Protein 7QZN (pdb70)

Sequence (682 aa):
SKRPIRIIQWGCGLMGQTLIRTLREKGAELVGAIDHNAARRDRDAGEVAGLGQSLGVRIHPPDQADAVFREARADVCILCTRSIMSELAGALRVAARHGVNAITIGEEAFYPWTTSQALTEELDQLARANDCTLTGSGFQDVFAGNLITVLAGATHRIDRIVGLTQYNADDYGSALAQKHGVGLDPETFAARIGASNSPSYYVWNSNEWLCAQLGWRVRDIRQQLLPTTHTGTLRSASLGREVPAGHATGMKAVVVTETHEGPVIETHCVGKLYAPGEVDLNEWTLRGEPDTTVTIRQPATPALTCATVLNRLPQLLAAPPGFVTTDRFTPATYVSRLETEASKRPIRIIQWGCGLMGQTLIRTLREKGAELVGAIDHNAARRDRDAGEVAGLGQSLGVRIHPPDQADAVFREARADVCILCTRSIMSELAGALRVAARHGVNAITIGEEAFYPWTTSQALTEELDQLARANDCTLTGSGFQDVFAGNLITVLAGATHRIDRIVGLTQYNADDYGSALAQKHGVGLDPETFAARIGASNSPSYVWNSNEWLCAQLGWRVRDIRQQLLPTTHTGTLRSASLGREVPAGHATGMKAVVVTETHEGPVIETHCVGKLYAPGEVDLNEWTLRGEPDTTVTIRQPATPALTCATVLNRLPQLLAAPPGFVTTDRFTPATYVSRLETEA

Solvent-accessible surface area: 25546 Å² total; per-residue (Å²): 134,138,82,53,1,74,0,0,0,20,4,0,17,92,23,1,35,30,0,0,88,16,0,88,104,8,15,7,79,10,18,4,0,0,12,146,56,99,78,57,28,105,54,28,0,0,104,23,2,68,31,88,118,86,49,72,16,79,1,53,33,48,124,80,2,52,43,9,8,152,116,2,172,15,26,0,2,0,1,14,54,102,16,67,0,72,83,0,4,45,12,1,70,19,0,0,110,55,35,10,18,0,0,0,24,0,30,18,0,0,33,0,62,88,42,22,98,80,51,0,87,84,0,48,134,40,0,132,76,51,105,3,1,0,1,0,0,0,24,14,0,1,0,4,0,2,0,0,10,3,1,0,0,0,0,9,112,5,68,66,0,28,2,58,9,17,16,30,0,45,50,23,38,51,29,16,0,60,39,1,2,6,14,50,50,78,135,55,2,58,74,53,23,23,80,74,49,57,46,1,17,3,46,2,0,0,8,0,0,1,36,50,18,58,20,150,50,130,47,39,162,19,107,11,88,57,19,85,48,129,26,102,26,150,0,75,34,46,43,120,60,1,63,55,36,52,1,4,0,4,75,0,35,0,29,0,42,2,105,78,44,16,12,0,34,0,40,3,10,0,28,5,38,14,129,82,61,56,13,69,2,74,0,26,0,111,16,70,7,87,2,24,0,32,3,119,122,6,35,7,33,22,1,11,2,3,0,0,0,1,2,0,48,37,0,52,90,18,90,47,2,4,18,1,0,22,189,24,70,20,2,72,25,27,72,110,0,62,30,82,91,145,59,72,66,0,82,0,0,0,21,5,0,17,87,18,0,35,32,0,0,84,12,0,108,111,8,40,8,36,15,28,4,0,0,10,136,56,92,70,55,116,88,99,26,0,0,83,17,3,64,40,94,146,76,49,72,20,47,3,57,10,51,124,78,2,52,45,12,5,162,145,2,202,13,22,0,2,0,1,16,53,84,10,52,0,76,85,0,3,43,11,2,81,19,0,0,117,49,32,4,16,0,0,0,27,1,38,18,0,0,33,0,64,90,40,24,98,79,38,0,86,77,0,23,109,43,0,130,85,50,114,2,1,0,1,0,0,1,16,7,0,1,0,0,0,2,0,0,13,3,1,0,0,0,0,12,114,6,70,71,0,25,1,59,1,19,14,29,0,33,44,21,36,50,16,17,0,89,43,10,1,4,24,30,52,66,125,32,2,57,72,155,22,24,79,71,50,45,39,2,17,0,43,2,0,0,6,0,0,1,38,50,20,58,24,151,50,137,61,30,161,14,109,11,91,55,16,83,48,129,27,87,22,63,2,88,30,31,66,135,130,0,63,57,36,53,1,2,0,6,74,0,38,0,33,0,53,0,83,90,44,18,22,0,32,0,42,2,9,0,28,4,39,14,128,79,61,54,15,68,2,58,0,26,0,109,12,69,6,93,3,27,0,22,3,154,89,6,32,7,34,21,0,11,1,2,0,0,0,2,0,0,43,41,0,47,89,16,91,54,0,6,21,0,0,18,195,25,70,19,1,70,23,22,81,52,0,92,34,82,99

B-factor: mean 28.93, std 10.65, range [7.28, 98.49]

InterPro domains:
  IPR036291 NAD(P)-binding domain superfamily [SSF51735] (4-106)
  IPR045760 2,4-diaminopentanoate dehydrogenase, C-terminal domain [PF19328] (147-326)

Structure (mmCIF, N/CA/C/O backbone):
data_7QZN
#
_entry.id   7QZN
#
_cell.length_a   51.017
_cell.length_b   86.227
_cell.length_c   142.939
_cell.angle_alpha   90.000
_cell.angle_beta   90.000
_cell.angle_gamma   90.000
#
_symmetry.space_group_name_H-M   'P 21 21 21'
#
loop_
_entity.id
_entity.type
_entity.pdbx_description
1 polymer 'Amine Dehydrogenase'
2 non-polymer NICOTINAMIDE-ADENINE-DINUCLEOTIDE
3 non-polymer 2-AMINO-2-HYDROXYMETHYL-PROPANE-1,3-DIOL
4 water water
#
loop_
_atom_site.group_PDB
_atom_site.id
_atom_site.type_symbol
_atom_site.label_atom_id
_atom_site.label_alt_id
_atom_site.label_comp_id
_atom_site.label_asym_id
_atom_site.label_entity_id
_atom_site.label_seq_id
_atom_site.pdbx_PDB_ins_code
_atom_site.Cartn_x
_atom_site.Cartn_y
_atom_site.Cartn_z
_atom_site.occupancy
_atom_site.B_iso_or_equiv
_atom_site.auth_seq_id
_atom_site.auth_comp_id
_atom_site.auth_asym_id
_atom_site.auth_atom_id
_atom_site.pdbx_PDB_model_num
ATOM 1 N N . SER A 1 6 ? 41.191 -25.207 -55.611 1.00 53.09 2 SER A N 1
ATOM 2 C CA . SER A 1 6 ? 41.732 -23.863 -55.909 1.00 48.55 2 SER A CA 1
ATOM 3 C C . SER A 1 6 ? 40.581 -22.940 -56.345 1.00 45.04 2 SER A C 1
ATOM 4 O O . SER A 1 6 ? 39.387 -23.371 -56.394 1.00 40.25 2 SER A O 1
ATOM 7 N N . LYS A 1 7 ? 40.930 -21.684 -56.593 1.00 39.02 3 LYS A N 1
ATOM 8 C CA . LYS A 1 7 ? 39.996 -20.629 -57.054 1.00 37.59 3 LYS A CA 1
ATOM 9 C C . LYS A 1 7 ? 40.538 -20.070 -58.376 1.00 32.87 3 LYS A C 1
ATOM 10 O O . LYS A 1 7 ? 41.763 -20.040 -58.566 1.00 30.57 3 LYS A O 1
ATOM 16 N N . ARG A 1 8 ? 39.654 -19.597 -59.245 1.00 28.57 4 ARG A N 1
ATOM 17 C CA . ARG A 1 8 ? 40.036 -18.859 -60.471 1.00 24.73 4 ARG A CA 1
ATOM 18 C C . ARG A 1 8 ? 39.201 -17.581 -60.555 1.00 24.63 4 ARG A C 1
ATOM 19 O O . ARG A 1 8 ? 38.141 -17.505 -59.948 1.00 23.51 4 ARG A O 1
ATOM 27 N N . PRO A 1 9 ? 39.660 -16.572 -61.324 1.00 24.60 5 PRO A N 1
ATOM 28 C CA . PRO A 1 9 ? 38.852 -15.382 -61.576 1.00 22.10 5 PRO A CA 1
ATOM 29 C C . PRO A 1 9 ? 37.526 -15.762 -62.220 1.00 20.35 5 PRO A C 1
ATOM 30 O O . PRO A 1 9 ? 37.497 -16.592 -63.139 1.00 21.56 5 PRO A O 1
ATOM 34 N N . ILE A 1 10 ? 36.454 -15.096 -61.815 1.00 18.00 6 ILE A N 1
ATOM 35 C CA . ILE A 1 10 ? 35.231 -15.096 -62.659 1.00 19.26 6 ILE A CA 1
ATOM 36 C C . ILE A 1 10 ? 35.560 -14.327 -63.939 1.00 19.44 6 ILE A C 1
ATOM 37 O O . ILE A 1 10 ? 36.107 -13.189 -63.873 1.00 18.44 6 ILE A O 1
ATOM 42 N N . ARG A 1 11 ? 35.214 -14.929 -65.082 1.00 21.20 7 ARG A N 1
ATOM 43 C CA . ARG A 1 11 ? 35.505 -14.379 -66.421 1.00 20.66 7 ARG A CA 1
ATOM 44 C C . ARG A 1 11 ? 34.264 -13.658 -66.930 1.00 17.98 7 ARG A C 1
ATOM 45 O O . ARG A 1 11 ? 33.256 -14.266 -67.112 1.00 18.57 7 ARG A O 1
ATOM 53 N N . ILE A 1 12 ? 34.414 -12.356 -67.167 1.00 18.84 8 ILE A N 1
ATOM 54 C CA . ILE A 1 12 ? 33.275 -11.455 -67.483 1.00 19.01 8 ILE A CA 1
ATOM 55 C C . ILE A 1 12 ? 33.417 -10.846 -68.875 1.00 17.48 8 ILE A C 1
ATOM 56 O O . ILE A 1 12 ? 34.515 -10.341 -69.239 1.00 19.02 8 ILE A O 1
ATOM 61 N N . ILE A 1 13 ? 32.327 -10.842 -69.623 1.00 19.05 9 ILE A N 1
ATOM 62 C CA . ILE A 1 13 ? 32.165 -9.977 -70.812 1.00 20.25 9 ILE A CA 1
ATOM 63 C C . ILE A 1 13 ? 31.346 -8.768 -70.403 1.00 19.49 9 ILE A C 1
ATOM 64 O O . ILE A 1 13 ? 30.248 -8.982 -69.912 1.00 18.80 9 ILE A O 1
ATOM 69 N N . GLN A 1 14 ? 31.875 -7.557 -70.598 1.00 17.96 10 GLN A N 1
ATOM 70 C CA . GLN A 1 14 ? 31.113 -6.319 -70.388 1.00 18.40 10 GLN A CA 1
ATOM 71 C C . GLN A 1 14 ? 30.469 -5.904 -71.701 1.00 18.69 10 GLN A C 1
ATOM 72 O O . GLN A 1 14 ? 31.183 -5.569 -72.654 1.00 20.20 10 GLN A O 1
ATOM 78 N N . TRP A 1 15 ? 29.146 -5.876 -71.742 1.00 17.59 11 TRP A N 1
ATOM 79 C CA . TRP A 1 15 ? 28.383 -5.475 -72.952 1.00 16.88 11 TRP A CA 1
ATOM 80 C C . TRP A 1 15 ? 27.751 -4.139 -72.614 1.00 20.17 11 TRP A C 1
ATOM 81 O O . TRP A 1 15 ? 26.851 -4.102 -71.771 1.00 19.36 11 TRP A O 1
ATOM 92 N N . GLY A 1 16 ? 28.310 -3.081 -73.173 1.00 20.31 12 GLY A N 1
ATOM 93 C CA . GLY A 1 16 ? 27.954 -1.699 -72.841 1.00 21.92 12 GLY A CA 1
ATOM 94 C C . GLY A 1 16 ? 29.055 -1.117 -71.985 1.00 20.41 12 GLY A C 1
ATOM 95 O O . GLY A 1 16 ? 29.148 -1.476 -70.828 1.00 21.18 12 GLY A O 1
ATOM 96 N N . CYS A 1 17 ? 29.907 -0.271 -72.581 1.00 23.42 13 CYS A N 1
ATOM 97 C CA . CYS A 1 17 ? 31.138 0.233 -71.936 1.00 21.38 13 CYS A CA 1
ATOM 98 C C . CYS A 1 17 ? 31.001 1.736 -71.746 1.00 23.26 13 CYS A C 1
ATOM 99 O O . CYS A 1 17 ? 32.007 2.452 -71.903 1.00 25.13 13 CYS A O 1
ATOM 102 N N . GLY A 1 18 ? 29.796 2.185 -71.418 1.00 23.43 14 GLY A N 1
ATOM 103 C CA . GLY A 1 18 ? 29.579 3.603 -71.094 1.00 23.28 14 GLY A CA 1
ATOM 104 C C . GLY A 1 18 ? 29.820 3.823 -69.613 1.00 24.45 14 GLY A C 1
ATOM 105 O O . GLY A 1 18 ? 30.636 3.111 -69.015 1.00 22.63 14 GLY A O 1
ATOM 106 N N . LEU A 1 19 ? 29.122 4.784 -69.015 1.00 25.43 15 LEU A N 1
ATOM 107 C CA . LEU A 1 19 ? 29.414 5.195 -67.618 1.00 26.10 15 LEU A CA 1
ATOM 108 C C . LEU A 1 19 ? 29.399 3.993 -66.667 1.00 23.88 15 LEU A C 1
ATOM 109 O O . LEU A 1 19 ? 30.381 3.823 -65.943 1.00 26.63 15 LEU A O 1
ATOM 114 N N . MET A 1 20 ? 28.320 3.198 -66.623 1.00 21.87 16 MET A N 1
ATOM 115 C CA . MET A 1 20 ? 28.186 2.095 -65.654 1.00 23.49 16 MET A CA 1
ATOM 116 C C . MET A 1 20 ? 29.169 0.973 -66.038 1.00 20.65 16 MET A C 1
ATOM 117 O O . MET A 1 20 ? 29.831 0.444 -65.144 1.00 22.16 16 MET A O 1
ATOM 122 N N . GLY A 1 21 ? 29.280 0.645 -67.325 1.00 21.07 17 GLY A N 1
ATOM 123 C CA . GLY A 1 21 ? 30.190 -0.419 -67.788 1.00 19.20 17 GLY A CA 1
ATOM 124 C C . GLY A 1 21 ? 31.625 -0.084 -67.420 1.00 20.83 17 GLY A C 1
ATOM 125 O O . GLY A 1 21 ? 32.377 -0.997 -67.036 1.00 23.07 17 GLY A O 1
ATOM 126 N N . GLN A 1 22 ? 32.020 1.179 -67.521 1.00 20.48 18 GLN A N 1
ATOM 127 C CA . GLN A 1 22 ? 33.397 1.580 -67.136 1.00 21.17 18 GLN A CA 1
ATOM 128 C C . GLN A 1 22 ? 33.609 1.371 -65.643 1.00 22.43 18 GLN A C 1
ATOM 129 O O . GLN A 1 22 ? 34.658 0.862 -65.236 1.00 22.54 18 GLN A O 1
ATOM 135 N N . THR A 1 23 ? 32.639 1.740 -64.802 1.00 21.47 19 THR A N 1
ATOM 136 C CA . THR A 1 23 ? 32.738 1.519 -63.351 1.00 21.90 19 THR A CA 1
ATOM 137 C C . THR A 1 23 ? 32.899 0.023 -63.084 1.00 20.96 19 THR A C 1
ATOM 138 O O . THR A 1 23 ? 33.689 -0.335 -62.212 1.00 22.06 19 THR A O 1
ATOM 142 N N . LEU A 1 24 ? 32.122 -0.805 -63.790 1.00 22.80 20 LEU A N 1
ATOM 143 C CA . LEU A 1 24 ? 32.152 -2.269 -63.572 1.00 21.82 20 LEU A CA 1
ATOM 144 C C . LEU A 1 24 ? 33.504 -2.855 -63.992 1.00 21.48 20 LEU A C 1
ATOM 145 O O . LEU A 1 24 ? 34.000 -3.726 -63.293 1.00 21.72 20 LEU A O 1
ATOM 150 N N . ILE A 1 25 ? 34.063 -2.416 -65.105 1.00 22.25 21 ILE A N 1
ATOM 151 C CA . ILE A 1 25 ? 35.395 -2.901 -65.577 1.00 23.81 21 ILE A CA 1
ATOM 152 C C . ILE A 1 25 ? 36.414 -2.627 -64.465 1.00 25.44 21 ILE A C 1
ATOM 153 O O . ILE A 1 25 ? 37.196 -3.518 -64.091 1.00 26.14 21 ILE A O 1
ATOM 158 N N . ARG A 1 26 ? 36.446 -1.403 -63.937 1.00 25.33 22 ARG A N 1
ATOM 159 C CA . ARG A 1 26 ? 37.395 -1.059 -62.858 1.00 24.12 22 ARG A CA 1
ATOM 160 C C . ARG A 1 26 ? 37.129 -1.922 -61.624 1.00 23.68 22 ARG A C 1
ATOM 161 O O . ARG A 1 26 ? 38.084 -2.510 -61.095 1.00 25.09 22 ARG A O 1
ATOM 169 N N . THR A 1 27 ? 35.873 -1.993 -61.149 1.00 21.97 23 THR A N 1
ATOM 170 C CA . THR A 1 27 ? 35.560 -2.613 -59.846 1.00 20.31 23 THR A CA 1
ATOM 171 C C . THR A 1 27 ? 35.655 -4.143 -59.928 1.00 19.99 23 THR A C 1
ATOM 172 O O . THR A 1 27 ? 36.051 -4.732 -58.950 1.00 20.96 23 THR A O 1
ATOM 176 N N . LEU A 1 28 ? 35.311 -4.762 -61.061 1.00 19.82 24 LEU A N 1
ATOM 177 C CA . LEU A 1 28 ? 35.366 -6.223 -61.162 1.00 19.21 24 LEU A CA 1
ATOM 178 C C . LEU A 1 28 ? 36.838 -6.640 -61.026 1.00 20.72 24 LEU A C 1
ATOM 179 O O . LEU A 1 28 ? 37.114 -7.687 -60.463 1.00 19.17 24 LEU A O 1
ATOM 184 N N . ARG A 1 29 ? 37.757 -5.844 -61.583 1.00 23.82 25 ARG A N 1
ATOM 185 C CA . ARG A 1 29 ? 39.203 -6.193 -61.589 1.00 24.44 25 ARG A CA 1
ATOM 186 C C . ARG A 1 29 ? 39.701 -6.025 -60.154 1.00 25.27 25 ARG A C 1
ATOM 187 O O . ARG A 1 29 ? 40.491 -6.875 -59.694 1.00 26.57 25 ARG A O 1
ATOM 195 N N . GLU A 1 30 ? 39.241 -4.979 -59.447 1.00 24.31 26 GLU A N 1
ATOM 196 C CA . GLU A 1 30 ? 39.620 -4.765 -58.029 1.00 28.28 26 GLU A CA 1
ATOM 197 C C . GLU A 1 30 ? 39.268 -5.991 -57.189 1.00 26.51 26 GLU A C 1
ATOM 198 O O . GLU A 1 30 ? 39.961 -6.222 -56.254 1.00 27.48 26 GLU A O 1
ATOM 204 N N . LYS A 1 31 ? 38.192 -6.731 -57.481 1.00 24.65 27 LYS A N 1
ATOM 205 C CA . LYS A 1 31 ? 37.756 -7.902 -56.704 1.00 24.10 27 LYS A CA 1
ATOM 206 C C . LYS A 1 31 ? 38.332 -9.211 -57.243 1.00 24.18 27 LYS A C 1
ATOM 207 O O . LYS A 1 31 ? 37.902 -10.285 -56.728 1.00 22.85 27 LYS A O 1
ATOM 213 N N . GLY A 1 32 ? 39.194 -9.170 -58.277 1.00 21.53 28 GLY A N 1
ATOM 214 C CA . GLY A 1 32 ? 39.888 -10.392 -58.735 1.00 22.59 28 GLY A CA 1
ATOM 215 C C . GLY A 1 32 ? 39.199 -11.082 -59.903 1.00 23.32 28 GLY A C 1
ATOM 216 O O . GLY A 1 32 ? 39.629 -12.199 -60.260 1.00 24.44 28 GLY A O 1
ATOM 217 N N . ALA A 1 33 ? 38.117 -10.510 -60.455 1.00 21.65 29 ALA A N 1
ATOM 218 C CA . ALA A 1 33 ? 37.532 -11.019 -61.702 1.00 20.03 29 ALA A CA 1
ATOM 219 C C . ALA A 1 33 ? 38.420 -10.600 -62.867 1.00 22.26 29 ALA A C 1
ATOM 220 O O . ALA A 1 33 ? 39.299 -9.664 -62.710 1.00 21.86 29 ALA A O 1
ATOM 222 N N . GLU A 1 34 ? 38.212 -11.249 -64.003 1.00 19.78 30 GLU A N 1
ATOM 223 C CA . GLU A 1 34 ? 38.961 -10.942 -65.243 1.00 19.84 30 GLU A CA 1
ATOM 224 C C . GLU A 1 34 ? 37.978 -10.523 -66.334 1.00 19.19 30 GLU A C 1
ATOM 225 O O . GLU A 1 34 ? 37.073 -11.313 -66.663 1.00 19.79 30 GLU A O 1
ATOM 231 N N . LEU A 1 35 ? 38.177 -9.335 -66.885 1.00 20.50 31 LEU A N 1
ATOM 232 C CA . LEU A 1 35 ? 37.488 -8.927 -68.125 1.00 19.25 31 LEU A CA 1
ATOM 233 C C . LEU A 1 35 ? 38.068 -9.740 -69.289 1.00 21.30 31 LEU A C 1
ATOM 234 O O . LEU A 1 35 ? 39.296 -9.631 -69.556 1.00 21.91 31 LEU A O 1
ATOM 239 N N . VAL A 1 36 ? 37.222 -10.504 -69.979 1.00 19.51 32 VAL A N 1
ATOM 240 C CA . VAL A 1 36 ? 37.658 -11.343 -71.126 1.00 20.35 32 VAL A CA 1
ATOM 241 C C . VAL A 1 36 ? 36.974 -10.939 -72.425 1.00 21.92 32 VAL A C 1
ATOM 242 O O . VAL A 1 36 ? 37.399 -11.451 -73.459 1.00 21.92 32 VAL A O 1
ATOM 246 N N . GLY A 1 37 ? 36.107 -9.935 -72.411 1.00 19.70 33 GLY A N 1
ATOM 247 C CA . GLY A 1 37 ? 35.435 -9.435 -73.615 1.00 20.25 33 GLY A CA 1
ATOM 248 C C . GLY A 1 37 ? 34.793 -8.112 -73.322 1.00 19.91 33 GLY A C 1
ATOM 249 O O . GLY A 1 37 ? 34.502 -7.857 -72.170 1.00 20.85 33 GLY A O 1
ATOM 250 N N . ALA A 1 38 ? 34.591 -7.308 -74.342 1.00 21.46 34 ALA A N 1
ATOM 251 C CA . ALA A 1 38 ? 33.945 -5.991 -74.208 1.00 20.41 34 ALA A CA 1
ATOM 252 C C . ALA A 1 38 ? 33.253 -5.691 -75.514 1.00 20.61 34 ALA A C 1
ATOM 253 O O . ALA A 1 38 ? 33.897 -5.778 -76.611 1.00 21.20 34 ALA A O 1
ATOM 255 N N . ILE A 1 39 ? 31.989 -5.299 -75.412 1.00 19.58 35 ILE A N 1
ATOM 256 C CA . ILE A 1 39 ? 31.162 -4.979 -76.604 1.00 17.75 35 ILE A CA 1
ATOM 257 C C . ILE A 1 39 ? 30.545 -3.600 -76.364 1.00 19.85 35 ILE A C 1
ATOM 258 O O . ILE A 1 39 ? 30.070 -3.360 -75.268 1.00 20.74 35 ILE A O 1
ATOM 263 N N . ASP A 1 40 ? 30.558 -2.748 -77.382 1.00 22.65 36 ASP A N 1
ATOM 264 C CA . ASP A 1 40 ? 29.884 -1.427 -77.367 1.00 22.63 36 ASP A CA 1
ATOM 265 C C . ASP A 1 40 ? 29.669 -0.974 -78.812 1.00 26.38 36 ASP A C 1
ATOM 266 O O . ASP A 1 40 ? 30.605 -1.173 -79.598 1.00 25.90 36 ASP A O 1
ATOM 271 N N . HIS A 1 41 ? 28.554 -0.305 -79.131 1.00 29.45 37 HIS A N 1
ATOM 272 C CA . HIS A 1 41 ? 28.344 0.173 -80.527 1.00 30.69 37 HIS A CA 1
ATOM 273 C C . HIS A 1 41 ? 28.826 1.622 -80.685 1.00 33.10 37 HIS A C 1
ATOM 274 O O . HIS A 1 41 ? 28.869 2.108 -81.833 1.00 35.99 37 HIS A O 1
ATOM 281 N N . ASN A 1 42 ? 29.208 2.291 -79.600 1.00 29.48 38 ASN A N 1
ATOM 282 C CA . ASN A 1 42 ? 29.613 3.722 -79.628 1.00 33.39 38 ASN A CA 1
ATOM 283 C C . ASN A 1 42 ? 30.856 3.887 -80.514 1.00 33.90 38 ASN A C 1
ATOM 284 O O . ASN A 1 42 ? 31.854 3.227 -80.262 1.00 28.00 38 ASN A O 1
ATOM 289 N N . ALA A 1 43 ? 30.770 4.753 -81.523 1.00 34.94 39 ALA A N 1
ATOM 290 C CA . ALA A 1 43 ? 31.823 5.009 -82.530 1.00 38.25 39 ALA A CA 1
ATOM 291 C C . ALA A 1 43 ? 33.126 5.456 -81.852 1.00 34.07 39 ALA A C 1
ATOM 292 O O . ALA A 1 43 ? 34.203 5.122 -82.358 1.00 41.67 39 ALA A O 1
ATOM 294 N N . ALA A 1 44 ? 33.039 6.175 -80.738 1.00 41.79 40 ALA A N 1
ATOM 295 C CA . ALA A 1 44 ? 34.211 6.696 -79.990 1.00 42.41 40 ALA A CA 1
ATOM 296 C C . ALA A 1 44 ? 34.913 5.586 -79.195 1.00 43.98 40 ALA A C 1
ATOM 297 O O . ALA A 1 44 ? 36.092 5.792 -78.848 1.00 47.56 40 ALA A O 1
ATOM 299 N N . ARG A 1 45 ? 34.225 4.485 -78.852 1.00 40.78 41 ARG A N 1
ATOM 300 C CA . ARG A 1 45 ? 34.807 3.395 -78.013 1.00 40.72 41 ARG A CA 1
ATOM 301 C C . ARG A 1 45 ? 35.161 2.173 -78.856 1.00 42.92 41 ARG A C 1
ATOM 302 O O . ARG A 1 45 ? 36.080 1.437 -78.437 1.00 39.55 41 ARG A O 1
ATOM 310 N N . ARG A 1 46 ? 34.464 1.955 -79.971 1.00 44.80 42 ARG A N 1
ATOM 311 C CA . ARG A 1 46 ? 34.780 0.861 -80.927 1.00 44.99 42 ARG A CA 1
ATOM 312 C C . ARG A 1 46 ? 36.309 0.777 -81.093 1.00 44.71 42 ARG A C 1
ATOM 313 O O . ARG A 1 46 ? 36.955 1.833 -81.326 1.00 40.56 42 ARG A O 1
ATOM 315 N N . ASP A 1 47 ? 36.884 -0.423 -80.939 1.00 37.99 43 ASP A N 1
ATOM 316 C CA . ASP A 1 47 ? 38.271 -0.750 -81.373 1.00 39.41 43 ASP A CA 1
ATOM 317 C C . ASP A 1 47 ? 39.301 -0.317 -80.323 1.00 35.65 43 ASP A C 1
ATOM 318 O O . ASP A 1 47 ? 40.472 -0.713 -80.453 1.00 34.51 43 ASP A O 1
ATOM 323 N N . ARG A 1 48 ? 38.889 0.432 -79.307 1.00 32.10 44 ARG A N 1
ATOM 324 C CA . ARG A 1 48 ? 39.808 0.862 -78.234 1.00 29.48 44 ARG A CA 1
ATOM 325 C C . ARG A 1 48 ? 39.908 -0.247 -77.192 1.00 28.42 44 ARG A C 1
ATOM 326 O O . ARG A 1 48 ? 39.038 -1.151 -77.129 1.00 26.35 44 ARG A O 1
ATOM 330 N N . ASP A 1 49 ? 40.977 -0.204 -76.414 1.00 28.00 45 ASP A N 1
ATOM 331 C CA . ASP A 1 49 ? 41.185 -1.149 -75.303 1.00 26.12 45 ASP A CA 1
ATOM 332 C C . ASP A 1 49 ? 40.214 -0.798 -74.171 1.00 27.14 45 ASP A C 1
ATOM 333 O O . ASP A 1 49 ? 40.026 0.398 -73.862 1.00 26.11 45 ASP A O 1
ATOM 338 N N . ALA A 1 50 ? 39.554 -1.809 -73.603 1.00 24.88 46 ALA A N 1
ATOM 339 C CA . ALA A 1 50 ? 38.534 -1.612 -72.554 1.00 25.27 46 ALA A CA 1
ATOM 340 C C . ALA A 1 50 ? 39.161 -0.967 -71.310 1.00 27.44 46 ALA A C 1
ATOM 341 O O . ALA A 1 50 ? 38.489 -0.143 -70.664 1.00 27.57 46 ALA A O 1
ATOM 343 N N . GLY A 1 51 ? 40.414 -1.294 -70.984 1.00 28.57 47 GLY A N 1
ATOM 344 C CA . GLY A 1 51 ? 41.127 -0.676 -69.843 1.00 28.38 47 GLY A CA 1
ATOM 345 C C . GLY A 1 51 ? 41.294 0.813 -70.045 1.00 27.78 47 GLY A C 1
ATOM 346 O O . GLY A 1 51 ? 40.999 1.596 -69.115 1.00 31.46 47 GLY A O 1
ATOM 347 N N . GLU A 1 52 ? 41.646 1.223 -71.262 1.00 29.05 48 GLU A N 1
ATOM 348 C CA . GLU A 1 52 ? 41.802 2.653 -71.621 1.00 34.00 48 GLU A CA 1
ATOM 349 C C . GLU A 1 52 ? 40.453 3.379 -71.468 1.00 33.49 48 GLU A C 1
ATOM 350 O O . GLU A 1 52 ? 40.386 4.463 -70.847 1.00 31.16 48 GLU A O 1
ATOM 356 N N . VAL A 1 53 ? 39.402 2.816 -72.041 1.00 31.02 49 VAL A N 1
ATOM 357 C CA . VAL A 1 53 ? 38.052 3.425 -71.996 1.00 28.69 49 VAL A CA 1
ATOM 358 C C . VAL A 1 53 ? 37.593 3.526 -70.531 1.00 28.29 49 VAL A C 1
ATOM 359 O O . VAL A 1 53 ? 36.910 4.517 -70.167 1.00 29.11 49 VAL A O 1
ATOM 363 N N . ALA A 1 54 ? 37.966 2.578 -69.680 1.00 27.30 50 ALA A N 1
ATOM 364 C CA . ALA A 1 54 ? 37.514 2.542 -68.275 1.00 26.05 50 ALA A CA 1
ATOM 365 C C . ALA A 1 54 ? 38.411 3.406 -67.374 1.00 28.07 50 ALA A C 1
ATOM 366 O O . ALA A 1 54 ? 38.181 3.395 -66.148 1.00 29.12 50 ALA A O 1
ATOM 368 N N . GLY A 1 55 ? 39.405 4.103 -67.951 1.00 29.32 51 GLY A N 1
ATOM 369 C CA . GLY A 1 55 ? 40.273 5.040 -67.206 1.00 30.59 51 GLY A CA 1
ATOM 370 C C . GLY A 1 55 ? 41.381 4.354 -66.432 1.00 31.18 51 GLY A C 1
ATOM 371 O O . GLY A 1 55 ? 41.921 4.992 -65.464 1.00 31.52 51 GLY A O 1
ATOM 372 N N . LEU A 1 56 ? 41.724 3.103 -66.775 1.00 26.61 52 LEU A N 1
ATOM 373 C CA . LEU A 1 56 ? 42.761 2.336 -66.037 1.00 28.39 52 LEU A CA 1
ATOM 374 C C . LEU A 1 56 ? 44.136 2.850 -66.466 1.00 29.96 52 LEU A C 1
ATOM 375 O O . LEU A 1 56 ? 44.227 3.452 -67.557 1.00 32.34 52 LEU A O 1
ATOM 380 N N . GLY A 1 57 ? 45.130 2.591 -65.629 1.00 31.53 53 GLY A N 1
ATOM 381 C CA . GLY A 1 57 ? 46.548 2.897 -65.888 1.00 38.12 53 GLY A CA 1
ATOM 382 C C . GLY A 1 57 ? 47.174 1.911 -66.853 1.00 42.68 53 GLY A C 1
ATOM 383 O O . GLY A 1 57 ? 48.276 2.203 -67.324 1.00 38.57 53 GLY A O 1
ATOM 384 N N . GLN A 1 58 ? 46.525 0.777 -67.141 1.00 35.82 54 GLN A N 1
ATOM 385 C CA . GLN A 1 58 ? 47.091 -0.258 -68.026 1.00 38.23 54 GLN A CA 1
ATOM 386 C C . GLN A 1 58 ? 46.106 -0.657 -69.127 1.00 36.60 54 GLN A C 1
ATOM 387 O O . GLN A 1 58 ? 44.863 -0.622 -68.904 1.00 30.32 54 GLN A O 1
ATOM 393 N N . SER A 1 59 ? 46.645 -1.072 -70.271 1.00 30.21 55 SER A N 1
ATOM 394 C CA . SER A 1 59 ? 45.865 -1.744 -71.339 1.00 31.08 55 SER A CA 1
ATOM 395 C C . SER A 1 59 ? 45.526 -3.156 -70.835 1.00 30.69 55 SER A C 1
ATOM 396 O O . SER A 1 59 ? 46.357 -3.757 -70.170 1.00 29.65 55 SER A O 1
ATOM 399 N N . LEU A 1 60 ? 44.318 -3.669 -71.096 1.00 28.38 56 LEU A N 1
ATOM 400 C CA . LEU A 1 60 ? 43.927 -5.036 -70.657 1.00 27.38 56 LEU A CA 1
ATOM 401 C C . LEU A 1 60 ? 44.197 -6.049 -71.766 1.00 26.82 56 LEU A C 1
ATOM 402 O O . LEU A 1 60 ? 44.135 -7.268 -71.470 1.00 29.57 56 LEU A O 1
ATOM 407 N N . GLY A 1 61 ? 44.411 -5.600 -73.006 1.00 27.48 57 GLY A N 1
ATOM 408 C CA . GLY A 1 61 ? 44.402 -6.470 -74.195 1.00 27.63 57 GLY A CA 1
ATOM 409 C C . GLY A 1 61 ? 43.013 -7.024 -74.459 1.00 26.96 57 GLY A C 1
ATOM 410 O O . GLY A 1 61 ? 42.882 -8.199 -74.876 1.00 24.58 57 GLY A O 1
ATOM 411 N N . VAL A 1 62 ? 41.997 -6.230 -74.145 1.00 23.47 58 VAL A N 1
ATOM 412 C CA . VAL A 1 62 ? 40.578 -6.574 -74.424 1.00 23.52 58 VAL A CA 1
ATOM 413 C C . VAL A 1 62 ? 40.032 -5.456 -75.301 1.00 22.86 58 VAL A C 1
ATOM 414 O O . VAL A 1 62 ? 39.759 -4.360 -74.787 1.00 23.77 58 VAL A O 1
ATOM 418 N N . ARG A 1 63 ? 39.921 -5.708 -76.595 1.00 24.01 59 ARG A N 1
ATOM 419 C CA . ARG A 1 63 ? 39.479 -4.713 -77.593 1.00 25.36 59 ARG A CA 1
ATOM 420 C C . ARG A 1 63 ? 37.962 -4.637 -77.536 1.00 22.78 59 ARG A C 1
ATOM 421 O O . ARG A 1 63 ? 37.333 -5.700 -77.461 1.00 25.49 59 ARG A O 1
ATOM 425 N N . ILE A 1 64 ? 37.401 -3.442 -77.563 1.00 21.58 60 ILE A N 1
ATOM 426 C CA . ILE A 1 64 ? 35.926 -3.252 -77.602 1.00 21.33 60 ILE A CA 1
ATOM 427 C C . ILE A 1 64 ? 35.475 -3.567 -79.037 1.00 24.12 60 ILE A C 1
ATOM 428 O O . ILE A 1 64 ? 35.985 -2.941 -79.995 1.00 23.91 60 ILE A O 1
ATOM 433 N N . HIS A 1 65 ? 34.591 -4.551 -79.155 1.00 23.53 61 HIS A N 1
ATOM 434 C CA . HIS A 1 65 ? 34.009 -5.024 -80.425 1.00 23.56 61 HIS A CA 1
ATOM 435 C C . HIS A 1 65 ? 32.627 -4.415 -80.553 1.00 23.30 61 HIS A C 1
ATOM 436 O O . HIS A 1 65 ? 31.957 -4.250 -79.541 1.00 23.10 61 HIS A O 1
ATOM 443 N N . PRO A 1 66 ? 32.143 -4.135 -81.781 1.00 23.08 62 PRO A N 1
ATOM 444 C CA . PRO A 1 66 ? 30.768 -3.726 -82.010 1.00 22.23 62 PRO A CA 1
ATOM 445 C C . PRO A 1 66 ? 29.914 -4.978 -81.824 1.00 23.48 62 PRO A C 1
ATOM 446 O O . PRO A 1 66 ? 30.399 -6.105 -81.933 1.00 23.11 62 PRO A O 1
ATOM 450 N N . PRO A 1 67 ? 28.631 -4.800 -81.485 1.00 24.28 63 PRO A N 1
ATOM 451 C CA . PRO A 1 67 ? 27.726 -5.911 -81.230 1.00 25.03 63 PRO A CA 1
ATOM 452 C C . PRO A 1 67 ? 27.508 -6.885 -82.394 1.00 26.37 63 PRO A C 1
ATOM 453 O O . PRO A 1 67 ? 27.124 -8.007 -82.128 1.00 24.83 63 PRO A O 1
ATOM 457 N N . ASP A 1 68 ? 27.757 -6.463 -83.641 1.00 30.68 64 ASP A N 1
ATOM 458 C CA . ASP A 1 68 ? 27.627 -7.371 -84.819 1.00 32.60 64 ASP A CA 1
ATOM 459 C C . ASP A 1 68 ? 28.720 -8.437 -84.759 1.00 28.36 64 ASP A C 1
ATOM 460 O O . ASP A 1 68 ? 28.583 -9.434 -85.480 1.00 29.61 64 ASP A O 1
ATOM 465 N N . GLN A 1 69 ? 29.746 -8.253 -83.909 1.00 26.84 65 GLN A N 1
ATOM 466 C CA . GLN A 1 69 ? 30.848 -9.241 -83.689 1.00 26.79 65 GLN A CA 1
ATOM 467 C C . GLN A 1 69 ? 30.712 -9.959 -82.331 1.00 24.44 65 GLN A C 1
ATOM 468 O O . GLN A 1 69 ? 31.621 -10.703 -81.943 1.00 25.66 65 GLN A O 1
ATOM 474 N N . ALA A 1 70 ? 29.565 -9.834 -81.674 1.00 22.25 66 ALA A N 1
ATOM 475 C CA . ALA A 1 70 ? 29.357 -10.407 -80.323 1.00 22.86 66 ALA A CA 1
ATOM 476 C C . ALA A 1 70 ? 29.554 -11.929 -80.315 1.00 23.14 66 ALA A C 1
ATOM 477 O O . ALA A 1 70 ? 30.164 -12.422 -79.373 1.00 22.92 66 ALA A O 1
ATOM 479 N N . ASP A 1 71 ? 29.036 -12.654 -81.296 1.00 24.28 67 ASP A N 1
ATOM 480 C CA . ASP A 1 71 ? 29.191 -14.131 -81.316 1.00 26.76 67 ASP A CA 1
ATOM 481 C C . ASP A 1 71 ? 30.688 -14.466 -81.261 1.00 27.56 67 ASP A C 1
ATOM 482 O O . ASP A 1 71 ? 31.084 -15.386 -80.512 1.00 24.96 67 ASP A O 1
ATOM 487 N N . ALA A 1 72 ? 31.515 -13.786 -82.050 1.00 26.56 68 ALA A N 1
ATOM 488 C CA . ALA A 1 72 ? 32.940 -14.127 -82.135 1.00 26.18 68 ALA A CA 1
ATOM 489 C C . ALA A 1 72 ? 33.558 -13.837 -80.765 1.00 23.96 68 ALA A C 1
ATOM 490 O O . ALA A 1 72 ? 34.307 -14.712 -80.288 1.00 25.39 68 ALA A O 1
ATOM 492 N N . VAL A 1 73 ? 33.204 -12.728 -80.107 1.00 24.28 69 VAL A N 1
ATOM 493 C CA . VAL A 1 73 ? 33.811 -12.467 -78.763 1.00 24.07 69 VAL A CA 1
ATOM 494 C C . VAL A 1 73 ? 33.324 -13.510 -77.728 1.00 22.66 69 VAL A C 1
ATOM 495 O O . VAL A 1 73 ? 34.181 -13.964 -76.972 1.00 22.78 69 VAL A O 1
ATOM 499 N N . PHE A 1 74 ? 32.072 -13.965 -77.769 1.00 21.41 70 PHE A N 1
ATOM 500 C CA . PHE A 1 74 ? 31.588 -15.038 -76.851 1.00 20.70 70 PHE A CA 1
ATOM 501 C C . PHE A 1 74 ? 32.364 -16.332 -77.124 1.00 21.04 70 PHE A C 1
ATOM 502 O O . PHE A 1 74 ? 32.757 -17.010 -76.200 1.00 21.20 70 PHE A O 1
ATOM 510 N N . ARG A 1 75 ? 32.543 -16.687 -78.401 1.00 22.35 71 ARG A N 1
ATOM 511 C CA . ARG A 1 75 ? 33.198 -17.984 -78.724 1.00 24.60 71 ARG A CA 1
ATOM 512 C C . ARG A 1 75 ? 34.631 -17.955 -78.182 1.00 22.37 71 ARG A C 1
ATOM 513 O O . ARG A 1 75 ? 35.120 -18.970 -77.687 1.00 24.31 71 ARG A O 1
ATOM 521 N N . GLU A 1 76 ? 35.307 -16.828 -78.336 1.00 22.76 72 GLU A N 1
ATOM 522 C CA . GLU A 1 76 ? 36.740 -16.690 -78.027 1.00 26.75 72 GLU A CA 1
ATOM 523 C C . GLU A 1 76 ? 36.943 -16.597 -76.518 1.00 25.28 72 GLU A C 1
ATOM 524 O O . GLU A 1 76 ? 37.946 -17.168 -76.039 1.00 24.15 72 GLU A O 1
ATOM 530 N N . ALA A 1 77 ? 36.010 -15.971 -75.793 1.00 22.77 73 ALA A N 1
ATOM 531 C CA . ALA A 1 77 ? 36.253 -15.484 -74.414 1.00 24.21 73 ALA A CA 1
ATOM 532 C C . ALA A 1 77 ? 36.114 -16.575 -73.342 1.00 21.24 73 ALA A C 1
ATOM 533 O O . ALA A 1 77 ? 36.726 -16.408 -72.288 1.00 21.85 73 ALA A O 1
ATOM 535 N N . ARG A 1 78 ? 35.345 -17.645 -73.562 1.00 20.73 74 ARG A N 1
ATOM 536 C CA . ARG A 1 78 ? 35.061 -18.666 -72.506 1.00 19.56 74 ARG A CA 1
ATOM 537 C C . ARG A 1 78 ? 34.675 -17.947 -71.206 1.00 20.34 74 ARG A C 1
ATOM 538 O O . ARG A 1 78 ? 35.304 -18.138 -70.158 1.00 19.95 74 ARG A O 1
ATOM 546 N N . ALA A 1 79 ? 33.695 -17.081 -71.299 1.00 19.20 75 ALA A N 1
ATOM 547 C CA . ALA A 1 79 ? 33.187 -16.286 -70.162 1.00 20.59 75 ALA A CA 1
ATOM 548 C C . ALA A 1 79 ? 32.266 -17.124 -69.272 1.00 20.64 75 ALA A C 1
ATOM 549 O O . ALA A 1 79 ? 31.585 -18.057 -69.728 1.00 20.76 75 ALA A O 1
ATOM 551 N N . ASP A 1 80 ? 32.275 -16.791 -67.988 1.00 19.49 76 ASP A N 1
ATOM 552 C CA . ASP A 1 80 ? 31.292 -17.229 -66.975 1.00 18.76 76 ASP A CA 1
ATOM 553 C C . ASP A 1 80 ? 30.029 -16.375 -67.013 1.00 18.18 76 ASP A C 1
ATOM 554 O O . ASP A 1 80 ? 28.946 -16.888 -66.777 1.00 20.74 76 ASP A O 1
ATOM 559 N N . VAL A 1 81 ? 30.167 -15.087 -67.263 1.00 18.11 77 VAL A N 1
ATOM 560 C CA . VAL A 1 81 ? 29.028 -14.148 -67.182 1.00 19.20 77 VAL A CA 1
ATOM 561 C C . VAL A 1 81 ? 29.226 -12.988 -68.161 1.00 18.22 77 VAL A C 1
ATOM 562 O O . VAL A 1 81 ? 30.388 -12.564 -68.429 1.00 19.57 77 VAL A O 1
ATOM 566 N N . CYS A 1 82 ? 28.098 -12.510 -68.709 1.00 18.00 78 CYS A N 1
ATOM 567 C CA . CYS A 1 82 ? 27.991 -11.236 -69.429 1.00 19.08 78 CYS A CA 1
ATOM 568 C C . CYS A 1 82 ? 27.227 -10.262 -68.523 1.00 17.54 78 CYS A C 1
ATOM 569 O O . CYS A 1 82 ? 26.121 -10.600 -68.102 1.00 18.83 78 CYS A O 1
ATOM 572 N N . ILE A 1 83 ? 27.810 -9.094 -68.282 1.00 18.57 79 ILE A N 1
ATOM 573 C CA . ILE A 1 83 ? 27.117 -7.974 -67.598 1.00 18.89 79 ILE A CA 1
ATOM 574 C C . ILE A 1 83 ? 26.684 -6.994 -68.681 1.00 18.71 79 ILE A C 1
ATOM 575 O O . ILE A 1 83 ? 27.535 -6.627 -69.537 1.00 18.26 79 ILE A O 1
ATOM 580 N N . LEU A 1 84 ? 25.396 -6.683 -68.700 1.00 17.85 80 LEU A N 1
ATOM 581 C CA . LEU A 1 84 ? 24.788 -5.910 -69.807 1.00 18.51 80 LEU A CA 1
ATOM 582 C C . LEU A 1 84 ? 24.314 -4.580 -69.255 1.00 19.19 80 LEU A C 1
ATOM 583 O O . LEU A 1 84 ? 23.395 -4.590 -68.395 1.00 18.73 80 LEU A O 1
ATOM 588 N N . CYS A 1 85 ? 24.989 -3.515 -69.661 1.00 18.80 81 CYS A N 1
ATOM 589 C CA . CYS A 1 85 ? 24.690 -2.112 -69.276 1.00 20.57 81 CYS A CA 1
ATOM 590 C C . CYS A 1 85 ? 24.516 -1.261 -70.538 1.00 21.67 81 CYS A C 1
ATOM 591 O O . CYS A 1 85 ? 25.483 -0.589 -70.947 1.00 20.76 81 CYS A O 1
ATOM 594 N N . THR A 1 86 ? 23.340 -1.294 -71.159 1.00 21.18 82 THR A N 1
ATOM 595 C CA . THR A 1 86 ? 23.070 -0.709 -72.484 1.00 23.04 82 THR A CA 1
ATOM 596 C C . THR A 1 86 ? 21.797 0.123 -72.438 1.00 22.87 82 THR A C 1
ATOM 597 O O . THR A 1 86 ? 21.890 1.362 -72.384 1.00 26.08 82 THR A O 1
ATOM 601 N N . ARG A 1 87 ? 20.664 -0.537 -72.411 1.00 22.33 83 ARG A N 1
ATOM 602 C CA . ARG A 1 87 ? 19.345 0.131 -72.568 1.00 22.76 83 ARG A CA 1
ATOM 603 C C . ARG A 1 87 ? 18.445 -0.232 -71.375 1.00 22.50 83 ARG A C 1
ATOM 604 O O . ARG A 1 87 ? 18.870 -1.015 -70.513 1.00 23.75 83 ARG A O 1
ATOM 612 N N . SER A 1 88 ? 17.215 0.279 -71.369 1.00 22.41 84 SER A N 1
ATOM 613 C CA . SER A 1 88 ? 16.294 0.186 -70.201 1.00 22.55 84 SER A CA 1
ATOM 614 C C . SER A 1 88 ? 15.169 -0.807 -70.436 1.00 23.58 84 SER A C 1
ATOM 615 O O . SER A 1 88 ? 14.607 -1.281 -69.441 1.00 26.61 84 SER A O 1
ATOM 618 N N . ILE A 1 89 ? 14.790 -1.041 -71.692 1.00 24.52 85 ILE A N 1
ATOM 619 C CA . ILE A 1 89 ? 13.547 -1.799 -71.982 1.00 22.83 85 ILE A CA 1
ATOM 620 C C . ILE A 1 89 ? 13.921 -3.158 -72.564 1.00 21.81 85 ILE A C 1
ATOM 621 O O . ILE A 1 89 ? 14.908 -3.266 -73.306 1.00 21.53 85 ILE A O 1
ATOM 626 N N . MET A 1 90 ? 13.103 -4.160 -72.274 1.00 21.55 86 MET A N 1
ATOM 627 C CA . MET A 1 90 ? 13.380 -5.554 -72.675 1.00 21.45 86 MET A CA 1
ATOM 628 C C . MET A 1 90 ? 13.604 -5.642 -74.187 1.00 21.21 86 MET A C 1
ATOM 629 O O . MET A 1 90 ? 14.514 -6.367 -74.588 1.00 22.34 86 MET A O 1
ATOM 634 N N . SER A 1 91 ? 12.802 -4.976 -75.015 1.00 19.43 87 SER A N 1
ATOM 635 C CA . SER A 1 91 ? 12.950 -5.085 -76.489 1.00 21.31 87 SER A CA 1
ATOM 636 C C . SER A 1 91 ? 14.384 -4.724 -76.892 1.00 19.50 87 SER A C 1
ATOM 637 O O . SER A 1 91 ? 14.891 -5.270 -77.864 1.00 22.95 87 SER A O 1
ATOM 640 N N . GLU A 1 92 ? 14.992 -3.798 -76.161 1.00 21.19 88 GLU A N 1
ATOM 641 C CA . GLU A 1 92 ? 16.340 -3.266 -76.461 1.00 20.10 88 GLU A CA 1
ATOM 642 C C . GLU A 1 92 ? 17.445 -4.036 -75.746 1.00 22.99 88 GLU A C 1
ATOM 643 O O . GLU A 1 92 ? 18.626 -3.759 -76.034 1.00 23.34 88 GLU A O 1
ATOM 649 N N . LEU A 1 93 ? 17.098 -4.929 -74.817 1.00 20.11 89 LEU A N 1
ATOM 650 C CA . LEU A 1 93 ? 18.078 -5.819 -74.131 1.00 20.73 89 LEU A CA 1
ATOM 651 C C . LEU A 1 93 ? 18.055 -7.221 -74.722 1.00 20.98 89 LEU A C 1
ATOM 652 O O . LEU A 1 93 ? 19.024 -7.973 -74.524 1.00 21.88 89 LEU A O 1
ATOM 657 N N . ALA A 1 94 ? 16.932 -7.645 -75.306 1.00 20.58 90 ALA A N 1
ATOM 65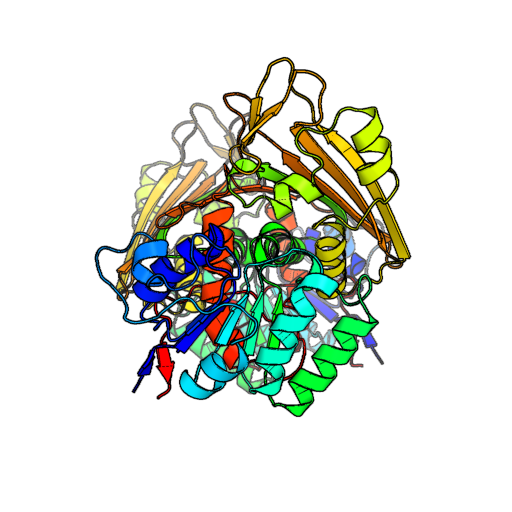8 C CA . ALA A 1 94 ? 16.700 -9.088 -75.580 1.00 20.63 90 ALA A CA 1
ATOM 659 C C . ALA A 1 94 ? 17.747 -9.616 -76.558 1.00 22.67 90 ALA A C 1
ATOM 660 O O . ALA A 1 94 ? 18.137 -10.803 -76.460 1.00 23.09 90 ALA A O 1
ATOM 662 N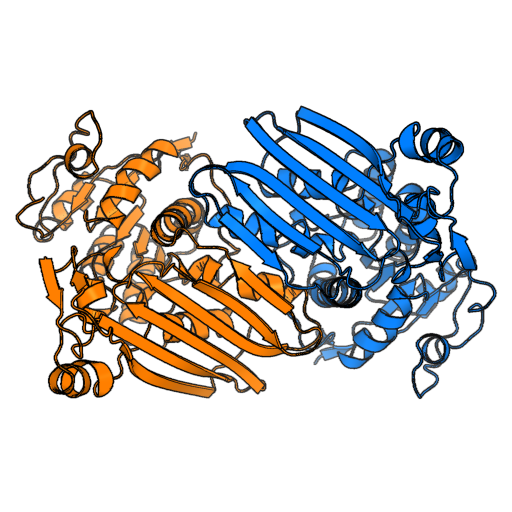 N . GLY A 1 95 ? 18.169 -8.785 -77.511 1.00 23.06 91 GLY A N 1
ATOM 663 C CA . GLY A 1 95 ? 19.151 -9.176 -78.525 1.00 22.28 91 GLY A CA 1
ATOM 664 C C . GLY A 1 95 ? 20.419 -9.667 -77.853 1.00 22.89 91 GLY A C 1
ATOM 665 O O . GLY A 1 95 ? 20.959 -10.742 -78.236 1.00 22.52 91 GLY A O 1
ATOM 666 N N . ALA A 1 96 ? 20.947 -8.869 -76.926 1.00 21.02 92 ALA A N 1
ATOM 667 C CA . ALA A 1 96 ? 22.199 -9.184 -76.200 1.00 21.23 92 ALA A CA 1
ATOM 668 C C . ALA A 1 96 ? 21.995 -10.386 -75.274 1.00 19.05 92 ALA A C 1
ATOM 669 O O . ALA A 1 96 ? 22.871 -11.277 -75.185 1.00 19.33 92 ALA A O 1
ATOM 671 N N . LEU A 1 97 ? 20.865 -10.426 -74.588 1.00 18.17 93 LEU A N 1
ATOM 672 C CA . LEU A 1 97 ? 20.577 -11.529 -73.658 1.00 19.56 93 LEU A CA 1
ATOM 673 C C . LEU A 1 97 ? 20.490 -12.835 -74.460 1.00 20.09 93 LEU A C 1
ATOM 674 O O . LEU A 1 97 ? 20.905 -13.890 -73.962 1.00 20.11 93 LEU A O 1
ATOM 679 N N . ARG A 1 98 ? 19.999 -12.766 -75.708 1.00 20.63 94 ARG A N 1
ATOM 680 C CA . ARG A 1 98 ? 19.822 -13.992 -76.537 1.00 22.94 94 ARG A CA 1
ATOM 681 C C . ARG A 1 98 ? 21.210 -14.504 -76.947 1.00 20.13 94 ARG A C 1
ATOM 682 O O . ARG A 1 98 ? 21.450 -15.704 -76.941 1.00 22.37 94 ARG A O 1
ATOM 690 N N . VAL A 1 99 ? 22.119 -13.605 -77.289 1.00 21.30 95 VAL A N 1
ATOM 691 C CA . VAL A 1 99 ? 23.505 -14.012 -77.647 1.00 23.40 95 VAL A CA 1
ATOM 692 C C . VAL A 1 99 ? 24.134 -14.709 -76.447 1.00 22.31 95 VAL A C 1
ATOM 693 O O . VAL A 1 99 ? 24.740 -15.805 -76.600 1.00 20.43 95 VAL A O 1
ATOM 697 N N . ALA A 1 100 ? 24.023 -14.119 -75.262 1.00 20.13 96 ALA A N 1
ATOM 698 C CA . ALA A 1 100 ? 24.587 -14.742 -74.052 1.00 19.29 96 ALA A CA 1
ATOM 699 C C . ALA A 1 100 ? 23.988 -16.145 -73.875 1.00 18.07 96 ALA A C 1
ATOM 700 O O . ALA A 1 100 ? 24.756 -17.121 -73.703 1.00 20.49 96 ALA A O 1
ATOM 702 N N . ALA A 1 101 ? 22.665 -16.245 -73.910 1.00 20.27 97 ALA A N 1
ATOM 703 C CA . ALA A 1 101 ? 21.953 -17.532 -73.701 1.00 20.48 97 ALA A CA 1
ATOM 704 C C . ALA A 1 101 ? 22.358 -18.547 -74.793 1.00 23.71 97 ALA A C 1
ATOM 705 O O . ALA A 1 101 ? 22.613 -19.714 -74.446 1.00 22.06 97 ALA A O 1
ATOM 707 N N . ARG A 1 102 ? 22.470 -18.134 -76.058 1.00 23.84 98 ARG A N 1
ATOM 708 C CA . ARG A 1 102 ? 22.868 -19.048 -77.166 1.00 25.95 98 ARG A CA 1
ATOM 709 C C . ARG A 1 102 ? 24.258 -19.628 -76.890 1.00 25.55 98 ARG A C 1
ATOM 710 O O . ARG A 1 102 ? 24.543 -20.760 -77.361 1.00 24.29 98 ARG A O 1
ATOM 718 N N . HIS A 1 103 ? 25.125 -18.911 -76.167 1.00 22.28 99 HIS A N 1
ATOM 719 C CA . HIS A 1 103 ? 26.489 -19.378 -75.843 1.00 20.78 99 HIS A CA 1
ATOM 720 C C . HIS A 1 103 ? 26.591 -20.060 -74.478 1.00 19.67 99 HIS A C 1
ATOM 721 O O . HIS A 1 103 ? 27.709 -20.372 -74.061 1.00 23.17 99 HIS A O 1
ATOM 728 N N . GLY A 1 104 ? 25.457 -20.257 -73.812 1.00 21.23 100 GLY A N 1
ATOM 729 C CA . GLY A 1 104 ? 25.394 -20.893 -72.494 1.00 23.28 100 GLY A CA 1
ATOM 730 C C . GLY A 1 104 ? 26.037 -20.042 -71.414 1.00 21.11 100 GLY A C 1
ATOM 731 O O . GLY A 1 104 ? 26.486 -20.578 -70.413 1.00 23.10 100 GLY A O 1
ATOM 732 N N . VAL A 1 105 ? 26.078 -18.722 -71.602 1.00 20.31 101 VAL A N 1
ATOM 733 C CA . VAL A 1 105 ? 26.743 -17.787 -70.658 1.00 20.69 101 VAL A CA 1
ATOM 734 C C . VAL A 1 105 ? 25.668 -17.053 -69.838 1.00 17.53 101 VAL A C 1
ATOM 735 O O . VAL A 1 105 ? 24.744 -16.487 -70.367 1.00 19.25 101 VAL A O 1
ATOM 739 N N . ASN A 1 106 ? 25.821 -17.123 -68.520 1.00 18.68 102 ASN A N 1
ATOM 740 C CA . ASN A 1 106 ? 24.890 -16.432 -67.598 1.00 18.12 102 ASN A CA 1
ATOM 741 C C . ASN A 1 106 ? 24.969 -14.932 -67.904 1.00 18.88 102 ASN A C 1
ATOM 742 O O . ASN A 1 106 ? 26.075 -14.457 -68.214 1.00 19.90 102 ASN A O 1
ATOM 747 N N . ALA A 1 107 ? 23.861 -14.207 -67.765 1.00 18.16 103 ALA A N 1
ATOM 748 C CA . ALA A 1 107 ? 23.899 -12.764 -68.001 1.00 18.42 103 ALA A CA 1
ATOM 749 C C . ALA A 1 107 ? 23.117 -12.062 -66.917 1.00 17.67 103 ALA A C 1
ATOM 750 O O . ALA A 1 107 ? 22.097 -12.571 -66.407 1.00 19.57 103 ALA A O 1
ATOM 752 N N . ILE A 1 108 ? 23.580 -10.865 -66.607 1.00 18.61 104 ILE A N 1
ATOM 753 C CA . ILE A 1 108 ? 22.912 -10.024 -65.586 1.00 17.58 104 ILE A CA 1
ATOM 754 C C . ILE A 1 108 ? 22.897 -8.621 -66.189 1.00 17.91 104 ILE A C 1
ATOM 755 O O . ILE A 1 108 ? 23.906 -8.145 -66.714 1.00 19.20 104 ILE A O 1
ATOM 760 N N . THR A 1 109 ? 21.739 -8.007 -66.220 1.00 18.95 105 THR A N 1
ATOM 761 C CA . THR A 1 109 ? 21.638 -6.662 -66.797 1.00 19.17 105 THR A CA 1
ATOM 762 C C . THR A 1 109 ? 21.149 -5.684 -65.748 1.00 18.07 105 THR A C 1
ATOM 763 O O . THR A 1 109 ? 20.374 -6.053 -64.869 1.00 20.29 105 THR A O 1
ATOM 767 N N . ILE A 1 110 ? 21.563 -4.427 -65.895 1.00 18.11 106 ILE A N 1
ATOM 768 C CA . ILE A 1 110 ? 21.003 -3.304 -65.117 1.00 19.84 106 ILE A CA 1
ATOM 769 C C . ILE A 1 110 ? 19.842 -2.646 -65.864 1.00 22.43 106 ILE A C 1
ATOM 770 O O . ILE A 1 110 ? 19.229 -1.774 -65.256 1.00 21.78 106 ILE A O 1
ATOM 775 N N . GLY A 1 111 ? 19.481 -3.095 -67.066 1.00 20.83 107 GLY A N 1
ATOM 776 C CA . GLY A 1 111 ? 18.285 -2.561 -67.748 1.00 22.15 107 GLY A CA 1
ATOM 777 C C . GLY A 1 111 ? 17.066 -2.649 -66.841 1.00 20.52 107 GLY A C 1
ATOM 778 O O . GLY A 1 111 ? 16.740 -3.745 -66.334 1.00 18.65 107 GLY A O 1
ATOM 779 N N . GLU A 1 112 ? 16.419 -1.527 -66.582 1.00 20.16 108 GLU A N 1
ATOM 780 C CA . GLU A 1 112 ? 15.466 -1.428 -65.467 1.00 20.53 108 GLU A CA 1
ATOM 781 C C . GLU A 1 112 ? 14.247 -2.337 -65.679 1.00 19.39 108 GLU A C 1
ATOM 782 O O . GLU A 1 112 ? 13.774 -2.899 -64.675 1.00 20.23 108 GLU A O 1
ATOM 788 N N . GLU A 1 113 ? 13.713 -2.470 -66.888 1.00 19.63 109 GLU A N 1
ATOM 789 C CA . GLU A 1 113 ? 12.520 -3.318 -67.073 1.00 18.98 109 GLU A CA 1
ATOM 790 C C . GLU A 1 113 ? 12.854 -4.773 -66.725 1.00 17.23 109 GLU A C 1
ATOM 791 O O . GLU A 1 113 ? 11.999 -5.489 -66.211 1.00 18.47 109 GLU A O 1
ATOM 797 N N . ALA A 1 114 ? 14.089 -5.184 -66.960 1.00 18.01 110 ALA A N 1
ATOM 798 C CA . ALA A 1 114 ? 14.543 -6.582 -66.798 1.00 17.00 110 ALA A CA 1
ATOM 799 C C . ALA A 1 114 ? 14.549 -7.003 -65.326 1.00 18.82 110 ALA A C 1
ATOM 800 O O . ALA A 1 114 ? 14.627 -8.226 -65.025 1.00 19.58 110 ALA A O 1
ATOM 802 N N . PHE A 1 115 ? 14.466 -6.056 -64.395 1.00 19.03 111 PHE A N 1
ATOM 803 C CA . PHE A 1 115 ? 14.333 -6.373 -62.961 1.00 18.59 111 PHE A CA 1
ATOM 804 C C . PHE A 1 115 ? 13.102 -7.269 -62.756 1.00 19.03 111 PHE A C 1
ATOM 805 O O . PHE A 1 115 ? 13.126 -8.145 -61.915 1.00 18.70 111 PHE A O 1
ATOM 813 N N . TYR A 1 116 ? 12.006 -6.993 -63.477 1.00 17.62 112 TYR A N 1
ATOM 814 C CA . TYR A 1 116 ? 10.758 -7.772 -63.333 1.00 18.96 112 TYR A CA 1
ATOM 815 C C . TYR A 1 116 ? 9.873 -7.506 -64.554 1.00 19.52 112 TYR A C 1
ATOM 816 O O . TYR A 1 116 ? 9.015 -6.632 -64.506 1.00 20.64 112 TYR A O 1
ATOM 825 N N . PRO A 1 117 ? 10.195 -8.162 -65.682 1.00 19.53 113 PRO A N 1
ATOM 826 C CA . PRO A 1 117 ? 9.568 -7.869 -66.969 1.00 18.89 113 PRO A CA 1
ATOM 827 C C . PRO A 1 117 ? 8.431 -8.824 -67.349 1.00 21.14 113 PRO A C 1
ATOM 828 O O . PRO A 1 117 ? 7.960 -8.743 -68.497 1.00 19.94 113 PRO A O 1
ATOM 832 N N . TRP A 1 118 ? 7.973 -9.624 -66.396 1.00 19.81 114 TRP A N 1
ATOM 833 C CA . TRP A 1 118 ? 7.067 -10.764 -66.683 1.00 19.71 114 TRP A CA 1
ATOM 834 C C . TRP A 1 118 ? 5.734 -10.290 -67.263 1.00 20.39 114 TRP A C 1
ATOM 835 O O . TRP A 1 118 ? 5.107 -11.073 -67.995 1.00 21.66 114 TRP A O 1
ATOM 846 N N . THR A 1 119 ? 5.259 -9.125 -66.880 1.00 19.68 115 THR A N 1
ATOM 847 C CA . THR A 1 119 ? 3.965 -8.605 -67.402 1.00 21.51 115 THR A CA 1
ATOM 848 C C . THR A 1 119 ? 4.157 -7.484 -68.413 1.00 23.05 115 THR A C 1
ATOM 849 O O . THR A 1 119 ? 3.283 -7.331 -69.274 1.00 21.29 115 THR A O 1
ATOM 853 N N . THR A 1 120 ? 5.187 -6.663 -68.315 1.00 20.89 116 THR A N 1
ATOM 854 C CA . THR A 1 120 ? 5.375 -5.517 -69.230 1.00 20.88 116 THR A CA 1
ATOM 855 C C . THR A 1 120 ? 5.957 -6.019 -70.555 1.00 22.23 116 THR A C 1
ATOM 856 O O . THR A 1 120 ? 5.549 -5.425 -71.553 1.00 21.31 116 THR A O 1
ATOM 860 N N . SER A 1 121 ? 6.765 -7.100 -70.578 1.00 20.18 117 SER A N 1
ATOM 861 C CA . SER A 1 121 ? 7.323 -7.704 -71.819 1.00 19.41 117 SER A CA 1
ATOM 862 C C . SER A 1 121 ? 7.244 -9.233 -71.699 1.00 17.55 117 SER A C 1
ATOM 863 O O . SER A 1 121 ? 8.264 -9.941 -71.698 1.00 19.87 117 SER A O 1
ATOM 866 N N . GLN A 1 122 ? 6.011 -9.713 -71.549 1.00 21.08 118 GLN A N 1
ATOM 867 C CA . GLN A 1 122 ? 5.773 -11.132 -71.220 1.00 21.39 118 GLN A CA 1
ATOM 868 C C . GLN A 1 122 ? 6.409 -12.005 -72.310 1.00 20.65 118 GLN A C 1
ATOM 869 O O . GLN A 1 122 ? 7.068 -13.009 -71.974 1.00 20.96 118 GLN A O 1
ATOM 875 N N . ALA A 1 123 ? 6.119 -11.734 -73.587 1.00 19.27 119 ALA A N 1
ATOM 876 C CA . ALA A 1 123 ? 6.506 -12.691 -74.667 1.00 19.61 119 ALA A CA 1
ATOM 877 C C . ALA A 1 123 ? 8.034 -12.780 -74.736 1.00 18.97 119 ALA A C 1
ATOM 878 O O . ALA A 1 123 ? 8.610 -13.889 -74.839 1.00 19.19 119 ALA A O 1
ATOM 880 N N . LEU A 1 124 ? 8.710 -11.619 -74.729 1.00 20.01 120 LEU A N 1
ATOM 881 C CA . LEU A 1 124 ? 10.182 -11.629 -74.817 1.00 20.34 120 LEU A CA 1
ATOM 882 C C . LEU A 1 124 ? 10.774 -12.344 -73.593 1.00 19.98 120 LEU A C 1
ATOM 883 O O . LEU A 1 124 ? 11.738 -13.098 -73.771 1.00 22.81 120 LEU A O 1
ATOM 888 N N . THR A 1 125 ? 10.202 -12.149 -72.406 1.00 19.28 121 THR A N 1
ATOM 889 C CA . THR A 1 125 ? 10.758 -12.732 -71.173 1.00 19.29 121 THR A CA 1
ATOM 890 C C . THR A 1 125 ? 10.568 -14.238 -71.244 1.00 18.90 121 THR A C 1
ATOM 891 O O . THR A 1 125 ? 11.513 -14.964 -70.960 1.00 20.16 121 THR A O 1
ATOM 895 N N . GLU A 1 126 ? 9.386 -14.700 -71.655 1.00 21.09 122 GLU A N 1
ATOM 896 C CA . GLU A 1 126 ? 9.111 -16.163 -71.686 1.00 22.76 122 GLU A CA 1
ATOM 897 C C . GLU A 1 126 ? 10.025 -16.805 -72.722 1.00 22.17 122 GLU A C 1
ATOM 898 O O . GLU A 1 126 ? 10.525 -17.916 -72.487 1.00 20.48 122 GLU A O 1
ATOM 904 N N . GLU A 1 127 ? 10.235 -16.139 -73.863 1.00 23.03 123 GLU A N 1
ATOM 905 C CA . GLU A 1 127 ? 11.120 -16.651 -74.937 1.00 24.47 123 GLU A CA 1
ATOM 906 C C . GLU A 1 127 ? 12.557 -16.745 -74.410 1.00 22.21 123 GLU A C 1
ATOM 907 O O . GLU A 1 127 ? 13.192 -17.798 -74.564 1.00 20.94 123 GLU A O 1
ATOM 913 N N . LEU A 1 128 ? 13.079 -15.691 -73.777 1.00 20.01 124 LEU A N 1
ATOM 914 C CA . LEU A 1 128 ? 14.438 -15.755 -73.202 1.00 21.25 124 LEU A CA 1
ATOM 915 C C . LEU A 1 128 ? 14.507 -16.809 -72.085 1.00 18.40 124 LEU A C 1
ATOM 916 O O . LEU A 1 128 ? 15.521 -17.473 -71.966 1.00 20.22 124 LEU A O 1
ATOM 921 N N . ASP A 1 129 ? 13.446 -16.973 -71.295 1.00 21.13 125 ASP A N 1
ATOM 922 C CA . ASP A 1 129 ? 13.429 -17.966 -70.192 1.00 18.63 125 ASP A CA 1
ATOM 923 C C . ASP A 1 129 ? 13.619 -19.361 -70.798 1.00 20.06 125 ASP A C 1
ATOM 924 O O . ASP A 1 129 ? 14.474 -20.099 -70.353 1.00 19.44 125 ASP A O 1
ATOM 929 N N . GLN A 1 130 ? 12.853 -19.669 -71.840 1.00 20.36 126 GLN A N 1
ATOM 930 C CA . GLN A 1 130 ? 12.975 -20.978 -72.562 1.00 20.65 126 GLN A CA 1
ATOM 931 C C . GLN A 1 130 ? 14.381 -21.166 -73.121 1.00 19.80 126 GLN A C 1
ATOM 932 O O . GLN A 1 130 ? 14.968 -22.275 -73.034 1.00 22.12 126 GLN A O 1
ATOM 938 N N . LEU A 1 131 ? 14.955 -20.108 -73.701 1.00 20.83 127 LEU A N 1
ATOM 939 C CA . LEU A 1 131 ? 16.259 -20.176 -74.387 1.00 22.20 127 LEU A CA 1
ATOM 940 C C . LEU A 1 131 ? 17.364 -20.350 -73.350 1.00 23.87 127 LEU A C 1
ATOM 941 O O . LEU A 1 131 ? 18.261 -21.167 -73.595 1.00 24.74 127 LEU A O 1
ATOM 946 N N . ALA A 1 132 ? 17.273 -19.657 -72.210 1.00 22.51 128 ALA A N 1
ATOM 947 C CA . ALA A 1 132 ? 18.227 -19.834 -71.088 1.00 22.00 128 ALA A CA 1
ATOM 948 C C . ALA A 1 132 ? 18.134 -21.249 -70.519 1.00 20.96 128 ALA A C 1
ATOM 949 O O . ALA A 1 132 ? 19.209 -21.865 -70.322 1.00 19.71 128 ALA A O 1
ATOM 951 N N . ARG A 1 133 ? 16.916 -21.757 -70.318 1.00 22.50 129 ARG A N 1
ATOM 952 C CA . ARG A 1 133 ? 16.723 -23.153 -69.857 1.00 22.84 129 ARG A CA 1
ATOM 953 C C . ARG A 1 133 ? 17.383 -24.105 -70.862 1.00 24.06 129 ARG A C 1
ATOM 954 O O . ARG A 1 133 ? 18.103 -25.002 -70.459 1.00 22.59 129 ARG A O 1
ATOM 962 N N . ALA A 1 134 ? 17.124 -23.919 -72.154 1.00 22.42 130 ALA A N 1
ATOM 963 C CA . ALA A 1 134 ? 17.649 -24.807 -73.213 1.00 24.29 130 ALA A CA 1
ATOM 964 C C . ALA A 1 134 ? 19.176 -24.827 -73.219 1.00 23.64 130 ALA A C 1
ATOM 965 O O . ALA A 1 134 ? 19.771 -25.846 -73.583 1.00 23.96 130 ALA A O 1
ATOM 967 N N . ASN A 1 135 ? 19.838 -23.754 -72.794 1.00 22.84 131 ASN A N 1
ATOM 968 C CA . ASN A 1 135 ? 21.308 -23.614 -72.841 1.00 22.62 131 ASN A CA 1
ATOM 969 C C . ASN A 1 135 ? 21.902 -23.651 -71.429 1.00 23.02 131 ASN A C 1
ATOM 970 O O . ASN A 1 135 ? 23.081 -23.330 -71.291 1.00 23.99 131 ASN A O 1
ATOM 975 N N . ASP A 1 136 ? 21.120 -24.039 -70.425 1.00 23.79 132 ASP A N 1
ATOM 976 C CA . ASP A 1 136 ? 21.640 -24.324 -69.061 1.00 25.11 132 ASP A CA 1
ATOM 977 C C . ASP A 1 136 ? 22.403 -23.104 -68.545 1.00 21.74 132 ASP A C 1
ATOM 978 O O . ASP A 1 136 ? 23.472 -23.270 -67.961 1.00 23.62 132 ASP A O 1
ATOM 983 N N . CYS A 1 137 ? 21.815 -21.917 -68.662 1.00 22.40 133 CYS A N 1
ATOM 984 C CA . CYS A 1 137 ? 22.401 -20.685 -68.079 1.00 20.73 133 CYS A CA 1
ATOM 985 C C . CYS A 1 137 ? 21.289 -19.795 -67.521 1.00 20.07 133 CYS A C 1
ATOM 986 O O . CYS A 1 137 ? 20.092 -20.046 -67.785 1.00 20.21 133 CYS A O 1
ATOM 989 N N . THR A 1 138 ? 21.656 -18.794 -66.731 1.00 19.10 134 THR A N 1
ATOM 990 C CA . THR A 1 138 ? 20.690 -17.942 -65.991 1.00 19.21 134 THR A CA 1
ATOM 991 C C . THR A 1 138 ? 20.824 -16.511 -66.499 1.00 18.40 134 THR A C 1
ATOM 992 O O . THR A 1 138 ? 21.942 -16.059 -66.652 1.00 18.87 134 THR A O 1
ATOM 996 N N . LEU A 1 139 ? 19.680 -15.903 -66.799 1.00 18.99 135 LEU A N 1
ATOM 997 C CA . LEU A 1 139 ? 19.549 -14.468 -67.118 1.00 19.08 135 LEU A CA 1
ATOM 998 C C . LEU A 1 139 ? 18.822 -13.791 -65.951 1.00 19.55 135 LEU A C 1
ATOM 999 O O . LEU A 1 139 ? 17.832 -14.336 -65.478 1.00 19.29 135 LEU A O 1
ATOM 1004 N N . THR A 1 140 ? 19.222 -12.577 -65.569 1.00 17.57 136 THR A N 1
ATOM 1005 C CA . THR A 1 140 ? 18.474 -11.849 -64.530 1.00 18.04 136 THR A CA 1
ATOM 1006 C C . THR A 1 140 ? 18.694 -10.356 -64.701 1.00 17.17 136 THR A C 1
ATOM 1007 O O . THR A 1 140 ? 19.576 -9.968 -65.478 1.00 17.94 136 THR A O 1
ATOM 1011 N N . GLY A 1 141 ? 17.827 -9.587 -64.068 1.00 17.69 137 GLY A N 1
ATOM 1012 C CA . GLY A 1 141 ? 17.934 -8.122 -63.923 1.00 17.21 137 GLY A CA 1
ATOM 1013 C C . GLY A 1 141 ? 18.343 -7.773 -62.496 1.00 17.77 137 GLY A C 1
ATOM 1014 O O . GLY A 1 141 ? 17.762 -8.235 -61.535 1.00 18.17 137 GLY A O 1
ATOM 1015 N N . SER A 1 142 ? 19.261 -6.833 -62.355 1.00 18.44 138 SER A N 1
ATOM 1016 C CA . SER A 1 142 ? 19.687 -6.323 -61.037 1.00 18.94 138 SER A CA 1
ATOM 1017 C C . SER A 1 142 ? 19.988 -4.827 -61.206 1.00 17.21 138 SER A C 1
ATOM 1018 O O . SER A 1 142 ? 19.618 -4.228 -62.220 1.00 19.16 138 SER A O 1
ATOM 1021 N N . GLY A 1 143 ? 20.756 -4.312 -60.288 1.00 17.44 139 GLY A N 1
ATOM 1022 C CA . GLY A 1 143 ? 21.086 -2.876 -60.212 1.00 17.78 139 GLY A CA 1
ATOM 1023 C C . GLY A 1 143 ? 20.573 -2.290 -58.914 1.00 17.18 139 GLY A C 1
ATOM 1024 O O . GLY A 1 143 ? 20.491 -2.953 -57.905 1.00 19.04 139 GLY A O 1
ATOM 1025 N N . PHE A 1 144 ? 20.331 -0.980 -58.949 1.00 18.52 140 PHE A N 1
ATOM 1026 C CA . PHE A 1 144 ? 19.956 -0.208 -57.752 1.00 18.75 140 PHE A CA 1
ATOM 1027 C C . PHE A 1 144 ? 18.658 -0.734 -57.149 1.00 16.44 140 PHE A C 1
ATOM 1028 O O . PHE A 1 144 ? 18.506 -0.683 -55.918 1.00 17.61 140 PHE A O 1
ATOM 1036 N N . GLN A 1 145 ? 17.707 -1.147 -57.995 1.00 16.94 141 GLN A N 1
ATOM 1037 C CA . GLN A 1 145 ? 16.372 -1.558 -57.498 1.00 18.76 141 GLN A CA 1
ATOM 1038 C C . GLN A 1 145 ? 16.468 -2.777 -56.581 1.00 17.55 141 GLN A C 1
ATOM 1039 O O . GLN A 1 145 ? 15.656 -2.912 -55.658 1.00 15.87 141 GLN A O 1
ATOM 1045 N N . ASP A 1 146 ? 17.448 -3.647 -56.824 1.00 17.83 142 ASP A N 1
ATOM 1046 C CA . ASP A 1 146 ? 17.589 -4.971 -56.198 1.00 17.12 142 ASP A CA 1
ATOM 1047 C C . ASP A 1 146 ? 17.516 -4.824 -54.658 1.00 16.48 142 ASP A C 1
ATOM 1048 O O . ASP A 1 146 ? 16.688 -5.459 -53.990 1.00 16.08 142 ASP A O 1
ATOM 1053 N N . VAL A 1 147 ? 18.265 -3.862 -54.125 1.00 16.73 143 VAL A N 1
ATOM 1054 C CA . VAL A 1 147 ? 18.113 -3.519 -52.692 1.00 16.43 143 VAL A CA 1
ATOM 1055 C C . VAL A 1 147 ? 17.150 -2.320 -52.542 1.00 17.55 143 VAL A C 1
ATOM 1056 O O . VAL A 1 147 ? 16.200 -2.428 -51.727 1.00 17.48 143 VAL A O 1
ATOM 1060 N N . PHE A 1 148 ? 17.395 -1.231 -53.254 1.00 17.88 144 PHE A N 1
ATOM 1061 C CA . PHE A 1 148 ? 16.877 0.113 -52.900 1.00 17.26 144 PHE A CA 1
ATOM 1062 C C . PHE A 1 148 ? 15.439 0.351 -53.375 1.00 17.70 144 PHE A C 1
ATOM 1063 O O . PHE A 1 148 ? 14.877 1.377 -53.005 1.00 17.84 144 PHE A O 1
ATOM 1071 N N . ALA A 1 149 ? 14.848 -0.602 -54.076 1.00 18.57 145 ALA A N 1
ATOM 1072 C CA . ALA A 1 149 ? 13.397 -0.599 -54.359 1.00 17.04 145 ALA A CA 1
ATOM 1073 C C . ALA A 1 149 ? 12.884 -2.044 -54.270 1.00 18.25 145 ALA A C 1
ATOM 1074 O O . ALA A 1 149 ? 11.873 -2.373 -54.888 1.00 19.01 145 ALA A O 1
ATOM 1076 N N . GLY A 1 150 ? 13.554 -2.860 -53.458 1.00 16.90 146 GLY A N 1
ATOM 1077 C CA . GLY A 1 150 ? 13.375 -4.314 -53.379 1.00 15.75 146 GLY A CA 1
ATOM 1078 C C . GLY A 1 150 ? 13.653 -4.849 -52.004 1.00 17.05 146 GLY A C 1
ATOM 1079 O O . GLY A 1 150 ? 12.795 -4.713 -51.142 1.00 17.66 146 GLY A O 1
ATOM 1080 N N . ASN A 1 151 ? 14.783 -5.536 -51.818 1.00 15.65 147 ASN A N 1
ATOM 1081 C CA . ASN A 1 151 ? 15.044 -6.218 -50.531 1.00 19.58 147 ASN A CA 1
ATOM 1082 C C . ASN A 1 151 ? 15.146 -5.283 -49.331 1.00 17.12 147 ASN A C 1
ATOM 1083 O O . ASN A 1 151 ? 14.831 -5.737 -48.220 1.00 19.98 147 ASN A O 1
ATOM 1088 N N . LEU A 1 152 ? 15.498 -4.005 -49.494 1.00 17.40 148 LEU A N 1
ATOM 1089 C CA . LEU A 1 152 ? 15.416 -3.106 -48.326 1.00 18.88 148 LEU A CA 1
ATOM 1090 C C . LEU A 1 152 ? 13.982 -3.072 -47.797 1.00 18.85 148 LEU A C 1
ATOM 1091 O O . LEU A 1 152 ? 13.769 -3.105 -46.581 1.00 18.64 148 LEU A O 1
ATOM 1096 N N . ILE A 1 153 ? 13.022 -2.985 -48.692 1.00 17.06 149 ILE A N 1
ATOM 1097 C CA . ILE A 1 153 ? 11.575 -2.914 -48.321 1.00 17.42 149 ILE A CA 1
ATOM 1098 C C . ILE A 1 153 ? 11.109 -4.253 -47.751 1.00 17.71 149 ILE A C 1
ATOM 1099 O O . ILE A 1 153 ? 10.412 -4.267 -46.684 1.00 18.35 149 ILE A O 1
ATOM 1104 N N . THR A 1 154 ? 11.473 -5.366 -48.352 1.00 17.87 150 THR A N 1
ATOM 1105 C CA . THR A 1 154 ? 10.931 -6.680 -47.927 1.00 19.00 150 THR A CA 1
ATOM 1106 C C . THR A 1 154 ? 11.608 -7.099 -46.611 1.00 18.95 150 THR A C 1
ATOM 1107 O O . THR A 1 154 ? 10.958 -7.788 -45.798 1.00 19.78 150 THR A O 1
ATOM 1111 N N . VAL A 1 155 ? 12.870 -6.722 -46.394 1.00 17.99 151 VAL A N 1
ATOM 1112 C CA . VAL A 1 155 ? 13.529 -6.971 -45.080 1.00 19.48 151 VAL A CA 1
ATOM 1113 C C . VAL A 1 155 ? 12.765 -6.210 -43.984 1.00 18.99 151 VAL A C 1
ATOM 1114 O O . VAL A 1 155 ? 12.466 -6.813 -42.958 1.00 20.83 151 VAL A O 1
ATOM 1118 N N . LEU A 1 156 ? 12.373 -4.954 -44.219 1.00 18.37 152 LEU A N 1
ATOM 1119 C CA . LEU A 1 156 ? 11.579 -4.209 -43.233 1.00 17.58 152 LEU A CA 1
ATOM 1120 C C . LEU A 1 156 ? 10.166 -4.787 -43.091 1.00 18.01 152 LEU A C 1
ATOM 1121 O O . LEU A 1 156 ? 9.650 -4.808 -41.944 1.00 17.99 152 LEU A O 1
ATOM 1126 N N . ALA A 1 157 ? 9.575 -5.264 -44.188 1.00 17.55 153 ALA A N 1
ATOM 1127 C CA . ALA A 1 157 ? 8.242 -5.899 -44.144 1.00 19.54 153 ALA A CA 1
ATOM 1128 C C . ALA A 1 157 ? 8.281 -7.112 -43.208 1.00 20.00 153 ALA A C 1
ATOM 1129 O O . ALA A 1 157 ? 7.271 -7.383 -42.541 1.00 21.29 153 ALA A O 1
ATOM 1131 N N . GLY A 1 158 ? 9.431 -7.773 -43.082 1.00 21.07 154 GLY A N 1
ATOM 1132 C CA . GLY A 1 158 ? 9.633 -8.930 -42.177 1.00 21.74 154 GLY A CA 1
ATOM 1133 C C . GLY A 1 158 ? 9.513 -8.545 -40.705 1.00 20.89 154 GLY A C 1
ATOM 1134 O O . GLY A 1 158 ? 9.325 -9.453 -39.897 1.00 21.61 154 GLY A O 1
ATOM 1135 N N . ALA A 1 159 ? 9.577 -7.252 -40.348 1.00 17.54 155 ALA A N 1
ATOM 1136 C CA . ALA A 1 159 ? 9.445 -6.747 -38.963 1.00 20.33 155 ALA A CA 1
ATOM 1137 C C . ALA A 1 159 ? 8.097 -6.058 -38.751 1.00 20.28 155 ALA A C 1
ATOM 1138 O O . ALA A 1 159 ? 7.905 -5.444 -37.713 1.00 21.15 155 ALA A O 1
ATOM 1140 N N . THR A 1 160 ? 7.150 -6.211 -39.685 1.00 19.75 156 THR A N 1
ATOM 1141 C CA . THR A 1 160 ? 5.897 -5.419 -39.713 1.00 20.94 156 THR A CA 1
ATOM 1142 C C . THR A 1 160 ? 4.722 -6.320 -39.386 1.00 19.31 156 THR A C 1
ATOM 1143 O O . THR A 1 160 ? 4.685 -7.460 -39.901 1.00 20.05 156 THR A O 1
ATOM 1147 N N . HIS A 1 161 ? 3.834 -5.872 -38.509 1.00 21.13 157 HIS A N 1
ATOM 1148 C CA . HIS A 1 161 ? 2.638 -6.680 -38.145 1.00 20.07 157 HIS A CA 1
ATOM 1149 C C . HIS A 1 161 ? 1.602 -6.654 -39.264 1.00 19.92 157 HIS A C 1
ATOM 1150 O O . HIS A 1 161 ? 1.141 -7.713 -39.734 1.00 22.39 157 HIS A O 1
ATOM 1157 N N . ARG A 1 162 ? 1.248 -5.457 -39.682 1.00 20.81 158 ARG A N 1
ATOM 1158 C CA . ARG A 1 162 ? 0.214 -5.313 -40.735 1.00 20.82 158 ARG A CA 1
ATOM 1159 C C . ARG A 1 162 ? 0.705 -4.222 -41.685 1.00 20.40 158 ARG A C 1
ATOM 1160 O O . ARG A 1 162 ? 1.057 -3.134 -41.191 1.00 21.34 158 ARG A O 1
ATOM 1168 N N . ILE A 1 163 ? 0.709 -4.506 -42.993 1.00 19.61 159 ILE A N 1
ATOM 1169 C CA . ILE A 1 163 ? 1.025 -3.455 -43.996 1.00 20.93 159 ILE A CA 1
ATOM 1170 C C . ILE A 1 163 ? -0.270 -3.013 -44.675 1.00 21.86 159 ILE A C 1
ATOM 1171 O O . ILE A 1 163 ? -0.957 -3.842 -45.265 1.00 24.75 159 ILE A O 1
ATOM 1176 N N . ASP A 1 164 ? -0.561 -1.730 -44.569 1.00 24.53 160 ASP A N 1
ATOM 1177 C CA . ASP A 1 164 ? -1.713 -1.103 -45.266 1.00 22.81 160 ASP A CA 1
ATOM 1178 C C . ASP A 1 164 ? -1.202 -0.524 -46.583 1.00 23.50 160 ASP A C 1
ATOM 1179 O O . ASP A 1 164 ? -1.870 -0.634 -47.601 1.00 22.11 160 ASP A O 1
ATOM 1184 N N . ARG A 1 165 ? -0.061 0.141 -46.551 1.00 21.41 161 ARG A N 1
ATOM 1185 C CA . ARG A 1 165 ? 0.489 0.845 -47.736 1.00 20.16 161 ARG A CA 1
ATOM 1186 C C . ARG A 1 165 ? 2.004 0.876 -47.609 1.00 21.67 161 ARG A C 1
ATOM 1187 O O . ARG A 1 165 ? 2.488 1.055 -46.501 1.00 22.94 161 ARG A O 1
ATOM 1195 N N . ILE A 1 166 ? 2.694 0.710 -48.710 1.00 18.17 162 ILE A N 1
ATOM 1196 C CA . ILE A 1 166 ? 4.151 0.998 -48.789 1.00 20.14 162 ILE A CA 1
ATOM 1197 C C . ILE A 1 166 ? 4.279 2.228 -49.661 1.00 20.41 162 ILE A C 1
ATOM 1198 O O . ILE A 1 166 ? 3.687 2.236 -50.761 1.00 20.75 162 ILE A O 1
ATOM 1203 N N . VAL A 1 167 ? 4.973 3.245 -49.169 1.00 21.69 163 VAL A N 1
ATOM 1204 C CA . VAL A 1 167 ? 5.136 4.523 -49.901 1.00 21.02 163 VAL A CA 1
ATOM 1205 C C . VAL A 1 167 ? 6.628 4.772 -50.103 1.00 20.91 163 VAL A C 1
ATOM 1206 O O . VAL A 1 167 ? 7.344 4.807 -49.130 1.00 21.75 163 VAL A O 1
ATOM 1210 N N . GLY A 1 168 ? 7.055 4.924 -51.342 1.00 18.95 164 GLY A N 1
ATOM 1211 C CA . GLY A 1 168 ? 8.467 5.091 -51.728 1.00 19.71 164 GLY A CA 1
ATOM 1212 C C . GLY A 1 168 ? 8.745 6.366 -52.485 1.00 18.75 164 GLY A C 1
ATOM 1213 O O . GLY A 1 168 ? 7.888 6.860 -53.238 1.00 20.27 164 GLY A O 1
ATOM 1214 N N . LEU A 1 169 ? 9.947 6.881 -52.288 1.00 19.26 165 LEU A N 1
ATOM 1215 C CA . LEU A 1 169 ? 10.531 7.953 -53.096 1.00 20.70 165 LEU A CA 1
ATOM 1216 C C . LEU A 1 169 ? 11.952 7.523 -53.486 1.00 20.10 165 LEU A C 1
ATOM 1217 O O . LEU A 1 169 ? 12.783 7.201 -52.618 1.00 18.85 165 LEU A O 1
ATOM 1222 N N . THR A 1 170 ? 12.229 7.525 -54.773 1.00 19.95 166 THR A N 1
ATOM 1223 C CA . THR A 1 170 ? 13.562 7.301 -55.341 1.00 20.19 166 THR A CA 1
ATOM 1224 C C . THR A 1 170 ? 13.860 8.456 -56.302 1.00 20.98 166 THR A C 1
ATOM 1225 O O . THR A 1 170 ? 13.093 8.667 -57.261 1.00 21.26 166 THR A O 1
ATOM 1229 N N . GLN A 1 171 ? 14.933 9.202 -56.048 1.00 18.47 167 GLN A N 1
ATOM 1230 C CA . GLN A 1 171 ? 15.368 10.285 -56.923 1.00 19.70 167 GLN A CA 1
ATOM 1231 C C . GLN A 1 171 ? 16.818 10.073 -57.305 1.00 19.30 167 GLN A C 1
ATOM 1232 O O . GLN A 1 171 ? 17.637 9.830 -56.405 1.00 18.30 167 GLN A O 1
ATOM 1238 N N . TYR A 1 172 ? 17.110 10.208 -58.591 1.00 19.47 168 TYR A N 1
ATOM 1239 C CA . TYR A 1 172 ? 18.455 10.044 -59.191 1.00 20.48 168 TYR A CA 1
ATOM 1240 C C . TYR A 1 172 ? 18.688 11.181 -60.192 1.00 20.65 168 TYR A C 1
ATOM 1241 O O . TYR A 1 172 ? 17.736 11.824 -60.698 1.00 20.37 168 TYR A O 1
ATOM 1250 N N . ASN A 1 173 ? 19.960 11.400 -60.457 1.00 22.66 169 ASN A N 1
ATOM 1251 C CA . ASN A 1 173 ? 20.533 12.523 -61.223 1.00 24.76 169 ASN A CA 1
ATOM 1252 C C . ASN A 1 173 ? 20.683 12.073 -62.673 1.00 26.15 169 ASN A C 1
ATOM 1253 O O . ASN A 1 173 ? 21.532 11.184 -62.970 1.00 28.54 169 ASN A O 1
ATOM 1258 N N . ALA A 1 174 ? 19.862 12.615 -63.560 1.00 29.41 170 ALA A N 1
ATOM 1259 C CA . ALA A 1 174 ? 19.895 12.248 -65.000 1.00 33.92 170 ALA A CA 1
ATOM 1260 C C . ALA A 1 174 ? 21.339 12.337 -65.547 1.00 36.77 170 ALA A C 1
ATOM 1261 O O . ALA A 1 174 ? 21.676 11.619 -66.505 1.00 40.63 170 ALA A O 1
ATOM 1263 N N . ASP A 1 175 ? 22.206 13.149 -64.947 1.00 37.19 171 ASP A N 1
ATOM 1264 C CA . ASP A 1 175 ? 23.557 13.410 -65.518 1.00 38.15 171 ASP A CA 1
ATOM 1265 C C . ASP A 1 175 ? 24.597 12.389 -65.026 1.00 39.35 171 ASP A C 1
ATOM 1266 O O . ASP A 1 175 ? 25.723 12.434 -65.544 1.00 37.39 171 ASP A O 1
ATOM 1271 N N . ASP A 1 176 ? 24.245 11.472 -64.116 1.00 32.71 172 ASP A N 1
ATOM 1272 C CA . ASP A 1 176 ? 25.144 10.370 -63.677 1.00 33.20 172 ASP A CA 1
ATOM 1273 C C . ASP A 1 176 ? 25.095 9.257 -64.722 1.00 27.84 172 ASP A C 1
ATOM 1274 O O . ASP A 1 176 ? 25.857 8.289 -64.569 1.00 31.05 172 ASP A O 1
ATOM 1279 N N . TYR A 1 177 ? 24.163 9.332 -65.680 1.00 29.45 173 TYR A N 1
ATOM 1280 C CA . TYR A 1 177 ? 23.867 8.200 -66.597 1.00 28.39 173 TYR A CA 1
ATOM 1281 C C . TYR A 1 177 ? 23.930 8.683 -68.050 1.00 33.04 173 TYR A C 1
ATOM 1282 O O . TYR A 1 177 ? 24.062 9.885 -68.329 1.00 32.53 173 TYR A O 1
ATOM 1291 N N . GLY A 1 178 ? 23.849 7.733 -68.970 1.00 32.15 174 GLY A N 1
ATOM 1292 C CA . GLY A 1 178 ? 24.005 8.011 -70.411 1.00 37.07 174 GLY A CA 1
ATOM 1293 C C . GLY A 1 178 ? 22.764 8.635 -71.014 1.00 42.51 174 GLY A C 1
ATOM 1294 O O . GLY A 1 178 ? 21.796 8.837 -70.278 1.00 35.49 174 GLY A O 1
ATOM 1295 N N . SER A 1 179 ? 22.799 8.910 -72.324 1.00 52.58 175 SER A N 1
ATOM 1296 C CA . SER A 1 179 ? 21.754 9.643 -73.097 1.00 54.92 175 SER A CA 1
ATOM 1297 C C . SER A 1 179 ? 20.408 8.904 -73.049 1.00 52.25 175 SER A C 1
ATOM 1298 O O . SER A 1 179 ? 19.367 9.574 -72.974 1.00 61.11 175 SER A O 1
ATOM 1300 N N . ALA A 1 180 ? 20.410 7.572 -73.087 1.00 49.86 176 ALA A N 1
ATOM 1301 C CA . ALA A 1 180 ? 19.194 6.726 -73.042 1.00 49.34 176 ALA A CA 1
ATOM 1302 C C . ALA A 1 180 ? 18.297 7.142 -71.863 1.00 55.79 176 ALA A C 1
ATOM 1303 O O . ALA A 1 180 ? 17.057 7.306 -72.051 1.00 62.69 176 ALA A O 1
ATOM 1305 N N . LEU A 1 181 ? 18.882 7.273 -70.670 1.00 45.51 177 LEU A N 1
ATOM 1306 C CA . LEU A 1 181 ? 18.105 7.590 -69.453 1.00 40.44 177 LEU A CA 1
ATOM 1307 C C . LEU A 1 181 ? 17.543 9.010 -69.593 1.00 39.38 177 LEU A C 1
ATOM 1308 O O . LEU A 1 181 ? 16.341 9.191 -69.363 1.00 35.00 177 LEU A O 1
ATOM 1313 N N . ALA A 1 182 ? 18.368 9.976 -69.981 1.00 38.48 178 ALA A N 1
ATOM 1314 C CA . ALA A 1 182 ? 17.947 11.380 -70.168 1.00 39.11 178 ALA A CA 1
ATOM 1315 C C . ALA A 1 182 ? 16.765 11.430 -71.148 1.00 44.51 178 ALA A C 1
ATOM 1316 O O . ALA A 1 182 ? 15.770 12.138 -70.855 1.00 38.37 178 ALA A O 1
ATOM 1318 N N . GLN A 1 183 ? 16.844 10.676 -72.247 1.00 39.63 179 GLN A N 1
ATOM 1319 C CA . GLN A 1 183 ? 15.791 10.642 -73.298 1.00 43.36 179 GLN A CA 1
ATOM 1320 C C . GLN A 1 183 ? 14.480 10.079 -72.738 1.00 39.26 179 GLN A C 1
ATOM 1321 O O . GLN A 1 183 ? 13.413 10.681 -73.023 1.00 40.48 179 GLN A O 1
ATOM 1323 N N . LYS A 1 184 ? 14.547 8.937 -72.051 1.00 40.01 180 LYS A N 1
ATOM 1324 C CA . LYS A 1 184 ? 13.394 8.285 -71.378 1.00 39.47 180 LYS A CA 1
ATOM 1325 C C . LYS A 1 184 ? 12.703 9.305 -70.450 1.00 35.18 180 LYS A C 1
ATOM 1326 O O . LYS A 1 184 ? 11.470 9.179 -70.257 1.00 34.17 180 LYS A O 1
ATOM 1332 N N . HIS A 1 185 ? 13.464 10.250 -69.870 1.00 31.71 181 HIS A N 1
ATOM 1333 C CA . HIS A 1 185 ? 12.983 11.204 -68.842 1.00 28.93 181 HIS A CA 1
ATOM 1334 C C . HIS A 1 185 ? 12.591 12.554 -69.459 1.00 29.15 181 HIS A C 1
ATOM 1335 O O . HIS A 1 185 ? 12.214 13.463 -68.714 1.00 28.87 181 HIS A O 1
ATOM 1342 N N . GLY A 1 186 ? 12.655 12.682 -70.794 1.00 31.47 182 GLY A N 1
ATOM 1343 C CA . GLY A 1 186 ? 12.223 13.890 -71.510 1.00 31.68 182 GLY A CA 1
ATOM 1344 C C . GLY A 1 186 ? 13.096 15.098 -71.227 1.00 33.06 182 GLY A C 1
ATOM 1345 O O . GLY A 1 186 ? 12.607 16.218 -71.304 1.00 34.95 182 GLY A O 1
ATOM 1346 N N . VAL A 1 187 ? 14.361 14.880 -70.848 1.00 32.74 183 VAL A N 1
ATOM 1347 C CA . VAL A 1 187 ? 15.283 15.994 -70.491 1.00 34.09 183 VAL A CA 1
ATOM 1348 C C . VAL A 1 187 ? 15.449 16.919 -71.706 1.00 33.68 183 VAL A C 1
ATOM 1349 O O . VAL A 1 187 ? 15.844 16.422 -72.768 1.00 39.11 183 VAL A O 1
ATOM 1353 N N . GLY A 1 188 ? 15.171 18.200 -71.523 1.00 33.81 184 GLY A N 1
ATOM 1354 C CA . GLY A 1 188 ? 15.353 19.232 -72.559 1.00 44.83 184 GLY A CA 1
ATOM 1355 C C . GLY A 1 188 ? 14.113 19.426 -73.427 1.00 45.27 184 GLY A C 1
ATOM 1356 O O . GLY A 1 188 ? 14.133 20.394 -74.217 1.00 52.03 184 GLY A O 1
ATOM 1357 N N . LEU A 1 189 ? 13.069 18.597 -73.274 1.00 39.84 185 LEU A N 1
ATOM 1358 C CA . LEU A 1 189 ? 11.808 18.756 -74.044 1.00 43.10 185 LEU A CA 1
ATOM 1359 C C . LEU A 1 189 ? 11.056 19.982 -73.543 1.00 39.30 185 LEU A C 1
ATOM 1360 O O . LEU A 1 189 ? 11.008 20.233 -72.333 1.00 37.65 185 LEU A O 1
ATOM 1365 N N . ASP A 1 190 ? 10.444 20.718 -74.463 1.00 43.66 186 ASP A N 1
ATOM 1366 C CA . ASP A 1 190 ? 9.462 21.761 -74.092 1.00 46.06 186 ASP A CA 1
ATOM 1367 C C . ASP A 1 190 ? 8.226 21.078 -73.505 1.00 40.69 186 ASP A C 1
ATOM 1368 O O . ASP A 1 190 ? 7.935 19.905 -73.753 1.00 40.03 186 ASP A O 1
ATOM 1373 N N . PRO A 1 191 ? 7.453 21.811 -72.690 1.00 37.05 187 PRO A N 1
ATOM 1374 C CA . PRO A 1 191 ? 6.239 21.273 -72.079 1.00 45.14 187 PRO A CA 1
ATOM 1375 C C . PRO A 1 191 ? 5.293 20.497 -73.003 1.00 46.40 187 PRO A C 1
ATOM 1376 O O . PRO A 1 191 ? 4.824 19.417 -72.567 1.00 47.13 187 PRO A O 1
ATOM 1380 N N . GLU A 1 192 ? 5.050 20.994 -74.230 1.00 45.36 188 GLU A N 1
ATOM 1381 C CA . GLU A 1 192 ? 4.080 20.326 -75.146 1.00 47.87 188 GLU A CA 1
ATOM 1382 C C . GLU A 1 192 ? 4.670 18.999 -75.636 1.00 40.80 188 GLU A C 1
ATOM 1383 O O . GLU A 1 192 ? 3.933 18.014 -75.650 1.00 45.72 188 GLU A O 1
ATOM 1389 N N . THR A 1 193 ? 5.934 18.983 -76.050 1.00 41.34 189 THR A N 1
ATOM 1390 C CA . THR A 1 193 ? 6.598 17.790 -76.631 1.00 41.70 189 THR A CA 1
ATOM 1391 C C . THR A 1 193 ? 6.737 16.731 -75.535 1.00 38.62 189 THR A C 1
ATOM 1392 O O . THR A 1 193 ? 6.560 15.525 -75.845 1.00 46.53 189 THR A O 1
ATOM 1396 N N . PHE A 1 194 ? 7.014 17.173 -74.303 1.00 41.75 190 PHE A N 1
ATOM 1397 C CA . PHE A 1 194 ? 7.033 16.286 -73.114 1.00 36.87 190 PHE A CA 1
ATOM 1398 C C . PHE A 1 194 ? 5.666 15.602 -72.983 1.00 32.94 190 PHE A C 1
ATOM 1399 O O . PHE A 1 194 ? 5.619 14.353 -72.971 1.00 35.16 190 PHE A O 1
ATOM 1407 N N . ALA A 1 195 ? 4.589 16.389 -72.906 1.00 36.46 191 ALA A N 1
ATOM 1408 C CA . ALA A 1 195 ? 3.221 15.844 -72.749 1.00 39.56 191 ALA A CA 1
ATOM 1409 C C . ALA A 1 195 ? 2.946 14.873 -73.901 1.00 38.55 191 ALA A C 1
ATOM 1410 O O . ALA A 1 195 ? 2.370 13.787 -73.656 1.00 37.92 191 ALA A O 1
ATOM 1412 N N . ALA A 1 196 ? 3.364 15.224 -75.116 1.00 41.04 192 ALA A N 1
ATOM 1413 C CA . ALA A 1 196 ? 2.993 14.489 -76.346 1.00 43.01 192 ALA A CA 1
ATOM 1414 C C . ALA A 1 196 ? 3.768 13.176 -76.428 1.00 44.32 192 ALA A C 1
ATOM 1415 O O . ALA A 1 196 ? 3.168 12.177 -76.830 1.00 52.12 192 ALA A O 1
ATOM 1417 N N . ARG A 1 197 ? 5.069 13.205 -76.124 1.00 41.65 193 ARG A N 1
ATOM 1418 C CA . ARG A 1 197 ? 6.002 12.067 -76.361 1.00 43.29 193 ARG A CA 1
ATOM 1419 C C . ARG A 1 197 ? 6.133 11.228 -75.078 1.00 45.07 193 ARG A C 1
ATOM 1420 O O . ARG A 1 197 ? 6.061 9.990 -75.173 1.00 50.82 193 ARG A O 1
ATOM 1422 N N . ILE A 1 198 ? 6.313 11.872 -73.925 1.00 39.71 194 ILE A N 1
ATOM 1423 C CA . ILE A 1 198 ? 6.561 11.160 -72.634 1.00 35.17 194 ILE A CA 1
ATOM 1424 C C . ILE A 1 198 ? 5.242 10.891 -71.913 1.00 32.29 194 ILE A C 1
ATOM 1425 O O . ILE A 1 198 ? 4.941 9.711 -71.639 1.00 35.85 194 ILE A O 1
ATOM 1430 N N . GLY A 1 199 ? 4.515 11.953 -71.574 1.00 36.12 195 GLY A N 1
ATOM 1431 C CA . GLY A 1 199 ? 3.248 11.890 -70.819 1.00 36.69 195 GLY A CA 1
ATOM 1432 C C . GLY A 1 199 ? 2.245 10.923 -71.435 1.00 37.37 195 GLY A C 1
ATOM 1433 O O . GLY A 1 199 ? 1.772 10.027 -70.724 1.00 40.02 195 GLY A O 1
ATOM 1434 N N . ALA A 1 200 ? 1.929 11.114 -72.717 1.00 39.60 196 ALA A N 1
ATOM 1435 C CA . ALA A 1 200 ? 0.883 10.376 -73.464 1.00 40.66 196 ALA A CA 1
ATOM 1436 C C . ALA A 1 200 ? 1.237 8.889 -73.598 1.00 36.81 196 ALA A C 1
ATOM 1437 O O . ALA A 1 200 ? 0.350 8.061 -73.366 1.00 39.85 196 ALA A O 1
ATOM 1439 N N . SER A 1 201 ? 2.464 8.545 -73.984 1.00 35.42 197 SER A N 1
ATOM 1440 C CA . SER A 1 201 ? 2.878 7.128 -74.177 1.00 35.43 197 SER A CA 1
ATOM 1441 C C . SER A 1 201 ? 2.939 6.412 -72.820 1.00 37.18 197 SER A C 1
ATOM 1442 O O . SER A 1 201 ? 2.660 5.197 -72.779 1.00 36.11 197 SER A O 1
ATOM 1445 N N . ASN A 1 202 ? 3.299 7.123 -71.748 1.00 38.61 198 ASN A N 1
ATOM 1446 C CA . ASN A 1 202 ? 3.221 6.583 -70.356 1.00 36.79 198 ASN A CA 1
ATOM 1447 C C . ASN A 1 202 ? 3.962 5.238 -70.242 1.00 32.48 198 ASN A C 1
ATOM 1448 O O . ASN A 1 202 ? 3.442 4.334 -69.599 1.00 31.29 198 ASN A O 1
ATOM 1453 N N . SER A 1 203 ? 5.135 5.069 -70.854 1.00 33.57 199 SER A N 1
ATOM 1454 C CA . SER A 1 203 ? 5.912 3.792 -70.794 1.00 34.75 199 SER A CA 1
ATOM 1455 C C . SER A 1 203 ? 6.243 3.508 -69.340 1.00 31.61 199 SER A C 1
ATOM 1456 O O . SER A 1 203 ? 6.492 4.451 -68.593 1.00 29.59 199 SER A O 1
ATOM 1459 N N . PRO A 1 204 ? 6.270 2.226 -68.915 1.00 33.27 200 PRO A N 1
ATOM 1460 C CA . PRO A 1 204 ? 6.501 1.901 -67.502 1.00 30.14 200 PRO A CA 1
ATOM 1461 C C . PRO A 1 204 ? 7.805 2.507 -66.987 1.00 28.05 200 PRO A C 1
ATOM 1462 O O . PRO A 1 204 ? 8.848 2.240 -67.565 1.00 28.03 200 PRO A O 1
ATOM 1466 N N . SER A 1 205 ? 7.721 3.282 -65.901 1.00 22.49 201 SER A N 1
ATOM 1467 C CA . SER A 1 205 ? 8.899 3.798 -65.174 1.00 23.07 201 SER A CA 1
ATOM 1468 C C . SER A 1 205 ? 9.557 2.622 -64.459 1.00 21.29 201 SER A C 1
ATOM 1469 O O . SER A 1 205 ? 8.966 1.538 -64.340 1.00 20.40 201 SER A O 1
ATOM 1472 N N . TYR A 1 206 ? 10.759 2.800 -63.941 1.00 22.82 202 TYR A N 1
ATOM 1473 C CA A TYR A 1 206 ? 11.495 1.697 -63.280 0.50 21.53 202 TYR A CA 1
ATOM 1474 C CA B TYR A 1 206 ? 11.504 1.699 -63.266 0.50 22.56 202 TYR A CA 1
ATOM 1475 C C . TYR A 1 206 ? 10.667 1.140 -62.109 1.00 21.64 202 TYR A C 1
ATOM 1476 O O . TYR A 1 206 ? 10.698 -0.059 -61.862 1.00 19.94 202 TYR A O 1
ATOM 1493 N N . VAL A 1 207 ? 9.870 1.968 -61.458 1.00 18.82 203 VAL A N 1
ATOM 1494 C CA . VAL A 1 207 ? 9.158 1.531 -60.233 1.00 18.44 203 VAL A CA 1
ATOM 1495 C C . VAL A 1 207 ? 7.856 0.816 -60.596 1.00 18.47 203 VAL A C 1
ATOM 1496 O O . VAL A 1 207 ? 7.249 0.200 -59.706 1.00 19.75 203 VAL A O 1
ATOM 1500 N N . TRP A 1 208 ? 7.387 0.881 -61.851 1.00 18.44 204 TRP A N 1
ATOM 1501 C CA . TRP A 1 208 ? 6.292 -0.015 -62.259 1.00 20.95 204 TRP A CA 1
ATOM 1502 C C . TRP A 1 208 ? 6.791 -1.449 -62.066 1.00 18.37 204 TRP A C 1
ATOM 1503 O O . TRP A 1 208 ? 6.159 -2.253 -61.324 1.00 20.50 204 TRP A O 1
ATOM 1514 N N . ASN A 1 209 ? 7.944 -1.759 -62.636 1.00 19.75 205 ASN A N 1
ATOM 1515 C CA . ASN A 1 209 ? 8.500 -3.135 -62.557 1.00 19.92 205 ASN A CA 1
ATOM 1516 C C . ASN A 1 209 ? 8.952 -3.458 -61.129 1.00 20.00 205 ASN A C 1
ATOM 1517 O O . ASN A 1 209 ? 8.718 -4.583 -60.657 1.00 18.04 205 ASN A O 1
ATOM 1522 N N . SER A 1 210 ? 9.601 -2.534 -60.442 1.00 18.32 206 SER A N 1
ATOM 1523 C CA . SER A 1 210 ? 10.127 -2.864 -59.090 1.00 18.96 206 SER A CA 1
ATOM 1524 C C . SER A 1 210 ? 8.934 -2.996 -58.129 1.00 17.75 206 SER A C 1
ATOM 1525 O O . SER A 1 210 ? 9.002 -3.833 -57.229 1.00 19.59 206 SER A O 1
ATOM 1528 N N . ASN A 1 211 ? 7.827 -2.263 -58.332 1.00 18.59 207 ASN A N 1
ATOM 1529 C CA . ASN A 1 211 ? 6.603 -2.508 -57.499 1.00 17.40 207 ASN A CA 1
ATOM 1530 C C . ASN A 1 211 ? 6.062 -3.916 -57.741 1.00 17.70 207 ASN A C 1
ATOM 1531 O O . ASN A 1 211 ? 5.623 -4.565 -56.788 1.00 18.91 207 ASN A O 1
ATOM 1536 N N . GLU A 1 212 ? 6.039 -4.361 -58.992 1.00 17.62 208 GLU A N 1
ATOM 1537 C CA . GLU A 1 212 ? 5.651 -5.771 -59.294 1.00 17.67 208 GLU A CA 1
ATOM 1538 C C . GLU A 1 212 ? 6.608 -6.740 -58.581 1.00 19.51 208 GLU A C 1
ATOM 1539 O O . GLU A 1 212 ? 6.161 -7.767 -58.117 1.00 19.73 208 GLU A O 1
ATOM 1545 N N . TRP A 1 213 ? 7.902 -6.463 -58.585 1.00 18.58 209 TRP A N 1
ATOM 1546 C CA . TRP A 1 213 ? 8.921 -7.324 -57.936 1.00 19.48 209 TRP A CA 1
ATOM 1547 C C . TRP A 1 213 ? 8.587 -7.421 -56.431 1.00 17.63 209 TRP A C 1
ATOM 1548 O O . TRP A 1 213 ? 8.547 -8.524 -55.901 1.00 18.67 209 TRP A O 1
ATOM 1559 N N . LEU A 1 214 ? 8.256 -6.287 -55.787 1.00 18.29 210 LEU A N 1
ATOM 1560 C CA . LEU A 1 214 ? 7.873 -6.272 -54.346 1.00 17.50 210 LEU A CA 1
ATOM 1561 C C . LEU A 1 214 ? 6.643 -7.170 -54.143 1.00 19.72 210 LEU A C 1
ATOM 1562 O O . LEU A 1 214 ? 6.644 -7.988 -53.233 1.00 21.87 210 LEU A O 1
ATOM 1567 N N . CYS A 1 215 ? 5.629 -7.050 -55.010 1.00 18.96 211 CYS A N 1
ATOM 1568 C CA . CYS A 1 215 ? 4.398 -7.840 -54.854 1.00 20.17 211 CYS A CA 1
ATOM 1569 C C . CYS A 1 215 ? 4.749 -9.311 -55.006 1.00 19.05 211 CYS A C 1
ATOM 1570 O O . CYS A 1 215 ? 4.248 -10.126 -54.231 1.00 22.52 211 CYS A O 1
ATOM 1573 N N . ALA A 1 216 ? 5.594 -9.668 -55.956 1.00 18.99 212 ALA A N 1
ATOM 1574 C CA . ALA A 1 216 ? 5.992 -11.082 -56.174 1.00 18.84 212 ALA A CA 1
ATOM 1575 C C . ALA A 1 216 ? 6.676 -11.601 -54.903 1.00 25.06 212 ALA A C 1
ATOM 1576 O O . ALA A 1 216 ? 6.283 -12.666 -54.382 1.00 25.61 212 ALA A O 1
ATOM 1578 N N . GLN A 1 217 ? 7.616 -10.844 -54.362 1.00 22.30 213 GLN A N 1
ATOM 1579 C CA . GLN A 1 217 ? 8.379 -11.345 -53.193 1.00 24.89 213 GLN A CA 1
ATOM 1580 C C . GLN A 1 217 ? 7.466 -11.428 -51.962 1.00 26.43 213 GLN A C 1
ATOM 1581 O O . GLN A 1 217 ? 7.679 -12.349 -51.160 1.00 26.09 213 GLN A O 1
ATOM 1587 N N . LEU A 1 218 ? 6.504 -10.517 -51.803 1.00 22.76 214 LEU A N 1
ATOM 1588 C CA . LEU A 1 218 ? 5.597 -10.459 -50.634 1.00 23.99 214 LEU A CA 1
ATOM 1589 C C . LEU A 1 218 ? 4.433 -11.434 -50.786 1.00 27.39 214 LEU A C 1
ATOM 1590 O O . LEU A 1 218 ? 3.706 -11.606 -49.790 1.00 30.44 214 LEU A O 1
ATOM 1595 N N . GLY A 1 219 ? 4.270 -12.056 -51.957 1.00 25.01 215 GLY A N 1
ATOM 1596 C CA . GLY A 1 219 ? 3.180 -13.029 -52.218 1.00 26.01 215 GLY A CA 1
ATOM 1597 C C . GLY A 1 219 ? 1.849 -12.343 -52.479 1.00 26.79 215 GLY A C 1
ATOM 1598 O O . GLY A 1 219 ? 0.789 -12.927 -52.153 1.00 31.03 215 GLY A O 1
ATOM 1599 N N . TRP A 1 220 ? 1.868 -11.103 -52.975 1.00 23.76 216 TRP A N 1
ATOM 1600 C CA . TRP A 1 220 ? 0.652 -10.352 -53.333 1.00 23.78 216 TRP A CA 1
ATOM 1601 C C . TRP A 1 220 ? 0.372 -10.490 -54.825 1.00 24.34 216 TRP A C 1
ATOM 1602 O O . TRP A 1 220 ? 1.309 -10.640 -55.620 1.00 26.45 216 TRP A O 1
ATOM 1613 N N . ARG A 1 221 ? -0.907 -10.414 -55.174 1.00 24.74 217 ARG A N 1
ATOM 1614 C CA . ARG A 1 221 ? -1.346 -10.424 -56.593 1.00 26.05 217 ARG A CA 1
ATOM 1615 C C . ARG A 1 221 ? -1.734 -9.013 -56.988 1.00 22.96 217 ARG A C 1
ATOM 1616 O O . ARG A 1 221 ? -2.632 -8.408 -56.341 1.00 23.63 217 ARG A O 1
ATOM 1624 N N . VAL A 1 222 ? -1.161 -8.538 -58.082 1.00 23.60 218 VAL A N 1
ATOM 1625 C CA . VAL A 1 222 ? -1.446 -7.163 -58.563 1.00 24.37 218 VAL A CA 1
ATOM 1626 C C . VAL A 1 222 ? -2.856 -7.165 -59.137 1.00 26.57 218 VAL A C 1
ATOM 1627 O O . VAL A 1 222 ? -3.156 -8.062 -59.947 1.00 27.17 218 VAL A O 1
ATOM 1631 N N . ARG A 1 223 ? -3.658 -6.163 -58.776 1.00 27.34 219 ARG A N 1
ATOM 1632 C CA . ARG A 1 223 ? -5.010 -6.013 -59.376 1.00 25.78 219 ARG A CA 1
ATOM 1633 C C . ARG A 1 223 ? -5.099 -4.774 -60.235 1.00 27.25 219 ARG A C 1
ATOM 1634 O O . ARG A 1 223 ? -5.990 -4.749 -61.101 1.00 25.89 219 ARG A O 1
ATOM 1642 N N . ASP A 1 224 ? -4.279 -3.756 -60.028 1.00 25.50 220 ASP A N 1
ATOM 1643 C CA . ASP A 1 224 ? -4.362 -2.524 -60.845 1.00 26.03 220 ASP A CA 1
ATOM 1644 C C . ASP A 1 224 ? -3.010 -1.824 -60.740 1.00 27.02 220 ASP A C 1
ATOM 1645 O O . ASP A 1 224 ? -2.415 -1.857 -59.616 1.00 27.55 220 ASP A O 1
ATOM 1650 N N . ILE A 1 225 ? -2.564 -1.215 -61.827 1.00 24.12 221 ILE A N 1
ATOM 1651 C CA . ILE A 1 225 ? -1.394 -0.296 -61.839 1.00 23.18 221 ILE A CA 1
ATOM 1652 C C . ILE A 1 225 ? -1.782 1.009 -62.535 1.00 26.79 221 ILE A C 1
ATOM 1653 O O . ILE A 1 225 ? -2.276 0.969 -63.675 1.00 29.02 221 ILE A O 1
ATOM 1658 N N . ARG A 1 226 ? -1.531 2.127 -61.885 1.00 24.20 222 ARG A N 1
ATOM 1659 C CA . ARG A 1 226 ? -1.779 3.460 -62.455 1.00 23.48 222 ARG A CA 1
ATOM 1660 C C . ARG A 1 226 ? -0.480 4.235 -62.392 1.00 25.49 222 ARG A C 1
ATOM 1661 O O . ARG A 1 226 ? 0.111 4.297 -61.305 1.00 25.95 222 ARG A O 1
ATOM 1669 N N . GLN A 1 227 ? -0.042 4.779 -63.504 1.00 23.01 223 GLN A N 1
ATOM 1670 C CA . GLN A 1 227 ? 1.174 5.626 -63.543 1.00 22.74 223 GLN A CA 1
ATOM 1671 C C . GLN A 1 227 ? 0.807 6.963 -64.139 1.00 26.14 223 GLN A C 1
ATOM 1672 O O . GLN A 1 227 ? 0.041 6.977 -65.158 1.00 27.13 223 GLN A O 1
ATOM 1678 N N . GLN A 1 228 ? 1.335 8.036 -63.553 1.00 24.91 224 GLN A N 1
ATOM 1679 C CA . GLN A 1 228 ? 1.332 9.360 -64.191 1.00 26.73 224 GLN A CA 1
ATOM 1680 C C . GLN A 1 228 ? 2.774 9.843 -64.283 1.00 26.25 224 GLN A C 1
ATOM 1681 O O . GLN A 1 228 ? 3.516 9.701 -63.292 1.00 26.10 224 GLN A O 1
ATOM 1687 N N . LEU A 1 229 ? 3.171 10.295 -65.457 1.00 24.62 225 LEU A N 1
ATOM 1688 C CA . LEU A 1 229 ? 4.491 10.893 -65.759 1.00 27.75 225 LEU A CA 1
ATOM 1689 C C . LEU A 1 229 ? 4.296 12.404 -65.897 1.00 29.83 225 LEU A C 1
ATOM 1690 O O . LEU A 1 229 ? 3.461 12.832 -66.751 1.00 30.61 225 LEU A O 1
ATOM 1695 N N . LEU A 1 230 ? 4.981 13.187 -65.064 1.00 26.94 226 LEU A N 1
ATOM 1696 C CA . LEU A 1 230 ? 4.938 14.661 -65.138 1.00 28.84 226 LEU A CA 1
ATOM 1697 C C . LEU A 1 230 ? 6.359 15.171 -65.299 1.00 29.24 226 LEU A C 1
ATOM 1698 O O . LEU A 1 230 ? 7.283 14.579 -64.743 1.00 28.11 226 LEU A O 1
ATOM 1703 N N . PRO A 1 231 ? 6.574 16.280 -66.036 1.00 28.11 227 PRO A N 1
ATOM 1704 C CA . PRO A 1 231 ? 7.904 16.856 -66.173 1.00 29.01 227 PRO A CA 1
ATOM 1705 C C . PRO A 1 231 ? 8.310 17.447 -64.829 1.00 27.12 227 PRO A C 1
ATOM 1706 O O . PRO A 1 231 ? 7.480 17.915 -64.080 1.00 28.80 227 PRO A O 1
ATOM 1710 N N . THR A 1 232 ? 9.604 17.385 -64.546 1.00 27.45 228 THR A N 1
ATOM 1711 C CA . THR A 1 232 ? 10.237 18.248 -63.532 1.00 28.55 228 THR A CA 1
ATOM 1712 C C . THR A 1 232 ? 10.712 19.533 -64.221 1.00 29.16 228 THR A C 1
ATOM 1713 O O . THR A 1 232 ? 10.982 19.537 -65.457 1.00 32.10 228 THR A O 1
ATOM 1717 N N . THR A 1 233 ? 10.931 20.545 -63.406 1.00 34.37 229 THR A N 1
ATOM 1718 C CA . THR A 1 233 ? 11.212 21.910 -63.872 1.00 39.43 229 THR A CA 1
ATOM 1719 C C . THR A 1 233 ? 12.223 22.564 -62.913 1.00 40.46 229 THR A C 1
ATOM 1720 O O . THR A 1 233 ? 12.317 22.122 -61.746 1.00 38.47 229 THR A O 1
ATOM 1724 N N . HIS A 1 234 ? 12.995 23.539 -63.393 1.00 39.12 230 HIS A N 1
ATOM 1725 C CA . HIS A 1 234 ? 13.790 24.449 -62.522 1.00 40.36 230 HIS A CA 1
ATOM 1726 C C . HIS A 1 234 ? 13.496 25.903 -62.928 1.00 45.78 230 HIS A C 1
ATOM 1727 O O . HIS A 1 234 ? 12.998 26.131 -64.054 1.00 45.89 230 HIS A O 1
ATOM 1734 N N . THR A 1 235 ? 13.807 26.841 -62.037 1.00 45.13 231 THR A N 1
ATOM 1735 C CA . THR A 1 235 ? 13.571 28.298 -62.204 1.00 45.70 231 THR A CA 1
ATOM 1736 C C . THR A 1 235 ? 14.737 28.948 -62.966 1.00 47.54 231 THR A C 1
ATOM 1737 O O . THR A 1 235 ? 14.647 30.167 -63.246 1.00 48.03 231 THR A O 1
ATOM 1741 N N . GLY A 1 236 ? 15.764 28.169 -63.306 1.00 44.23 232 GLY A N 1
ATOM 1742 C CA . GLY A 1 236 ? 16.962 28.614 -64.039 1.00 45.71 232 GLY A CA 1
ATOM 1743 C C . GLY A 1 236 ? 17.366 27.619 -65.106 1.00 47.85 232 GLY A C 1
ATOM 1744 O O . GLY A 1 236 ? 16.856 26.478 -65.081 1.00 54.37 232 GLY A O 1
ATOM 1745 N N . THR A 1 237 ? 18.222 28.038 -66.037 1.00 47.63 233 THR A N 1
ATOM 1746 C CA . THR A 1 237 ? 18.884 27.142 -67.015 1.00 50.47 233 THR A CA 1
ATOM 1747 C C . THR A 1 237 ? 19.679 26.075 -66.250 1.00 50.15 233 THR A C 1
ATOM 1748 O O . THR A 1 237 ? 20.382 26.417 -65.285 1.00 54.22 233 THR A O 1
ATOM 1752 N N . LEU A 1 238 ? 19.573 24.824 -66.681 1.00 42.29 234 LEU A N 1
ATOM 1753 C CA . LEU A 1 238 ? 20.429 23.709 -66.228 1.00 48.22 234 LEU A CA 1
ATOM 1754 C C . LEU A 1 238 ? 21.036 23.101 -67.487 1.00 49.45 234 LEU A C 1
ATOM 1755 O O . LEU A 1 238 ? 20.476 23.346 -68.564 1.00 59.37 234 LEU A O 1
ATOM 1760 N N . ARG A 1 239 ? 22.123 22.342 -67.369 1.00 46.72 235 ARG A N 1
ATOM 1761 C CA . ARG A 1 239 ? 22.817 21.762 -68.547 1.00 51.02 235 ARG A CA 1
ATOM 1762 C C . ARG A 1 239 ? 22.765 20.244 -68.428 1.00 48.99 235 ARG A C 1
ATOM 1763 O O . ARG A 1 239 ? 23.055 19.737 -67.326 1.00 52.61 235 ARG A O 1
ATOM 1771 N N . SER A 1 240 ? 22.390 19.548 -69.502 1.00 45.60 236 SER A N 1
ATOM 1772 C CA . SER A 1 240 ? 22.492 18.073 -69.601 1.00 48.87 236 SER A CA 1
ATOM 1773 C C . SER A 1 240 ? 23.820 17.721 -70.281 1.00 53.11 236 SER A C 1
ATOM 1774 O O . SER A 1 240 ? 23.957 17.996 -71.490 1.00 63.59 236 SER A O 1
ATOM 1777 N N . ALA A 1 241 ? 24.774 17.162 -69.533 1.00 52.69 237 ALA A N 1
ATOM 1778 C CA . ALA A 1 241 ? 26.073 16.685 -70.052 1.00 56.41 237 ALA A CA 1
ATOM 1779 C C . ALA A 1 241 ? 25.829 15.491 -70.981 1.00 55.10 237 ALA A C 1
ATOM 1780 O O . ALA A 1 241 ? 26.548 15.355 -71.985 1.00 66.82 237 ALA A O 1
ATOM 1782 N N . SER A 1 242 ? 24.839 14.656 -70.665 1.00 55.61 238 SER A N 1
ATOM 1783 C CA . SER A 1 242 ? 24.529 13.413 -71.408 1.00 57.70 238 SER A CA 1
ATOM 1784 C C . SER A 1 242 ? 24.025 13.781 -72.807 1.00 57.20 238 SER A C 1
ATOM 1785 O O . SER A 1 242 ? 24.397 13.082 -73.767 1.00 64.53 238 SER A O 1
ATOM 1788 N N . LEU A 1 243 ? 23.215 14.836 -72.924 1.00 55.10 239 LEU A N 1
ATOM 1789 C CA . LEU A 1 243 ? 22.605 15.251 -74.219 1.00 61.42 239 LEU A CA 1
ATOM 1790 C C . LEU A 1 243 ? 23.391 16.425 -74.806 1.00 63.70 239 LEU A C 1
ATOM 1791 O O . LEU A 1 243 ? 23.120 16.779 -75.971 1.00 66.69 239 LEU A O 1
ATOM 1796 N N . GLY A 1 244 ? 24.314 16.998 -74.025 1.00 62.03 240 GLY A N 1
ATOM 1797 C CA . GLY A 1 244 ? 25.160 18.126 -74.441 1.00 61.69 240 GLY A CA 1
ATOM 1798 C C . GLY A 1 244 ? 24.325 19.294 -74.912 1.00 61.32 240 GLY A C 1
ATOM 1799 O O . GLY A 1 244 ? 24.583 19.795 -76.011 1.00 67.22 240 GLY A O 1
ATOM 1800 N N . ARG A 1 245 ? 23.342 19.708 -74.126 1.00 60.71 241 ARG A N 1
ATOM 1801 C CA . ARG A 1 245 ? 22.531 20.914 -74.429 1.00 65.76 241 ARG A CA 1
ATOM 1802 C C . ARG A 1 245 ? 22.086 21.541 -73.108 1.00 61.77 241 ARG A C 1
ATOM 1803 O O . ARG A 1 245 ? 21.921 20.787 -72.122 1.00 62.08 241 ARG A O 1
ATOM 1811 N N . GLU A 1 246 ? 21.915 22.868 -73.121 1.00 59.82 242 GLU A N 1
ATOM 1812 C CA . GLU A 1 246 ? 21.280 23.687 -72.057 1.00 54.47 242 GLU A CA 1
ATOM 1813 C C . GLU A 1 246 ? 19.762 23.461 -72.085 1.00 58.60 242 GLU A C 1
ATOM 1814 O O . GLU A 1 246 ? 19.182 23.234 -73.186 1.00 50.56 242 GLU A O 1
ATOM 1816 N N . VAL A 1 247 ? 19.145 23.496 -70.909 1.00 50.51 243 VAL A N 1
ATOM 1817 C CA . VAL A 1 247 ? 17.680 23.316 -70.724 1.00 47.60 243 VAL A CA 1
ATOM 1818 C C . VAL A 1 247 ? 17.150 24.630 -70.164 1.00 44.94 243 VAL A C 1
ATOM 1819 O O . VAL A 1 247 ? 17.470 24.993 -69.040 1.00 46.02 243 VAL A O 1
ATOM 1823 N N . PRO A 1 248 ? 16.370 25.418 -70.942 1.00 49.69 244 PRO A N 1
ATOM 1824 C CA . PRO A 1 248 ? 15.783 26.659 -70.445 1.00 48.50 244 PRO A CA 1
ATOM 1825 C C . PRO A 1 248 ? 14.821 26.457 -69.273 1.00 44.16 244 PRO A C 1
ATOM 1826 O O . PRO A 1 248 ? 14.125 25.458 -69.235 1.00 53.37 244 PRO A O 1
ATOM 1830 N N . ALA A 1 249 ? 14.752 27.424 -68.365 1.00 43.36 245 ALA A N 1
ATOM 1831 C CA . ALA A 1 249 ? 13.771 27.416 -67.260 1.00 44.98 245 ALA A CA 1
ATOM 1832 C C . ALA A 1 249 ? 12.390 27.117 -67.845 1.00 49.10 245 ALA A C 1
ATOM 1833 O O . ALA A 1 249 ? 11.994 27.797 -68.817 1.00 48.35 245 ALA A O 1
ATOM 1835 N N . GLY A 1 250 ? 11.700 26.111 -67.299 1.00 44.63 246 GLY A N 1
ATOM 1836 C CA . GLY A 1 250 ? 10.321 25.756 -67.682 1.00 42.55 246 GLY A CA 1
ATOM 1837 C C . GLY A 1 250 ? 10.278 24.574 -68.619 1.00 40.25 246 GLY A C 1
ATOM 1838 O O . GLY A 1 250 ? 9.216 23.964 -68.726 1.00 46.82 246 GLY A O 1
ATOM 1839 N N . HIS A 1 251 ? 11.369 24.312 -69.336 1.00 39.22 247 HIS A N 1
ATOM 1840 C CA . HIS A 1 251 ? 11.560 23.074 -70.119 1.00 44.05 247 HIS A CA 1
ATOM 1841 C C . HIS A 1 251 ? 11.722 21.915 -69.125 1.00 42.77 247 HIS A C 1
ATOM 1842 O O . HIS A 1 251 ? 12.113 22.163 -67.947 1.00 42.09 247 HIS A O 1
ATOM 1849 N N . ALA A 1 252 ? 11.427 20.700 -69.581 1.00 41.33 248 ALA A N 1
ATOM 1850 C CA . ALA A 1 252 ? 11.526 19.491 -68.742 1.00 37.96 248 ALA A CA 1
ATOM 1851 C C . ALA A 1 252 ? 13.004 19.273 -68.403 1.00 35.10 248 ALA A C 1
ATOM 1852 O O . ALA A 1 252 ? 13.849 19.183 -69.333 1.00 38.44 248 ALA A O 1
ATOM 1854 N N . THR A 1 253 ? 13.297 19.196 -67.104 1.00 35.46 249 THR A N 1
ATOM 1855 C CA . THR A 1 253 ? 14.640 18.872 -66.579 1.00 34.16 249 THR A CA 1
ATOM 1856 C C . THR A 1 253 ? 14.705 17.370 -66.312 1.00 33.80 249 THR A C 1
ATOM 1857 O O . THR A 1 253 ? 15.739 16.919 -65.873 1.00 27.24 249 THR A O 1
ATOM 1861 N N . GLY A 1 254 ? 13.619 16.655 -66.620 1.00 31.43 250 GLY A N 1
ATOM 1862 C CA . GLY A 1 254 ? 13.458 15.220 -66.349 1.00 26.61 250 GLY A CA 1
ATOM 1863 C C . GLY A 1 254 ? 12.010 14.924 -66.001 1.00 27.58 250 GLY A C 1
ATOM 1864 O O . GLY A 1 254 ? 11.070 15.703 -66.422 1.00 25.38 250 GLY A O 1
ATOM 1865 N N . MET A 1 255 ? 11.781 13.848 -65.264 1.00 25.53 251 MET A N 1
ATOM 1866 C CA . MET A 1 255 ? 10.374 13.493 -64.987 1.00 26.05 251 MET A CA 1
ATOM 1867 C C . MET A 1 255 ? 10.196 12.860 -63.620 1.00 26.91 251 MET A C 1
ATOM 1868 O O . MET A 1 255 ? 11.167 12.288 -63.067 1.00 24.27 251 MET A O 1
ATOM 1873 N N . LYS A 1 256 ? 8.977 13.027 -63.112 1.00 24.86 252 LYS A N 1
ATOM 1874 C CA . LYS A 1 256 ? 8.510 12.361 -61.895 1.00 23.24 252 LYS A CA 1
ATOM 1875 C C . LYS A 1 256 ? 7.451 11.372 -62.281 1.00 23.03 252 LYS A C 1
ATOM 1876 O O . LYS A 1 256 ? 6.453 11.787 -62.913 1.00 23.02 252 LYS A O 1
ATOM 1882 N N . ALA A 1 257 ? 7.674 10.108 -61.957 1.00 21.61 253 ALA A N 1
ATOM 1883 C CA . ALA A 1 257 ? 6.690 9.035 -62.155 1.00 21.63 253 ALA A CA 1
ATOM 1884 C C . ALA A 1 257 ? 6.051 8.743 -60.807 1.00 23.70 253 ALA A C 1
ATOM 1885 O O . ALA A 1 257 ? 6.771 8.640 -59.809 1.00 25.02 253 ALA A O 1
ATOM 1887 N N . VAL A 1 258 ? 4.720 8.676 -60.777 1.00 21.97 254 VAL A N 1
ATOM 1888 C CA . VAL A 1 258 ? 3.981 8.210 -59.587 1.00 22.97 254 VAL A CA 1
ATOM 1889 C C . VAL A 1 258 ? 3.275 6.940 -60.010 1.00 22.90 254 VAL A C 1
ATOM 1890 O O . VAL A 1 258 ? 2.480 7.007 -60.988 1.00 24.82 254 VAL A O 1
ATOM 1894 N N . VAL A 1 259 ? 3.636 5.810 -59.429 1.00 20.38 255 VAL A N 1
ATOM 1895 C CA . VAL A 1 259 ? 3.028 4.492 -59.689 1.00 21.35 255 VAL A CA 1
ATOM 1896 C C . VAL A 1 259 ? 2.269 4.067 -58.447 1.00 20.18 255 VAL A C 1
ATOM 1897 O O . VAL A 1 259 ? 2.876 4.001 -57.387 1.00 23.01 255 VAL A O 1
ATOM 1901 N N . VAL A 1 260 ? 0.989 3.729 -58.619 1.00 21.28 256 VAL A N 1
ATOM 1902 C CA . VAL A 1 260 ? 0.176 3.157 -57.528 1.00 21.10 256 VAL A CA 1
ATOM 1903 C C . VAL A 1 260 ? -0.201 1.752 -57.955 1.00 22.98 256 VAL A C 1
ATOM 1904 O O . VAL A 1 260 ? -0.812 1.595 -59.007 1.00 22.45 256 VAL A O 1
ATOM 1908 N N . THR A 1 261 ? 0.259 0.781 -57.179 1.00 20.51 257 THR A N 1
ATOM 1909 C CA . THR A 1 261 ? 0.091 -0.664 -57.409 1.00 21.33 257 THR A CA 1
ATOM 1910 C C . THR A 1 261 ? -0.883 -1.174 -56.356 1.00 20.77 257 THR A C 1
ATOM 1911 O O . THR A 1 261 ? -0.523 -1.176 -55.150 1.00 20.95 257 THR A O 1
ATOM 1915 N N . GLU A 1 262 ? -2.080 -1.559 -56.787 1.00 22.45 258 GLU A N 1
ATOM 1916 C CA . GLU A 1 262 ? -3.143 -2.096 -55.916 1.00 22.77 258 GLU A CA 1
ATOM 1917 C C . GLU A 1 262 ? -3.045 -3.615 -55.977 1.00 22.43 258 GLU A C 1
ATOM 1918 O O . GLU A 1 262 ? -2.684 -4.155 -57.049 1.00 23.86 258 GLU A O 1
ATOM 1924 N N . THR A 1 263 ? -3.379 -4.277 -54.882 1.00 25.47 259 THR A N 1
ATOM 1925 C CA . THR A 1 263 ? -3.341 -5.750 -54.814 1.00 23.71 259 THR A CA 1
ATOM 1926 C C . THR A 1 263 ? -4.754 -6.288 -54.590 1.00 26.10 259 THR A C 1
ATOM 1927 O O . THR A 1 263 ? -5.585 -5.577 -53.969 1.00 28.07 259 THR A O 1
ATOM 1931 N N . HIS A 1 264 ? -4.964 -7.548 -54.959 1.00 27.55 260 HIS A N 1
ATOM 1932 C CA . HIS A 1 264 ? -6.189 -8.288 -54.580 1.00 29.19 260 HIS A CA 1
ATOM 1933 C C . HIS A 1 264 ? -6.234 -8.439 -53.062 1.00 30.08 260 HIS A C 1
ATOM 1934 O O . HIS A 1 264 ? -7.327 -8.305 -52.483 1.00 34.79 260 HIS A O 1
ATOM 1941 N N . GLU A 1 265 ? -5.075 -8.659 -52.418 1.00 28.99 261 GLU A N 1
ATOM 1942 C CA . GLU A 1 265 ? -4.970 -8.871 -50.952 1.00 27.76 261 GLU A CA 1
ATOM 1943 C C . GLU A 1 265 ? -5.401 -7.601 -50.202 1.00 29.63 261 GLU A C 1
ATOM 1944 O O . GLU A 1 265 ? -5.962 -7.711 -49.099 1.00 31.92 261 GLU A O 1
ATOM 1950 N N . GLY A 1 266 ? -5.101 -6.417 -50.726 1.00 26.63 262 GLY A N 1
ATOM 1951 C CA . GLY A 1 266 ? -5.505 -5.149 -50.110 1.00 24.54 262 GLY A CA 1
ATOM 1952 C C . GLY A 1 266 ? -4.360 -4.139 -50.044 1.00 22.05 262 GLY A C 1
ATOM 1953 O O . GLY A 1 266 ? -4.604 -2.966 -50.285 1.00 23.52 262 GLY A O 1
ATOM 1954 N N . PRO A 1 267 ? -3.140 -4.525 -49.601 1.00 24.46 263 PRO A N 1
ATOM 1955 C CA . PRO A 1 267 ? -2.075 -3.538 -49.441 1.00 24.46 263 PRO A CA 1
ATOM 1956 C C . PRO A 1 267 ? -1.792 -2.844 -50.779 1.00 26.39 263 PRO A C 1
ATOM 1957 O O . PRO A 1 267 ? -1.989 -3.422 -51.856 1.00 25.77 263 PRO A O 1
ATOM 1961 N N . VAL A 1 268 ? -1.357 -1.592 -50.683 1.00 22.90 264 VAL A N 1
ATOM 1962 C CA . VAL A 1 268 ? -1.048 -0.763 -51.872 1.00 21.55 264 VAL A CA 1
ATOM 1963 C C . VAL A 1 268 ? 0.424 -0.355 -51.812 1.00 18.91 264 VAL A C 1
ATOM 1964 O O . VAL A 1 268 ? 0.919 -0.101 -50.717 1.00 21.94 264 VAL A O 1
ATOM 1968 N N . ILE A 1 269 ? 1.076 -0.280 -52.957 1.00 20.82 265 ILE A N 1
ATOM 1969 C CA . ILE A 1 269 ? 2.457 0.242 -53.055 1.00 20.51 265 ILE A CA 1
ATOM 1970 C C . ILE A 1 269 ? 2.377 1.487 -53.919 1.00 19.71 265 ILE A C 1
ATOM 1971 O O . ILE A 1 269 ? 1.956 1.405 -55.097 1.00 20.03 265 ILE A O 1
ATOM 1976 N N . GLU A 1 270 ? 2.766 2.595 -53.338 1.00 19.87 266 GLU A N 1
ATOM 1977 C CA . GLU A 1 270 ? 2.784 3.905 -54.028 1.00 19.18 266 GLU A CA 1
ATOM 1978 C C . GLU A 1 270 ? 4.230 4.377 -54.082 1.00 19.36 266 GLU A C 1
ATOM 1979 O O . GLU A 1 270 ? 4.820 4.563 -53.017 1.00 20.16 266 GLU A O 1
ATOM 1985 N N . THR A 1 271 ? 4.769 4.485 -55.292 1.00 18.94 267 THR A N 1
ATOM 1986 C CA . THR A 1 271 ? 6.197 4.807 -55.464 1.00 19.01 267 THR A CA 1
ATOM 1987 C C . THR A 1 271 ? 6.330 5.984 -56.407 1.00 21.02 267 THR A C 1
ATOM 1988 O O . THR A 1 271 ? 5.862 5.905 -57.556 1.00 19.70 267 THR A O 1
ATOM 1992 N N . HIS A 1 272 ? 7.077 6.971 -55.939 1.00 19.18 268 HIS A N 1
ATOM 1993 C CA . HIS A 1 272 ? 7.514 8.157 -56.689 1.00 20.83 268 HIS A CA 1
ATOM 1994 C C . HIS A 1 272 ? 8.946 7.957 -57.159 1.00 21.74 268 HIS A C 1
ATOM 1995 O O . HIS A 1 272 ? 9.801 7.630 -56.360 1.00 20.34 268 HIS A O 1
ATOM 2002 N N . CYS A 1 273 ? 9.144 8.122 -58.447 1.00 20.18 269 CYS A N 1
ATOM 2003 C CA . CYS A 1 273 ? 10.425 7.870 -59.122 1.00 20.18 269 CYS A CA 1
ATOM 2004 C C . CYS A 1 273 ? 10.811 9.084 -59.956 1.00 20.09 269 CYS A C 1
ATOM 2005 O O . CYS A 1 273 ? 10.095 9.395 -60.943 1.00 22.47 269 CYS A O 1
ATOM 2008 N N . VAL A 1 274 ? 11.867 9.779 -59.513 1.00 17.65 270 VAL A N 1
ATOM 2009 C CA . VAL A 1 274 ? 12.250 11.107 -60.060 1.00 20.47 270 VAL A CA 1
ATOM 2010 C C . VAL A 1 274 ? 13.641 11.005 -60.651 1.00 18.93 270 VAL A C 1
ATOM 2011 O O . VAL A 1 274 ? 14.572 10.716 -59.938 1.00 20.42 270 VAL A O 1
ATOM 2015 N N . GLY A 1 275 ? 13.749 11.278 -61.948 1.00 19.24 271 GLY A N 1
ATOM 2016 C CA . GLY A 1 275 ? 15.041 11.311 -62.655 1.00 18.37 271 GLY A CA 1
ATOM 2017 C C . GLY A 1 275 ? 15.148 12.662 -63.304 1.00 20.74 271 GLY A C 1
ATOM 2018 O O . GLY A 1 275 ? 14.334 12.966 -64.145 1.00 21.67 271 GLY A O 1
ATOM 2019 N N . LYS A 1 276 ? 16.093 13.486 -62.895 1.00 20.78 272 LYS A N 1
ATOM 2020 C CA . LYS A 1 276 ? 16.166 14.869 -63.418 1.00 23.22 272 LYS A CA 1
ATOM 2021 C C . LYS A 1 276 ? 17.569 15.435 -63.291 1.00 26.74 272 LYS A C 1
ATOM 2022 O O . LYS A 1 276 ? 18.402 14.876 -62.559 1.00 22.50 272 LYS A O 1
ATOM 2028 N N . LEU A 1 277 ? 17.758 16.579 -63.936 1.00 30.06 273 LEU A N 1
ATOM 2029 C CA . LEU A 1 277 ? 18.912 17.478 -63.674 1.00 28.90 273 LEU A CA 1
ATOM 2030 C C . LEU A 1 277 ? 18.713 18.126 -62.312 1.00 26.89 273 LEU A C 1
ATOM 2031 O O . LEU A 1 277 ? 17.585 18.507 -61.960 1.00 28.32 273 LEU A O 1
ATOM 2036 N N . TYR A 1 278 ? 19.808 18.303 -61.568 1.00 25.54 274 TYR A N 1
ATOM 2037 C CA . TYR A 1 278 ? 19.794 18.836 -60.196 1.00 27.28 274 TYR A CA 1
ATOM 2038 C C . TYR A 1 278 ? 20.161 20.322 -60.195 1.00 27.97 274 TYR A C 1
ATOM 2039 O O . TYR A 1 278 ? 21.138 20.704 -60.843 1.00 28.90 274 TYR A O 1
ATOM 2048 N N . ALA A 1 279 ? 19.345 21.089 -59.495 1.00 31.55 275 ALA A N 1
ATOM 2049 C CA . ALA A 1 279 ? 19.634 22.482 -59.094 1.00 32.42 275 ALA A CA 1
ATOM 2050 C C . ALA A 1 279 ? 20.646 22.421 -57.948 1.00 36.34 275 ALA A C 1
ATOM 2051 O O . ALA A 1 279 ? 20.812 21.384 -57.297 1.00 30.63 275 ALA A O 1
ATOM 2053 N N . PRO A 1 280 ? 21.387 23.509 -57.669 1.00 33.08 276 PRO A N 1
ATOM 2054 C CA . PRO A 1 280 ? 22.368 23.490 -56.583 1.00 34.22 276 PRO A CA 1
ATOM 2055 C C . PRO A 1 280 ? 21.788 22.999 -55.250 1.00 31.02 276 PRO A C 1
ATOM 2056 O O . PRO A 1 280 ? 20.704 23.407 -54.893 1.00 31.99 276 PRO A O 1
ATOM 2060 N N . GLY A 1 281 ? 22.478 22.042 -54.618 1.00 30.85 277 GLY A N 1
ATOM 2061 C CA . GLY A 1 281 ? 22.139 21.495 -53.289 1.00 30.12 277 GLY A CA 1
ATOM 2062 C C . GLY A 1 281 ? 21.164 20.311 -53.368 1.00 30.17 277 GLY A C 1
ATOM 2063 O O . GLY A 1 281 ? 20.744 19.827 -52.297 1.00 30.11 277 GLY A O 1
ATOM 2064 N N . GLU A 1 282 ? 20.696 19.952 -54.568 1.00 27.42 278 GLU A N 1
ATOM 2065 C CA . GLU A 1 282 ? 19.858 18.735 -54.733 1.00 23.86 278 GLU A CA 1
ATOM 2066 C C . GLU A 1 282 ? 20.773 17.520 -54.750 1.00 22.82 278 GLU A C 1
ATOM 2067 O O . GLU A 1 282 ? 21.913 17.596 -55.222 1.00 22.97 278 GLU A O 1
ATOM 2073 N N . VAL A 1 283 ? 20.237 16.416 -54.233 1.00 21.90 279 VAL A N 1
ATOM 2074 C CA . VAL A 1 283 ? 20.977 15.135 -54.106 1.00 20.48 279 VAL A CA 1
ATOM 2075 C C . VAL A 1 283 ? 20.028 13.986 -54.379 1.00 18.43 279 VAL A C 1
ATOM 2076 O O . VAL A 1 283 ? 18.811 14.192 -54.425 1.00 21.87 279 VAL A O 1
ATOM 2080 N N . ASP A 1 284 ? 20.599 12.802 -54.585 1.00 17.73 280 ASP A N 1
ATOM 2081 C CA . ASP A 1 284 ? 19.764 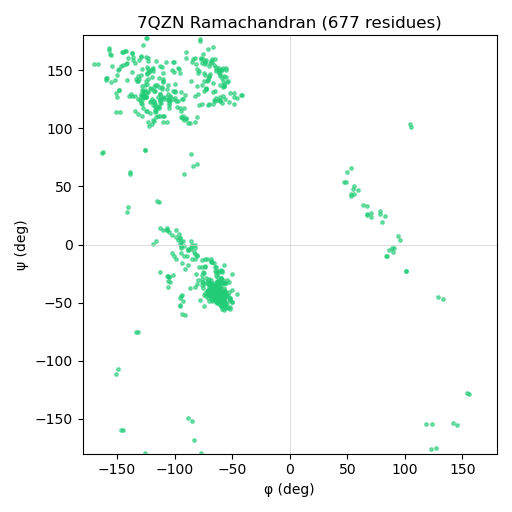11.603 -54.709 1.00 17.34 280 ASP A CA 1
ATOM 2082 C C . ASP A 1 284 ? 19.029 11.363 -53.388 1.00 16.23 280 ASP A C 1
ATOM 2083 O O . ASP A 1 284 ? 19.567 11.628 -52.306 1.00 16.86 280 ASP A O 1
ATOM 2088 N N . LEU A 1 285 ? 17.830 10.778 -53.491 1.00 17.55 281 LEU A N 1
ATOM 2089 C CA . LEU A 1 285 ? 16.949 10.517 -52.349 1.00 17.45 281 LEU A CA 1
ATOM 2090 C C . LEU A 1 285 ? 16.528 9.065 -52.404 1.00 18.52 281 LEU A C 1
ATOM 2091 O O . LEU A 1 285 ? 16.190 8.578 -53.504 1.00 19.43 281 LEU A O 1
ATOM 2096 N N . ASN A 1 286 ? 16.366 8.487 -51.229 1.00 17.62 282 ASN A N 1
ATOM 2097 C CA . ASN A 1 286 ? 15.746 7.145 -51.107 1.00 16.87 282 ASN A CA 1
ATOM 2098 C C . ASN A 1 286 ? 15.084 7.094 -49.761 1.00 17.96 282 ASN A C 1
ATOM 2099 O O . ASN A 1 286 ? 15.783 7.153 -48.741 1.00 19.13 282 ASN A O 1
ATOM 2104 N N . GLU A 1 287 ? 13.766 7.013 -49.767 1.00 18.13 283 GLU A N 1
ATOM 2105 C CA . GLU A 1 287 ? 12.988 7.023 -48.525 1.00 19.20 283 GLU A CA 1
ATOM 2106 C C . GLU A 1 287 ? 11.742 6.181 -48.748 1.00 18.82 283 GLU A C 1
ATOM 2107 O O . GLU A 1 287 ? 11.030 6.383 -49.754 1.00 21.28 283 GLU A O 1
ATOM 2113 N N . TRP A 1 288 ? 11.477 5.309 -47.790 1.00 17.86 284 TRP A N 1
ATOM 2114 C CA . TRP A 1 288 ? 10.321 4.391 -47.810 1.00 17.62 284 TRP A CA 1
ATOM 2115 C C . TRP A 1 288 ? 9.611 4.417 -46.474 1.00 19.58 284 TRP A C 1
ATOM 2116 O O . TRP A 1 288 ? 10.252 4.412 -45.452 1.00 19.38 284 TRP A O 1
ATOM 2127 N N . THR A 1 289 ? 8.286 4.373 -46.518 1.00 18.10 285 THR A N 1
ATOM 2128 C CA . THR A 1 289 ? 7.492 4.160 -45.295 1.00 19.05 285 THR A CA 1
ATOM 2129 C C . THR A 1 289 ? 6.577 2.969 -45.504 1.00 20.17 285 THR A C 1
ATOM 2130 O O . THR A 1 289 ? 5.845 2.950 -46.492 1.00 20.52 285 THR A O 1
ATOM 2134 N N . LEU A 1 290 ? 6.628 2.029 -44.567 1.00 20.63 286 LEU A N 1
ATOM 2135 C CA . LEU A 1 290 ? 5.619 0.968 -44.429 1.00 19.07 286 LEU A CA 1
ATOM 2136 C C . LEU A 1 290 ? 4.566 1.493 -43.455 1.00 21.08 286 LEU A C 1
ATOM 2137 O O . LEU A 1 290 ? 4.879 1.687 -42.304 1.00 21.34 286 LEU A O 1
ATOM 2142 N N . ARG A 1 291 ? 3.387 1.836 -43.976 1.00 21.68 287 ARG A N 1
ATOM 2143 C CA . ARG A 1 291 ? 2.244 2.355 -43.178 1.00 22.61 287 ARG A CA 1
ATOM 2144 C C . ARG A 1 291 ? 1.378 1.176 -42.751 1.00 20.73 287 ARG A C 1
ATOM 2145 O O . ARG A 1 291 ? 0.976 0.353 -43.598 1.00 23.72 287 ARG A O 1
ATOM 2153 N N . GLY A 1 292 ? 1.078 1.096 -41.464 1.00 20.83 288 GLY A N 1
ATOM 2154 C CA . GLY A 1 292 ? 0.236 0.021 -40.908 1.00 21.97 288 GLY A CA 1
ATOM 2155 C C . GLY A 1 292 ? 0.563 -0.132 -39.449 1.00 22.65 288 GLY A C 1
ATOM 2156 O O . GLY A 1 292 ? 0.586 0.873 -38.746 1.00 23.83 288 GLY A O 1
ATOM 2157 N N . GLU A 1 293 ? 0.852 -1.342 -39.010 1.00 20.63 289 GLU A N 1
ATOM 2158 C CA . GLU A 1 293 ? 1.210 -1.536 -37.598 1.00 22.27 289 GLU A CA 1
ATOM 2159 C C . GLU A 1 293 ? 2.554 -2.231 -37.556 1.00 23.04 289 GLU A C 1
ATOM 2160 O O . GLU A 1 293 ? 2.673 -3.354 -38.033 1.00 20.86 289 GLU A O 1
ATOM 2166 N N . PRO A 1 294 ? 3.613 -1.591 -37.036 1.00 20.03 290 PRO A N 1
ATOM 2167 C CA . PRO A 1 294 ? 3.704 -0.164 -36.809 1.00 20.23 290 PRO A CA 1
ATOM 2168 C C . PRO A 1 294 ? 4.003 0.526 -38.158 1.00 19.33 290 PRO A C 1
ATOM 2169 O O . PRO A 1 294 ? 4.231 -0.137 -39.174 1.00 19.68 290 PRO A O 1
ATOM 2173 N N . ASP A 1 295 ? 4.056 1.858 -38.143 1.00 20.29 291 ASP A N 1
ATOM 2174 C CA . ASP A 1 295 ? 4.626 2.662 -39.246 1.00 20.74 291 ASP A CA 1
ATOM 2175 C C . ASP A 1 295 ? 6.142 2.643 -39.095 1.00 20.57 291 ASP A C 1
ATOM 2176 O O . ASP A 1 295 ? 6.657 2.873 -37.960 1.00 21.25 291 ASP A O 1
ATOM 2181 N N . THR A 1 296 ? 6.841 2.324 -40.174 1.00 18.81 292 THR A N 1
ATOM 2182 C CA . THR A 1 296 ? 8.317 2.371 -40.208 1.00 21.22 292 THR A CA 1
ATOM 2183 C C . THR A 1 296 ? 8.791 3.212 -41.374 1.00 18.56 292 THR A C 1
ATOM 2184 O O . THR A 1 296 ? 8.322 2.994 -42.510 1.00 20.02 292 THR A O 1
ATOM 2188 N N . THR A 1 297 ? 9.640 4.194 -41.111 1.00 18.52 293 THR A N 1
ATOM 2189 C CA . THR A 1 297 ? 10.261 4.996 -42.178 1.00 18.67 293 THR A CA 1
ATOM 2190 C C . THR A 1 297 ? 11.767 4.748 -42.206 1.00 18.50 293 THR A C 1
ATOM 2191 O O . THR A 1 297 ? 12.411 4.851 -41.169 1.00 19.58 293 THR A O 1
ATOM 2195 N N . VAL A 1 298 ? 12.267 4.389 -43.383 1.00 18.74 294 VAL A N 1
ATOM 2196 C CA . VAL A 1 298 ? 13.718 4.215 -43.657 1.00 17.11 294 VAL A CA 1
ATOM 2197 C C . VAL A 1 298 ? 14.172 5.290 -44.641 1.00 17.85 294 VAL A C 1
ATOM 2198 O O . VAL A 1 298 ? 13.513 5.545 -45.672 1.00 19.86 294 VAL A O 1
ATOM 2202 N N . THR A 1 299 ? 15.316 5.888 -44.346 1.00 18.37 295 THR A N 1
ATOM 2203 C CA . THR A 1 299 ? 15.967 6.918 -45.191 1.00 19.07 295 THR A CA 1
ATOM 2204 C C . THR A 1 299 ? 17.388 6.448 -45.475 1.00 18.85 295 THR A C 1
ATOM 2205 O O . THR A 1 299 ? 18.100 6.116 -44.485 1.00 20.31 295 THR A O 1
ATOM 2209 N N . ILE A 1 300 ? 17.772 6.401 -46.750 1.00 18.36 296 ILE A N 1
ATOM 2210 C CA . ILE A 1 300 ? 19.217 6.338 -47.118 1.00 18.99 296 ILE A CA 1
ATOM 2211 C C . ILE A 1 300 ? 19.677 7.781 -47.322 1.00 19.97 296 ILE A C 1
ATOM 2212 O O . ILE A 1 300 ? 19.099 8.485 -48.138 1.00 21.68 296 ILE A O 1
ATOM 2217 N N . ARG A 1 301 ? 20.733 8.180 -46.616 1.00 19.12 297 ARG A N 1
ATOM 2218 C CA . ARG A 1 301 ? 21.240 9.567 -46.672 1.00 19.52 297 ARG A CA 1
ATOM 2219 C C . ARG A 1 301 ? 22.123 9.681 -47.911 1.00 18.84 297 ARG A C 1
ATOM 2220 O O . ARG A 1 301 ? 23.213 9.105 -47.874 1.00 20.65 297 ARG A O 1
ATOM 2228 N N . GLN A 1 302 ? 21.666 10.329 -48.973 1.00 16.50 298 GLN A N 1
ATOM 2229 C CA . GLN A 1 302 ? 22.458 10.563 -50.194 1.00 17.35 298 GLN A CA 1
ATOM 2230 C C . GLN A 1 302 ? 23.019 9.245 -50.694 1.00 19.87 298 GLN A C 1
ATOM 2231 O O . GLN A 1 302 ? 24.236 9.034 -50.747 1.00 19.63 298 GLN A O 1
ATOM 2237 N N . PRO A 1 303 ? 22.155 8.324 -51.138 1.00 18.21 299 PRO A N 1
ATOM 2238 C CA . PRO A 1 303 ? 22.668 7.073 -51.704 1.00 17.91 299 PRO A CA 1
ATOM 2239 C C . PRO A 1 303 ? 23.615 7.377 -52.874 1.00 17.76 299 PRO A C 1
ATOM 2240 O O . PRO A 1 303 ? 23.284 8.182 -53.739 1.00 18.32 299 PRO A O 1
ATOM 2244 N N . ALA A 1 304 ? 24.757 6.673 -52.925 1.00 18.33 300 ALA A N 1
ATOM 2245 C CA . ALA A 1 304 ? 25.716 6.739 -54.052 1.00 19.83 300 ALA A CA 1
ATOM 2246 C C . ALA A 1 304 ? 25.205 5.840 -55.194 1.00 18.97 300 ALA A C 1
ATOM 2247 O O . ALA A 1 304 ? 25.716 4.709 -55.389 1.00 17.41 300 ALA A O 1
ATOM 2249 N N . THR A 1 305 ? 24.112 6.260 -55.821 1.00 17.83 301 THR A N 1
ATOM 2250 C CA . THR A 1 305 ? 23.270 5.399 -56.681 1.00 18.13 301 THR A CA 1
ATOM 2251 C C . THR A 1 305 ? 24.126 4.641 -57.703 1.00 18.25 301 THR A C 1
ATOM 2252 O O . THR A 1 305 ? 24.001 3.401 -57.802 1.00 18.85 301 THR A O 1
ATOM 2256 N N . PRO A 1 306 ? 25.035 5.264 -58.466 1.00 18.06 302 PRO A N 1
ATOM 2257 C CA . PRO A 1 306 ? 25.806 4.519 -59.470 1.00 20.87 302 PRO A CA 1
ATOM 2258 C C . PRO A 1 306 ? 26.690 3.436 -58.848 1.00 20.27 302 PRO A C 1
ATOM 2259 O O . PRO A 1 306 ? 26.749 2.316 -59.323 1.00 20.55 302 PRO A O 1
ATOM 2263 N N . ALA A 1 307 ? 27.355 3.752 -57.748 1.00 18.34 303 ALA A N 1
ATOM 2264 C CA . ALA A 1 307 ? 28.252 2.804 -57.054 1.00 18.12 303 ALA A CA 1
ATOM 2265 C C . ALA A 1 307 ? 27.432 1.648 -56.496 1.00 16.79 303 ALA A C 1
ATOM 2266 O O . ALA A 1 307 ? 27.876 0.488 -56.582 1.00 17.02 303 ALA A O 1
ATOM 2268 N N . LEU A 1 308 ? 26.280 1.951 -55.885 1.00 17.60 304 LEU A N 1
ATOM 2269 C CA . LEU A 1 308 ? 25.388 0.921 -55.305 1.00 18.58 304 LEU A CA 1
ATOM 2270 C C . LEU A 1 308 ? 24.850 0.050 -56.449 1.00 17.26 304 LEU A C 1
ATOM 2271 O O . LEU A 1 308 ? 24.779 -1.188 -56.285 1.00 18.71 304 LEU A O 1
ATOM 2276 N N . THR A 1 309 ? 24.515 0.623 -57.596 1.00 18.81 305 THR A N 1
ATOM 2277 C CA . THR A 1 309 ? 24.038 -0.167 -58.758 1.00 19.61 305 THR A CA 1
ATOM 2278 C C . THR A 1 309 ? 25.104 -1.198 -59.135 1.00 18.78 305 THR A C 1
ATOM 2279 O O . THR A 1 309 ? 24.791 -2.427 -59.233 1.00 19.12 305 THR A O 1
ATOM 2283 N N . CYS A 1 310 ? 26.328 -0.754 -59.360 1.00 16.99 306 CYS A N 1
ATOM 2284 C CA . CYS A 1 310 ? 27.441 -1.615 -59.843 1.00 17.71 306 CYS A CA 1
ATOM 2285 C C . CYS A 1 310 ? 27.845 -2.641 -58.787 1.00 19.31 306 CYS A C 1
ATOM 2286 O O . CYS A 1 310 ? 28.041 -3.808 -59.142 1.00 19.09 306 CYS A O 1
ATOM 2289 N N . ALA A 1 311 ? 27.932 -2.259 -57.520 1.00 18.45 307 ALA A N 1
ATOM 2290 C CA . ALA A 1 311 ? 28.372 -3.184 -56.448 1.00 18.29 307 ALA A CA 1
ATOM 2291 C C . ALA A 1 311 ? 27.363 -4.313 -56.295 1.00 18.00 307 ALA A C 1
ATOM 2292 O O . ALA A 1 311 ? 27.763 -5.483 -56.050 1.00 18.52 307 ALA A O 1
ATOM 2294 N N . THR A 1 312 ? 26.060 -4.016 -56.397 1.00 17.80 308 THR A N 1
ATOM 2295 C CA . THR A 1 312 ? 25.026 -5.051 -56.260 1.00 18.16 308 THR A CA 1
ATOM 2296 C C . THR A 1 312 ? 25.189 -6.078 -57.388 1.00 18.51 308 THR A C 1
ATOM 2297 O O . THR A 1 312 ? 25.125 -7.285 -57.132 1.00 17.60 308 THR A O 1
ATOM 2301 N N . VAL A 1 313 ? 25.457 -5.601 -58.594 1.00 19.39 309 VAL A N 1
ATOM 2302 C CA . VAL A 1 313 ? 25.638 -6.510 -59.754 1.00 18.22 309 VAL A CA 1
ATOM 2303 C C . VAL A 1 313 ? 26.793 -7.461 -59.465 1.00 17.21 309 VAL A C 1
ATOM 2304 O O . VAL A 1 313 ? 26.640 -8.701 -59.638 1.00 18.04 309 VAL A O 1
ATOM 2308 N N . LEU A 1 314 ? 27.920 -6.931 -59.004 1.00 17.22 310 LEU A N 1
ATOM 2309 C CA . LEU A 1 314 ? 29.110 -7.790 -58.787 1.00 19.40 310 LEU A CA 1
ATOM 2310 C C . LEU A 1 314 ? 28.847 -8.753 -57.628 1.00 19.52 310 LEU A C 1
ATOM 2311 O O . LEU A 1 314 ? 29.195 -9.956 -57.766 1.00 16.62 310 LEU A O 1
ATOM 2316 N N . ASN A 1 315 ? 28.177 -8.303 -56.550 1.00 18.14 311 ASN A N 1
ATOM 2317 C CA . ASN A 1 315 ? 27.861 -9.201 -55.414 1.00 17.45 311 ASN A CA 1
ATOM 2318 C C . ASN A 1 315 ? 26.908 -10.321 -55.837 1.00 17.49 311 ASN A C 1
ATOM 2319 O O . ASN A 1 315 ? 27.000 -11.413 -55.245 1.00 18.97 311 ASN A O 1
ATOM 2324 N N . ARG A 1 316 ? 26.078 -10.086 -56.865 1.00 17.28 312 ARG A N 1
ATOM 2325 C CA . ARG A 1 316 ? 25.139 -11.106 -57.363 1.00 18.27 312 ARG A CA 1
ATOM 2326 C C . ARG A 1 316 ? 25.857 -12.206 -58.155 1.00 18.63 312 ARG A C 1
ATOM 2327 O O . ARG A 1 316 ? 25.212 -13.241 -58.387 1.00 20.51 312 ARG A O 1
ATOM 2335 N N . LEU A 1 317 ? 27.066 -11.992 -58.654 1.00 18.80 313 LEU A N 1
ATOM 2336 C CA . LEU A 1 317 ? 27.622 -12.953 -59.641 1.00 17.84 313 LEU A CA 1
ATOM 2337 C C . LEU A 1 317 ? 27.723 -14.366 -59.089 1.00 17.97 313 LEU A C 1
ATOM 2338 O O . LEU A 1 317 ? 27.354 -15.301 -59.775 1.00 19.19 313 LEU A O 1
ATOM 2343 N N . PRO A 1 318 ? 28.249 -14.622 -57.867 1.00 19.52 314 PRO A N 1
ATOM 2344 C CA . PRO A 1 318 ? 28.320 -16.007 -57.410 1.00 19.96 314 PRO A CA 1
ATOM 2345 C C . PRO A 1 318 ? 26.944 -16.661 -57.421 1.00 18.89 314 PRO A C 1
ATOM 2346 O O . PRO A 1 318 ? 26.817 -17.836 -57.721 1.00 18.50 314 PRO A O 1
ATOM 2350 N N . GLN A 1 319 ? 25.911 -15.930 -57.001 1.00 19.50 315 GLN A N 1
ATOM 2351 C CA . GLN A 1 319 ? 24.531 -16.465 -56.974 1.00 19.44 315 GLN A CA 1
ATOM 2352 C C . GLN A 1 319 ? 24.055 -16.749 -58.405 1.00 19.69 315 GLN A C 1
ATOM 2353 O O . GLN A 1 319 ? 23.409 -17.790 -58.632 1.00 20.06 315 GLN A O 1
ATOM 2359 N N . LEU A 1 320 ? 24.361 -15.859 -59.327 1.00 19.15 316 LEU A N 1
ATOM 2360 C CA . LEU A 1 320 ? 23.974 -16.032 -60.746 1.00 18.30 316 LEU A CA 1
ATOM 2361 C C . LEU A 1 320 ? 24.602 -17.337 -61.267 1.00 17.10 316 LEU A C 1
ATOM 2362 O O . LEU A 1 320 ? 23.886 -18.107 -61.946 1.00 20.73 316 LEU A O 1
ATOM 2367 N N . LEU A 1 321 ? 25.881 -17.570 -60.992 1.00 19.08 317 LEU A N 1
ATOM 2368 C CA . LEU A 1 321 ? 26.588 -18.789 -61.449 1.00 20.66 317 LEU A CA 1
ATOM 2369 C C . LEU A 1 321 ? 25.894 -20.020 -60.871 1.00 22.28 317 LEU A C 1
ATOM 2370 O O . LEU A 1 321 ? 25.683 -21.013 -61.621 1.00 21.48 317 LEU A O 1
ATOM 2375 N N . ALA A 1 322 ? 25.503 -19.968 -59.591 1.00 20.14 318 ALA A N 1
ATOM 2376 C CA . ALA A 1 322 ? 24.920 -21.118 -58.871 1.00 23.40 318 ALA A CA 1
ATOM 2377 C C . ALA A 1 322 ? 23.451 -21.299 -59.239 1.00 22.36 318 ALA A C 1
ATOM 2378 O O . ALA A 1 322 ? 22.913 -22.402 -58.987 1.00 23.23 318 ALA A O 1
ATOM 2380 N N . ALA A 1 323 ? 22.798 -20.254 -59.779 1.00 19.97 319 ALA A N 1
ATOM 2381 C CA . ALA A 1 323 ? 21.328 -20.227 -59.945 1.00 18.98 319 ALA A CA 1
ATOM 2382 C C . ALA A 1 323 ? 20.880 -21.322 -60.916 1.00 20.14 319 ALA A C 1
ATOM 2383 O O . ALA A 1 323 ? 21.582 -21.701 -61.855 1.00 19.27 319 ALA A O 1
ATOM 2385 N N . PRO A 1 324 ? 19.642 -21.803 -60.751 1.00 21.10 320 PRO A N 1
ATOM 2386 C CA . PRO A 1 324 ? 19.038 -22.651 -61.779 1.00 22.75 320 PRO A CA 1
ATOM 2387 C C . PRO A 1 324 ? 18.893 -21.910 -63.102 1.00 21.37 320 PRO A C 1
ATOM 2388 O O . PRO A 1 324 ? 18.777 -20.672 -63.148 1.00 17.85 320 PRO A O 1
ATOM 2392 N N . PRO A 1 325 ? 18.927 -22.651 -64.212 1.00 22.79 321 PRO A N 1
ATOM 2393 C CA . PRO A 1 325 ? 18.813 -22.078 -65.557 1.00 21.18 321 PRO A CA 1
ATOM 2394 C C . PRO A 1 325 ? 17.436 -21.455 -65.809 1.00 21.64 321 PRO A C 1
ATOM 2395 O O . PRO A 1 325 ? 16.449 -21.852 -65.190 1.00 21.81 321 PRO A O 1
ATOM 2399 N N . GLY A 1 326 ? 17.394 -20.483 -66.720 1.00 20.40 322 GLY A N 1
ATOM 2400 C CA . GLY A 1 326 ? 16.176 -19.773 -67.152 1.00 18.99 322 GLY A CA 1
ATOM 2401 C C . GLY A 1 326 ? 16.390 -18.269 -67.015 1.00 18.85 322 GLY A C 1
ATOM 2402 O O . GLY A 1 326 ? 17.494 -17.853 -66.649 1.00 20.19 322 GLY A O 1
ATOM 2403 N N . PHE A 1 327 ? 15.356 -17.494 -67.275 1.00 17.85 323 PHE A N 1
ATOM 2404 C CA . PHE A 1 327 ? 15.279 -16.055 -66.892 1.00 17.99 323 PHE A CA 1
ATOM 2405 C C . PHE A 1 327 ? 14.679 -16.070 -65.483 1.00 18.12 323 PHE A C 1
ATOM 2406 O O . PHE A 1 327 ? 13.491 -16.440 -65.285 1.00 19.05 323 PHE A O 1
ATOM 2414 N N . VAL A 1 328 ? 15.532 -15.845 -64.502 1.00 18.13 324 VAL A N 1
ATOM 2415 C CA . VAL A 1 328 ? 15.188 -15.979 -63.066 1.00 17.71 324 VAL A CA 1
ATOM 2416 C C . VAL A 1 328 ? 15.370 -14.597 -62.446 1.00 18.54 324 VAL A C 1
ATOM 2417 O O . VAL A 1 328 ? 16.538 -14.164 -62.238 1.00 17.85 324 VAL A O 1
ATOM 2421 N N . THR A 1 329 ? 14.257 -13.928 -62.149 1.00 20.29 325 THR A N 1
ATOM 2422 C CA . THR A 1 329 ? 14.303 -12.586 -61.544 1.00 19.08 325 THR A CA 1
ATOM 2423 C C . THR A 1 329 ? 14.720 -12.733 -60.076 1.00 19.46 325 THR A C 1
ATOM 2424 O O . THR A 1 329 ? 14.561 -13.824 -59.491 1.00 19.65 325 THR A O 1
ATOM 2428 N N . THR A 1 330 ? 15.271 -11.676 -59.491 1.00 17.35 326 THR A N 1
ATOM 2429 C CA . THR A 1 330 ? 15.925 -11.746 -58.165 1.00 18.33 326 THR A CA 1
ATOM 2430 C C . THR A 1 330 ? 14.910 -11.916 -57.048 1.00 19.72 326 THR A C 1
ATOM 2431 O O . THR A 1 330 ? 15.347 -12.269 -55.916 1.00 20.87 326 THR A O 1
ATOM 2435 N N . ASP A 1 331 ? 13.613 -11.740 -57.302 1.00 22.22 327 ASP A N 1
ATOM 2436 C CA . ASP A 1 331 ? 12.581 -12.079 -56.296 1.00 24.52 327 ASP A CA 1
ATOM 2437 C C . ASP A 1 331 ? 12.684 -13.561 -55.931 1.00 24.93 327 ASP A C 1
ATOM 2438 O O . ASP A 1 331 ? 12.226 -13.942 -54.836 1.00 28.19 327 ASP A O 1
ATOM 2443 N N . ARG A 1 332 ? 13.265 -14.396 -56.795 1.00 24.24 328 ARG A N 1
ATOM 2444 C CA . ARG A 1 332 ? 13.399 -15.858 -56.572 1.00 24.55 328 ARG A CA 1
ATOM 2445 C C . ARG A 1 332 ? 14.765 -16.190 -55.951 1.00 24.73 328 ARG A C 1
ATOM 2446 O O . ARG A 1 332 ? 15.056 -17.386 -55.801 1.00 27.19 328 ARG A O 1
ATOM 2454 N N . PHE A 1 333 ? 15.632 -15.206 -55.729 1.00 22.73 329 PHE A N 1
ATOM 2455 C CA . PHE A 1 333 ? 16.946 -15.411 -55.084 1.00 22.16 329 PHE A CA 1
ATOM 2456 C C . PHE A 1 333 ? 16.813 -14.990 -53.624 1.00 23.22 329 PHE A C 1
ATOM 2457 O O . PHE A 1 333 ? 15.969 -14.103 -53.316 1.00 24.00 329 PHE A O 1
ATOM 2465 N N . THR A 1 334 ? 17.689 -15.505 -52.775 1.00 23.36 330 THR A N 1
ATOM 2466 C CA . THR A 1 334 ? 17.953 -14.873 -51.461 1.00 23.84 330 THR A CA 1
ATOM 2467 C C . THR A 1 334 ? 18.633 -13.540 -51.747 1.00 22.95 330 THR A C 1
ATOM 2468 O O . THR A 1 334 ? 19.208 -13.368 -52.832 1.00 21.61 330 THR A O 1
ATOM 2472 N N . PRO A 1 335 ? 18.630 -12.568 -50.812 1.00 23.09 331 PRO A N 1
ATOM 2473 C CA . PRO A 1 335 ? 19.259 -11.272 -51.048 1.00 21.12 331 PRO A CA 1
ATOM 2474 C C . PRO A 1 335 ? 20.736 -11.353 -51.393 1.00 20.72 331 PRO A C 1
ATOM 2475 O O . PRO A 1 335 ? 21.401 -12.278 -50.964 1.00 21.20 331 PRO A O 1
ATOM 2479 N N . ALA A 1 336 ? 21.186 -10.370 -52.143 1.00 19.47 332 ALA A N 1
ATOM 2480 C CA . ALA A 1 336 ? 22.612 -10.246 -52.510 1.00 20.27 332 ALA A CA 1
ATOM 2481 C C . ALA A 1 336 ? 23.371 -10.189 -51.174 1.00 21.33 332 ALA A C 1
ATOM 2482 O O . ALA A 1 336 ? 22.883 -9.537 -50.214 1.00 21.04 332 ALA A O 1
ATOM 2484 N N . THR A 1 337 ? 24.476 -10.918 -51.088 1.00 20.74 333 THR A N 1
ATOM 2485 C CA . THR A 1 337 ? 25.373 -10.835 -49.929 1.00 21.59 333 THR A CA 1
ATOM 2486 C C . THR A 1 337 ? 26.665 -10.184 -50.397 1.00 20.69 333 THR A C 1
ATOM 2487 O O . THR A 1 337 ? 27.072 -10.334 -51.569 1.00 22.25 333 THR A O 1
ATOM 2491 N N . TYR A 1 338 ? 27.355 -9.526 -49.484 1.00 19.90 334 TYR A N 1
ATOM 2492 C CA . TYR A 1 338 ? 28.701 -8.996 -49.707 1.00 19.70 334 TYR A CA 1
ATOM 2493 C C . TYR A 1 338 ? 29.686 -10.128 -50.037 1.00 18.96 334 TYR A C 1
ATOM 2494 O O . TYR A 1 338 ? 29.832 -11.038 -49.260 1.00 22.10 334 TYR A O 1
ATOM 2503 N N . VAL A 1 339 ? 30.383 -9.972 -51.150 1.00 20.43 335 VAL A N 1
ATOM 2504 C CA . VAL A 1 339 ? 31.415 -10.935 -51.639 1.00 21.68 335 VAL A CA 1
ATOM 2505 C C . VAL A 1 339 ? 32.717 -10.138 -51.656 1.00 21.88 335 VAL A C 1
ATOM 2506 O O . VAL A 1 339 ? 32.738 -9.118 -52.342 1.00 25.30 335 VAL A O 1
ATOM 2510 N N . SER A 1 340 ? 33.778 -10.557 -50.972 1.00 24.46 336 SER A N 1
ATOM 2511 C CA . SER A 1 340 ? 35.054 -9.785 -51.031 1.00 24.52 336 SER A CA 1
ATOM 2512 C C . SER A 1 340 ? 35.752 -10.028 -52.376 1.00 20.71 336 SER A C 1
ATOM 2513 O O . SER A 1 340 ? 36.325 -9.102 -52.939 1.00 26.94 336 SER A O 1
ATOM 2516 N N . ARG A 1 341 ? 35.687 -11.254 -52.882 1.00 20.08 337 ARG A N 1
ATOM 2517 C CA . ARG A 1 341 ? 36.473 -11.689 -54.063 1.00 23.04 337 ARG A CA 1
ATOM 2518 C C . ARG A 1 341 ? 35.585 -12.327 -55.139 1.00 19.75 337 ARG A C 1
ATOM 2519 O O . ARG A 1 341 ? 34.853 -13.286 -54.805 1.00 21.16 337 ARG A O 1
ATOM 2527 N N . LEU A 1 342 ? 35.752 -11.904 -56.387 1.00 20.67 338 LEU A N 1
ATOM 2528 C CA . LEU A 1 342 ? 34.986 -12.461 -57.537 1.00 21.61 338 LEU A CA 1
ATOM 2529 C C . LEU A 1 342 ? 35.804 -13.619 -58.129 1.00 19.98 338 LEU A C 1
ATOM 2530 O O . LEU A 1 342 ? 36.303 -13.501 -59.249 1.00 21.34 338 LEU A O 1
ATOM 2535 N N . GLU A 1 343 ? 36.047 -14.622 -57.302 1.00 23.39 339 GLU A N 1
ATOM 2536 C CA . GLU A 1 343 ? 36.810 -15.851 -57.619 1.00 25.99 339 GLU A CA 1
ATOM 2537 C C . GLU A 1 343 ? 35.813 -16.987 -57.428 1.00 27.19 339 GLU A C 1
ATOM 2538 O O . GLU A 1 343 ? 34.877 -16.844 -56.640 1.00 29.11 339 GLU A O 1
ATOM 2544 N N . THR A 1 344 ? 35.973 -18.054 -58.178 1.00 25.07 340 THR A N 1
ATOM 2545 C CA . THR A 1 344 ? 35.032 -19.193 -58.174 1.00 25.45 340 THR A CA 1
ATOM 2546 C C . THR A 1 344 ? 35.869 -20.472 -58.116 1.00 28.93 340 THR A C 1
ATOM 2547 O O . THR A 1 344 ? 37.075 -20.392 -58.415 1.00 31.36 340 THR A O 1
ATOM 2551 N N . GLU A 1 345 ? 35.286 -21.562 -57.628 1.00 31.44 341 GLU A N 1
ATOM 2552 C CA . GLU A 1 345 ? 35.994 -22.865 -57.493 1.00 34.62 341 GLU A CA 1
ATOM 2553 C C . GLU A 1 345 ? 36.501 -23.266 -58.882 1.00 38.36 341 GLU A C 1
ATOM 2554 O O . GLU A 1 345 ? 35.700 -23.217 -59.851 1.00 35.36 341 GLU A O 1
ATOM 2556 N N . ALA A 1 346 ? 37.795 -23.569 -58.973 1.00 41.68 342 ALA A N 1
ATOM 2557 C CA . ALA A 1 346 ? 38.493 -24.024 -60.196 1.00 46.27 342 ALA A CA 1
ATOM 2558 C C . ALA A 1 346 ? 38.394 -25.552 -60.278 1.00 48.54 342 ALA A C 1
ATOM 2559 O O . ALA A 1 346 ? 37.986 -26.186 -61.252 1.00 46.31 342 ALA A O 1
ATOM 2561 N N . SER B 1 6 ? -6.418 -28.064 -45.692 1.00 69.56 2 SER B N 1
ATOM 2562 C CA . SER B 1 6 ? -5.206 -28.814 -45.283 1.00 69.07 2 SER B CA 1
ATOM 2563 C C . SER B 1 6 ? -4.269 -27.886 -44.504 1.00 65.87 2 SER B C 1
ATOM 2564 O O . SER B 1 6 ? -3.083 -28.234 -44.373 1.00 69.72 2 SER B O 1
ATOM 2567 N N . LYS B 1 7 ? -4.773 -26.744 -44.039 1.00 58.50 3 LYS B N 1
ATOM 2568 C CA . LYS B 1 7 ? -3.946 -25.853 -43.184 1.00 58.28 3 LYS B CA 1
ATOM 2569 C C . LYS B 1 7 ? -4.719 -25.625 -41.883 1.00 54.47 3 LYS B C 1
ATOM 2570 O O . LYS B 1 7 ? -5.957 -25.653 -41.922 1.00 45.63 3 LYS B O 1
ATOM 2572 N N . ARG B 1 8 ? -3.979 -25.352 -40.805 1.00 49.90 4 ARG B N 1
ATOM 2573 C CA . ARG B 1 8 ? -4.593 -25.086 -39.491 1.00 43.56 4 ARG B CA 1
ATOM 2574 C C . ARG B 1 8 ? -3.822 -23.963 -38.788 1.00 40.18 4 ARG B C 1
ATOM 2575 O O . ARG B 1 8 ? -2.660 -23.759 -39.128 1.00 39.44 4 ARG B O 1
ATOM 2583 N N . PRO B 1 9 ? -4.431 -23.226 -37.842 1.00 36.40 5 PRO B N 1
ATOM 2584 C CA . PRO B 1 9 ? -3.714 -22.219 -37.072 1.00 36.19 5 PRO B CA 1
ATOM 2585 C C . PRO B 1 9 ? -2.469 -22.805 -36.402 1.00 32.82 5 PRO B C 1
ATOM 2586 O O . PRO B 1 9 ? -2.492 -23.906 -35.874 1.00 33.74 5 PRO B O 1
ATOM 2590 N N . ILE B 1 10 ? -1.403 -22.020 -36.393 1.00 29.62 6 ILE B N 1
ATOM 2591 C CA . ILE B 1 10 ? -0.259 -22.319 -35.503 1.00 27.87 6 ILE B CA 1
ATOM 2592 C C . ILE B 1 10 ? -0.713 -22.179 -34.052 1.00 24.77 6 ILE B C 1
ATOM 2593 O O . ILE B 1 10 ? -1.358 -21.173 -33.693 1.00 26.30 6 ILE B O 1
ATOM 2598 N N . ARG B 1 11 ? -0.387 -23.170 -33.238 1.00 25.90 7 ARG B N 1
ATOM 2599 C CA . ARG B 1 11 ? -0.733 -23.248 -31.797 1.00 26.47 7 ARG B CA 1
ATOM 2600 C C . ARG B 1 11 ? 0.439 -22.729 -30.962 1.00 27.64 7 ARG B C 1
ATOM 2601 O O . ARG B 1 11 ? 1.489 -23.349 -30.972 1.00 26.00 7 ARG B O 1
ATOM 2609 N N . ILE B 1 12 ? 0.218 -21.651 -30.214 1.00 24.99 8 ILE B N 1
ATOM 2610 C CA . ILE B 1 12 ? 1.291 -20.932 -29.469 1.00 24.19 8 ILE B CA 1
ATOM 2611 C C . ILE B 1 12 ? 1.076 -21.009 -27.946 1.00 23.85 8 ILE B C 1
ATOM 2612 O O . ILE B 1 12 ? -0.046 -20.757 -27.466 1.00 25.60 8 ILE B O 1
ATOM 2617 N N . ILE B 1 13 ? 2.149 -21.244 -27.194 1.00 23.38 9 ILE B N 1
ATOM 2618 C CA . ILE B 1 13 ? 2.201 -21.029 -25.726 1.00 21.35 9 ILE B CA 1
ATOM 2619 C C . ILE B 1 13 ? 3.002 -19.750 -25.513 1.00 25.36 9 ILE B C 1
ATOM 2620 O O . ILE B 1 13 ? 4.152 -19.683 -25.985 1.00 22.72 9 ILE B O 1
ATOM 2625 N N . GLN B 1 14 ? 2.415 -18.770 -24.823 1.00 23.18 10 GLN B N 1
ATOM 2626 C CA . GLN B 1 14 ? 3.146 -17.548 -24.451 1.00 22.51 10 GLN B CA 1
ATOM 2627 C C . GLN B 1 14 ? 3.717 -17.721 -23.053 1.00 23.28 10 GLN B C 1
ATOM 2628 O O . GLN B 1 14 ? 2.931 -17.916 -22.085 1.00 27.69 10 GLN B O 1
ATOM 2634 N N . TRP B 1 15 ? 5.036 -17.741 -22.943 1.00 22.10 11 TRP B N 1
ATOM 2635 C CA . TRP B 1 15 ? 5.739 -17.864 -21.655 1.00 22.40 11 TRP B CA 1
ATOM 2636 C C . TRP B 1 15 ? 6.317 -16.496 -21.352 1.00 23.39 11 TRP B C 1
ATOM 2637 O O . TRP B 1 15 ? 7.281 -16.106 -22.012 1.00 23.30 11 TRP B O 1
ATOM 2648 N N . GLY B 1 16 ? 5.690 -15.804 -20.409 1.00 23.57 12 GLY B N 1
ATOM 2649 C CA . GLY B 1 16 ? 6.009 -14.398 -20.108 1.00 24.19 12 GLY B CA 1
ATOM 2650 C C . GLY B 1 16 ? 4.917 -13.534 -20.674 1.00 23.55 12 GLY B C 1
ATOM 2651 O O . GLY B 1 16 ? 4.865 -13.368 -21.899 1.00 28.44 12 GLY B O 1
ATOM 2652 N N . CYS B 1 17 ? 3.989 -13.075 -19.821 1.00 27.50 13 CYS B N 1
ATOM 2653 C CA . CYS B 1 17 ? 2.756 -12.376 -20.257 1.00 27.66 13 CYS B CA 1
ATOM 2654 C C . CYS B 1 17 ? 2.832 -10.934 -19.784 1.00 30.31 13 CYS B C 1
ATOM 2655 O O . CYS B 1 17 ? 1.800 -10.365 -19.372 1.00 35.11 13 CYS B O 1
ATOM 2658 N N . GLY B 1 18 ? 4.033 -10.361 -19.806 1.00 31.71 14 GLY B N 1
ATOM 2659 C CA . GLY B 1 18 ? 4.238 -8.938 -19.519 1.00 29.37 14 GLY B CA 1
ATOM 2660 C C . GLY B 1 18 ? 4.033 -8.102 -20.761 1.00 29.55 14 GLY B C 1
ATOM 2661 O O . GLY B 1 18 ? 3.275 -8.500 -21.630 1.00 30.75 14 GLY B O 1
ATOM 2662 N N . LEU B 1 19 ? 4.691 -6.956 -20.855 1.00 31.75 15 LEU B N 1
ATOM 2663 C CA . LEU B 1 19 ? 4.382 -5.974 -21.923 1.00 30.85 15 LEU B CA 1
ATOM 2664 C C . LEU B 1 19 ? 4.500 -6.630 -23.308 1.00 29.11 15 LEU B C 1
ATOM 2665 O O . LEU B 1 19 ? 3.548 -6.498 -24.094 1.00 31.45 15 LEU B O 1
ATOM 2670 N N . MET B 1 20 ? 5.610 -7.302 -23.636 1.00 27.26 16 MET B N 1
ATOM 2671 C CA . MET B 1 20 ? 5.777 -7.914 -24.982 1.00 27.87 16 MET B CA 1
ATOM 2672 C C . MET B 1 20 ? 4.803 -9.092 -25.134 1.00 27.22 16 MET B C 1
ATOM 2673 O O . MET B 1 20 ? 4.171 -9.196 -26.186 1.00 24.61 16 MET B O 1
ATOM 2678 N N . GLY B 1 21 ? 4.690 -9.945 -24.118 1.00 28.24 17 GLY B N 1
ATOM 2679 C CA . GLY B 1 21 ? 3.784 -11.113 -24.156 1.00 25.62 17 GLY B CA 1
ATOM 2680 C C . GLY B 1 21 ? 2.340 -10.699 -24.410 1.00 25.92 17 GLY B C 1
ATOM 2681 O O . GLY B 1 21 ? 1.622 -11.385 -25.167 1.00 25.89 17 GLY B O 1
ATOM 2682 N N . GLN B 1 22 ? 1.924 -9.562 -23.840 1.00 28.98 18 GLN B N 1
ATOM 2683 C CA . GLN B 1 22 ? 0.547 -9.040 -24.084 1.00 31.27 18 GLN B CA 1
ATOM 2684 C C . GLN B 1 22 ? 0.378 -8.634 -25.551 1.00 28.88 18 GLN B C 1
ATOM 2685 O O . GLN B 1 22 ? -0.643 -8.978 -26.182 1.00 27.01 18 GLN B O 1
ATOM 2691 N N . THR B 1 23 ? 1.365 -7.936 -26.118 1.00 26.69 19 THR B N 1
ATOM 2692 C CA . THR B 1 23 ? 1.319 -7.530 -27.537 1.00 26.09 19 THR B CA 1
ATOM 2693 C C . THR B 1 23 ? 1.225 -8.792 -28.393 1.00 25.07 19 THR B C 1
ATOM 2694 O O . THR B 1 23 ? 0.487 -8.789 -29.367 1.00 25.96 19 THR B O 1
ATOM 2698 N N . LEU B 1 24 ? 2.011 -9.826 -28.057 1.00 25.37 20 LEU B N 1
ATOM 2699 C CA . LEU B 1 24 ? 2.082 -11.065 -28.871 1.00 24.78 20 LEU B CA 1
ATOM 2700 C C . LEU B 1 24 ? 0.745 -11.806 -28.808 1.00 24.45 20 LEU B C 1
ATOM 2701 O O . LEU B 1 24 ? 0.314 -12.297 -29.821 1.00 24.39 20 LEU B O 1
ATOM 2706 N N . ILE B 1 25 ? 0.060 -11.787 -27.679 1.00 27.94 21 ILE B N 1
ATOM 2707 C CA . ILE B 1 25 ? -1.199 -12.583 -27.571 1.00 29.34 21 ILE B CA 1
ATOM 2708 C C . ILE B 1 25 ? -2.253 -11.971 -28.503 1.00 27.99 21 ILE B C 1
ATOM 2709 O O . ILE B 1 25 ? -2.979 -12.704 -29.161 1.00 28.48 21 ILE B O 1
ATOM 2714 N N . ARG B 1 26 ? -2.309 -10.657 -28.541 1.00 27.15 22 ARG B N 1
ATOM 2715 C CA . ARG B 1 26 ? -3.270 -9.960 -29.419 1.00 29.14 22 ARG B CA 1
ATOM 2716 C C . ARG B 1 26 ? -2.869 -10.124 -30.882 1.00 27.58 22 ARG B C 1
ATOM 2717 O O . ARG B 1 26 ? -3.724 -10.480 -31.689 1.00 25.57 22 ARG B O 1
ATOM 2725 N N . THR B 1 27 ? -1.598 -9.871 -31.197 1.00 23.50 23 THR B N 1
ATOM 2726 C CA . THR B 1 27 ? -1.147 -9.869 -32.614 1.00 23.77 23 THR B CA 1
ATOM 2727 C C . THR B 1 27 ? -1.173 -11.269 -33.217 1.00 23.76 23 THR B C 1
ATOM 2728 O O . THR B 1 27 ? -1.452 -11.382 -34.400 1.00 25.76 23 THR B O 1
ATOM 2732 N N . LEU B 1 28 ? -0.859 -12.284 -32.418 1.00 23.85 24 LEU B N 1
ATOM 2733 C CA . LEU B 1 28 ? -0.771 -13.642 -32.998 1.00 24.42 24 LEU B CA 1
ATOM 2734 C C . LEU B 1 28 ? -2.160 -14.051 -33.508 1.00 25.86 24 LEU B C 1
ATOM 2735 O O . LEU B 1 28 ? -2.237 -14.701 -34.542 1.00 27.77 24 LEU B O 1
ATOM 2740 N N . ARG B 1 29 ? -3.191 -13.623 -32.807 1.00 26.77 25 ARG B N 1
ATOM 2741 C CA . ARG B 1 29 ? -4.572 -13.957 -33.214 1.00 29.99 25 ARG B CA 1
ATOM 2742 C C . ARG B 1 29 ? -4.957 -13.194 -34.483 1.00 31.58 25 ARG B C 1
ATOM 2743 O O . ARG B 1 29 ? -5.640 -13.761 -35.323 1.00 29.91 25 ARG B O 1
ATOM 2751 N N . GLU B 1 30 ? -4.528 -11.939 -34.577 1.00 29.30 26 GLU B N 1
ATOM 2752 C CA . GLU B 1 30 ? -4.837 -11.130 -35.777 1.00 28.30 26 GLU B CA 1
ATOM 2753 C C . GLU B 1 30 ? -4.217 -11.784 -37.020 1.00 32.91 26 GLU B C 1
ATOM 2754 O O . GLU B 1 30 ? -4.709 -11.521 -38.107 1.00 32.12 26 GLU B O 1
ATOM 2760 N N . LYS B 1 31 ? -3.188 -12.608 -36.856 1.00 28.12 27 LYS B N 1
ATOM 2761 C CA . LYS B 1 31 ? -2.515 -13.237 -38.017 1.00 34.53 27 LYS B CA 1
ATOM 2762 C C . LYS B 1 31 ? -2.977 -14.688 -38.155 1.00 34.39 27 LYS B C 1
ATOM 2763 O O . LYS B 1 31 ? -2.379 -15.416 -38.934 1.00 39.11 27 LYS B O 1
ATOM 2769 N N . GLY B 1 32 ? -3.976 -15.085 -37.385 1.00 30.15 28 GLY B N 1
ATOM 2770 C CA . GLY B 1 32 ? -4.545 -16.429 -37.587 1.00 36.96 28 GLY B CA 1
ATOM 2771 C C . GLY B 1 32 ? -3.984 -17.531 -36.719 1.00 36.79 28 GLY B C 1
ATOM 2772 O O . GLY B 1 32 ? -4.355 -18.681 -36.959 1.00 38.93 28 GLY B O 1
ATOM 2773 N N . ALA B 1 33 ? -3.133 -17.205 -35.747 1.00 32.98 29 ALA B N 1
ATOM 2774 C CA . ALA B 1 33 ? -2.647 -18.240 -34.813 1.00 31.02 29 ALA B CA 1
ATOM 2775 C C . ALA B 1 33 ? -3.581 -18.344 -33.606 1.00 29.72 29 ALA B C 1
ATOM 2776 O O . ALA B 1 33 ? -4.400 -17.453 -33.415 1.00 31.66 29 ALA B O 1
ATOM 2778 N N . GLU B 1 34 ? -3.447 -19.422 -32.841 1.00 30.77 30 GLU B N 1
ATOM 2779 C CA . GLU B 1 34 ? -4.278 -19.623 -31.623 1.00 26.46 30 GLU B CA 1
ATOM 2780 C C . GLU B 1 34 ? -3.398 -19.762 -30.383 1.00 29.60 30 GLU B C 1
ATOM 2781 O O . GLU B 1 34 ? -2.423 -20.534 -30.411 1.00 28.19 30 GLU B O 1
ATOM 2783 N N . LEU B 1 35 ? -3.767 -19.078 -29.323 1.00 25.38 31 LEU B N 1
ATOM 2784 C CA . LEU B 1 35 ? -3.114 -19.194 -28.006 1.00 27.28 31 LEU B CA 1
ATOM 2785 C C . LEU B 1 35 ? -3.648 -20.468 -27.349 1.00 31.90 31 LEU B C 1
ATOM 2786 O O . LEU B 1 35 ? -4.882 -20.539 -27.086 1.00 29.68 31 LEU B O 1
ATOM 2791 N N . VAL B 1 36 ? -2.757 -21.414 -27.039 1.00 28.01 32 VAL B N 1
ATOM 2792 C CA . VAL B 1 36 ? -3.141 -22.680 -26.353 1.00 27.19 32 VAL B CA 1
ATOM 2793 C C . VAL B 1 36 ? -2.488 -22.802 -24.966 1.00 27.80 32 VAL B C 1
ATOM 2794 O O . VAL B 1 36 ? -2.820 -23.748 -24.261 1.00 29.05 32 VAL B O 1
ATOM 2798 N N . GLY B 1 37 ? -1.735 -21.809 -24.508 1.00 27.28 33 GLY B N 1
ATOM 2799 C CA . GLY B 1 37 ? -1.141 -21.876 -23.164 1.00 25.98 33 GLY B CA 1
ATOM 2800 C C . GLY B 1 37 ? -0.547 -20.551 -22.786 1.00 24.64 33 GLY B C 1
ATOM 2801 O O . GLY B 1 37 ? -0.202 -19.776 -23.697 1.00 24.92 33 GLY B O 1
ATOM 2802 N N . ALA B 1 38 ? -0.437 -20.308 -21.507 1.00 24.63 34 ALA B N 1
ATOM 2803 C CA . ALA B 1 38 ? 0.131 -19.055 -20.998 1.00 26.15 34 ALA B CA 1
ATOM 2804 C C . ALA B 1 38 ? 0.794 -19.326 -19.661 1.00 29.57 34 ALA B C 1
ATOM 2805 O O . ALA B 1 38 ? 0.125 -19.903 -18.752 1.00 27.39 34 ALA B O 1
ATOM 2807 N N . ILE B 1 39 ? 2.050 -18.925 -19.543 1.00 28.02 35 ILE B N 1
ATOM 2808 C CA . ILE B 1 39 ? 2.829 -19.112 -18.300 1.00 27.40 35 ILE B CA 1
ATOM 2809 C C . ILE B 1 39 ? 3.372 -17.757 -17.869 1.00 27.02 35 ILE B C 1
ATOM 2810 O O . ILE B 1 39 ? 3.899 -17.023 -18.715 1.00 25.46 35 ILE B O 1
ATOM 2815 N N . ASP B 1 40 ? 3.293 -17.468 -16.570 1.00 23.89 36 ASP B N 1
ATOM 2816 C CA . ASP B 1 40 ? 3.931 -16.274 -15.985 1.00 29.30 36 ASP B CA 1
ATOM 2817 C C . ASP B 1 40 ? 4.073 -16.533 -14.491 1.00 33.67 36 ASP B C 1
ATOM 2818 O O . ASP B 1 40 ? 3.143 -17.125 -13.894 1.00 35.49 36 ASP B O 1
ATOM 2823 N N . HIS B 1 41 ? 5.174 -16.110 -13.913 1.00 37.63 37 HIS B N 1
ATOM 2824 C CA . HIS B 1 41 ? 5.403 -16.273 -12.454 1.00 42.78 37 HIS B CA 1
ATOM 2825 C C . HIS B 1 41 ? 4.845 -15.057 -11.701 1.00 46.79 37 HIS B C 1
ATOM 2826 O O . HIS B 1 41 ? 4.772 -15.131 -10.462 1.00 45.43 37 HIS B O 1
ATOM 2833 N N . ASN B 1 42 ? 4.446 -13.995 -12.406 1.00 42.42 38 ASN B N 1
ATOM 2834 C CA . ASN B 1 42 ? 4.012 -12.728 -11.767 1.00 46.33 38 ASN B CA 1
ATOM 2835 C C . ASN B 1 42 ? 2.705 -12.985 -11.006 1.00 45.30 38 ASN B C 1
ATOM 2836 O O . ASN B 1 42 ? 1.703 -13.393 -11.638 1.00 39.59 38 ASN B O 1
ATOM 2841 N N . ALA B 1 43 ? 2.716 -12.746 -9.691 1.00 50.29 39 ALA B N 1
ATOM 2842 C CA . ALA B 1 43 ? 1.575 -12.983 -8.771 1.00 56.78 39 ALA B CA 1
ATOM 2843 C C . ALA B 1 43 ? 0.339 -12.189 -9.227 1.00 58.03 39 ALA B C 1
ATOM 2844 O O . ALA B 1 43 ? -0.791 -12.690 -9.026 1.00 65.15 39 ALA B O 1
ATOM 2846 N N . ALA B 1 44 ? 0.528 -11.027 -9.855 1.00 57.27 40 ALA B N 1
ATOM 2847 C CA . ALA B 1 44 ? -0.573 -10.147 -10.319 1.00 60.82 40 ALA B CA 1
ATOM 2848 C C . ALA B 1 44 ? -1.265 -10.718 -11.563 1.00 58.23 40 ALA B C 1
ATOM 2849 O O . ALA B 1 44 ? -2.434 -10.336 -11.787 1.00 51.23 40 ALA B O 1
ATOM 2851 N N . ARG B 1 45 ? -0.590 -11.564 -12.360 1.00 55.65 41 ARG B N 1
ATOM 2852 C CA . ARG B 1 45 ? -1.182 -12.138 -13.611 1.00 50.64 41 ARG B CA 1
ATOM 2853 C C . ARG B 1 45 ? -1.579 -13.605 -13.425 1.00 47.19 41 ARG B C 1
ATOM 2854 O O . ARG B 1 45 ? -2.464 -14.066 -14.152 1.00 40.79 41 ARG B O 1
ATOM 2862 N N . ARG B 1 46 ? -0.905 -14.326 -12.535 1.00 55.56 42 ARG B N 1
ATOM 2863 C CA . ARG B 1 46 ? -1.222 -15.747 -12.219 1.00 63.00 42 ARG B CA 1
ATOM 2864 C C . ARG B 1 46 ? -2.745 -15.913 -12.131 1.00 53.97 42 ARG B C 1
ATOM 2865 O O . ARG B 1 46 ? -3.391 -15.102 -11.433 1.00 62.44 42 ARG B O 1
ATOM 2873 N N . ASP B 1 47 ? -3.303 -16.897 -12.842 1.00 46.39 43 ASP B N 1
ATOM 2874 C CA . ASP B 1 47 ? -4.689 -17.391 -12.636 1.00 44.85 43 ASP B CA 1
ATOM 2875 C C . ASP B 1 47 ? -5.693 -16.527 -13.409 1.00 46.19 43 ASP B C 1
ATOM 2876 O O . ASP B 1 47 ? -6.853 -16.919 -13.507 1.00 51.80 43 ASP B O 1
ATOM 2878 N N . ARG B 1 48 ? -5.271 -15.393 -13.965 1.00 39.84 44 ARG B N 1
ATOM 2879 C CA . ARG B 1 48 ? -6.144 -14.571 -14.830 1.00 38.83 44 ARG B CA 1
ATOM 2880 C C . ARG B 1 48 ? -6.145 -15.148 -16.245 1.00 38.27 44 ARG B C 1
ATOM 2881 O O . ARG B 1 48 ? -5.242 -15.949 -16.614 1.00 36.71 44 ARG B O 1
ATOM 2889 N N . ASP B 1 49 ? -7.159 -14.788 -17.008 1.00 34.28 45 ASP B N 1
ATOM 2890 C CA . ASP B 1 49 ? -7.294 -15.186 -18.427 1.00 37.80 45 ASP B CA 1
ATOM 2891 C C . ASP B 1 49 ? -6.262 -14.396 -19.238 1.00 37.01 45 ASP B C 1
ATOM 2892 O O . ASP B 1 49 ? -6.126 -13.180 -19.024 1.00 38.10 45 ASP B O 1
ATOM 2897 N N . ALA B 1 50 ? -5.529 -15.064 -20.120 1.00 35.46 46 ALA B N 1
ATOM 2898 C CA . ALA B 1 50 ? -4.435 -14.444 -20.900 1.00 35.31 46 ALA B CA 1
ATOM 2899 C C . ALA B 1 50 ? -4.990 -13.342 -21.826 1.00 31.82 46 ALA B C 1
ATOM 2900 O O . ALA B 1 50 ? -4.329 -12.309 -21.979 1.00 30.47 46 ALA B O 1
ATOM 2902 N N . GLY B 1 51 ? -6.172 -13.543 -22.411 1.00 30.68 47 GLY B N 1
ATOM 2903 C CA . GLY B 1 51 ? -6.843 -12.512 -23.232 1.00 33.86 47 GLY B CA 1
ATOM 2904 C C . GLY B 1 51 ? -7.153 -11.260 -22.434 1.00 35.10 47 GLY B C 1
ATOM 2905 O O . GLY B 1 51 ? -6.881 -10.138 -22.932 1.00 35.05 47 GLY B O 1
ATOM 2906 N N . GLU B 1 52 ? -7.599 -11.430 -21.193 1.00 38.24 48 GLU B N 1
ATOM 2907 C CA . GLU B 1 52 ? -7.923 -10.309 -20.277 1.00 39.40 48 GLU B CA 1
ATOM 2908 C C . GLU B 1 52 ? -6.643 -9.524 -19.976 1.00 38.50 48 GLU B C 1
ATOM 2909 O O . GLU B 1 52 ? -6.654 -8.292 -20.065 1.00 37.51 48 GLU B O 1
ATOM 2915 N N . VAL B 1 53 ? -5.572 -10.220 -19.622 1.00 34.48 49 VAL B N 1
ATOM 2916 C CA . VAL B 1 53 ? -4.268 -9.596 -19.263 1.00 34.19 49 VAL B CA 1
ATOM 2917 C C . VAL B 1 53 ? -3.734 -8.873 -20.495 1.00 32.68 49 VAL B C 1
ATOM 2918 O O . VAL B 1 53 ? -3.113 -7.797 -20.324 1.00 36.10 49 VAL B O 1
ATOM 2922 N N . ALA B 1 54 ? -3.984 -9.396 -21.698 1.00 32.74 50 ALA B N 1
ATOM 2923 C CA . ALA B 1 54 ? -3.464 -8.801 -22.949 1.00 35.02 50 ALA B CA 1
ATOM 2924 C C . ALA B 1 54 ? -4.365 -7.634 -23.421 1.00 37.91 50 ALA B C 1
ATOM 2925 O O . ALA B 1 54 ? -4.019 -7.009 -24.424 1.00 38.60 50 ALA B O 1
ATOM 2927 N N . GLY B 1 55 ? -5.438 -7.320 -22.699 1.00 40.41 51 GLY B N 1
ATOM 2928 C CA . GLY B 1 55 ? -6.320 -6.169 -22.996 1.00 40.04 51 GLY B CA 1
ATOM 2929 C C . GLY B 1 55 ? -7.360 -6.480 -24.068 1.00 36.10 51 GLY B C 1
ATOM 2930 O O . GLY B 1 55 ? -7.905 -5.525 -24.657 1.00 35.82 51 GLY B O 1
ATOM 2931 N N . LEU B 1 56 ? -7.707 -7.750 -24.240 1.00 33.45 52 LEU B N 1
ATOM 2932 C CA . LEU B 1 56 ? -8.798 -8.098 -25.174 1.00 31.89 52 LEU B CA 1
ATOM 2933 C C . LEU B 1 56 ? -10.140 -7.882 -24.469 1.00 32.70 52 LEU B C 1
ATOM 2934 O O . LEU B 1 56 ? -10.166 -7.926 -23.236 1.00 33.20 52 LEU B O 1
ATOM 2939 N N . GLY B 1 57 ? -11.198 -7.656 -25.242 1.00 31.73 53 GLY B N 1
ATOM 2940 C CA . GLY B 1 57 ? -12.544 -7.406 -24.707 1.00 31.40 53 GLY B CA 1
ATOM 2941 C C . GLY B 1 57 ? -13.162 -8.694 -24.232 1.00 32.38 53 GLY B C 1
ATOM 2942 O O . GLY B 1 57 ? -14.035 -8.651 -23.336 1.00 33.49 53 GLY B O 1
ATOM 2943 N N . GLN B 1 58 ? -12.735 -9.806 -24.816 1.00 32.31 54 GLN B N 1
ATOM 2944 C CA . GLN B 1 58 ? -13.377 -11.130 -24.587 1.00 38.47 54 GLN B CA 1
ATOM 2945 C C . GLN B 1 58 ? -12.300 -12.127 -24.124 1.00 41.69 54 GLN B C 1
ATOM 2946 O O . GLN B 1 58 ? -11.225 -12.157 -24.745 1.00 38.85 54 GLN B O 1
ATOM 2952 N N . SER B 1 59 ? -12.589 -12.850 -23.036 1.00 40.40 55 SER B N 1
ATOM 2953 C CA . SER B 1 59 ? -11.787 -13.942 -22.423 1.00 44.23 55 SER B CA 1
ATOM 2954 C C . SER B 1 59 ? -11.491 -15.036 -23.458 1.00 38.91 55 SER B C 1
ATOM 2955 O O . SER B 1 59 ? -12.341 -15.307 -24.295 1.00 32.98 55 SER B O 1
ATOM 2958 N N . LEU B 1 60 ? -10.310 -15.657 -23.393 1.00 40.13 56 LEU B N 1
ATOM 2959 C CA . LEU B 1 60 ? -9.909 -16.698 -24.382 1.00 36.01 56 LEU B CA 1
ATOM 2960 C C . LEU B 1 60 ? -10.066 -18.088 -23.780 1.00 34.90 56 LEU B C 1
ATOM 2961 O O . LEU B 1 60 ? -9.960 -19.056 -24.527 1.00 36.08 56 LEU B O 1
ATOM 2966 N N . GLY B 1 61 ? -10.361 -18.162 -22.498 1.00 37.72 57 GLY B N 1
ATOM 2967 C CA . GLY B 1 61 ? -10.378 -19.442 -21.763 1.00 39.00 57 GLY B CA 1
ATOM 2968 C C . GLY B 1 61 ? -8.999 -20.082 -21.724 1.00 38.08 57 GLY B C 1
ATOM 2969 O O . GLY B 1 61 ? -8.900 -21.336 -21.747 1.00 36.04 57 GLY B O 1
ATOM 2970 N N . VAL B 1 62 ? -7.963 -19.249 -21.664 1.00 36.02 58 VAL B N 1
ATOM 2971 C CA . VAL B 1 62 ? -6.571 -19.722 -21.426 1.00 34.80 58 VAL B CA 1
ATOM 2972 C C . VAL B 1 62 ? -6.075 -19.078 -20.144 1.00 31.81 58 VAL B C 1
ATOM 2973 O O . VAL B 1 62 ? -5.779 -17.870 -20.159 1.00 31.44 58 VAL B O 1
ATOM 2977 N N . ARG B 1 63 ? -6.036 -19.844 -19.060 1.00 30.90 59 ARG B N 1
ATOM 2978 C CA . ARG B 1 63 ? -5.576 -19.359 -17.736 1.00 33.65 59 ARG B CA 1
ATOM 2979 C C . ARG B 1 63 ? -4.046 -19.258 -17.744 1.00 32.37 59 ARG B C 1
ATOM 2980 O O . ARG B 1 63 ? -3.395 -20.207 -18.245 1.00 33.62 59 ARG B O 1
ATOM 2982 N N . ILE B 1 64 ? -3.516 -18.173 -17.185 1.00 32.47 60 ILE B N 1
ATOM 2983 C CA . ILE B 1 64 ? -2.060 -18.014 -16.920 1.00 32.38 60 ILE B CA 1
ATOM 2984 C C . ILE B 1 64 ? -1.676 -18.949 -15.764 1.00 34.35 60 ILE B C 1
ATOM 2985 O O . ILE B 1 64 ? -2.257 -18.850 -14.669 1.00 31.54 60 ILE B O 1
ATOM 2990 N N . HIS B 1 65 ? -0.755 -19.869 -16.038 1.00 31.27 61 HIS B N 1
ATOM 2991 C CA . HIS B 1 65 ? -0.228 -20.870 -15.086 1.00 32.16 61 HIS B CA 1
ATOM 2992 C C . HIS B 1 65 ? 1.136 -20.414 -14.619 1.00 30.95 61 HIS B C 1
ATOM 2993 O O . HIS B 1 65 ? 1.876 -19.785 -15.372 1.00 30.03 61 HIS B O 1
ATOM 3000 N N . PRO B 1 66 ? 1.527 -20.774 -13.382 1.00 32.14 62 PRO B N 1
ATOM 3001 C CA . PRO B 1 66 ? 2.862 -20.488 -12.886 1.00 31.76 62 PRO B CA 1
ATOM 3002 C C . PRO B 1 66 ? 3.793 -21.497 -13.540 1.00 30.64 62 PRO B C 1
ATOM 3003 O O . PRO B 1 66 ? 3.350 -22.547 -14.012 1.00 31.86 62 PRO B O 1
ATOM 3007 N N . PRO B 1 67 ? 5.091 -21.165 -13.646 1.00 31.99 63 PRO B N 1
ATOM 3008 C CA . PRO B 1 67 ? 6.038 -22.037 -14.341 1.00 32.71 63 PRO B CA 1
ATOM 3009 C C . PRO B 1 67 ? 6.239 -23.412 -13.680 1.00 30.98 63 PRO B C 1
ATOM 3010 O O . PRO B 1 67 ? 6.687 -24.268 -14.385 1.00 31.46 63 PRO B O 1
ATOM 3014 N N . ASP B 1 68 ? 5.901 -23.611 -12.394 1.00 30.72 64 ASP B N 1
ATOM 3015 C CA . ASP B 1 68 ? 5.982 -24.948 -11.739 1.00 33.22 64 ASP B CA 1
ATOM 3016 C C . ASP B 1 68 ? 4.943 -25.876 -12.359 1.00 31.79 64 ASP B C 1
ATOM 3017 O O . ASP B 1 68 ? 5.063 -27.102 -12.136 1.00 35.51 64 ASP B O 1
ATOM 3022 N N . GLN B 1 69 ? 3.962 -25.330 -13.096 1.00 28.10 65 GLN B N 1
ATOM 3023 C CA . GLN B 1 69 ? 2.923 -26.134 -13.797 1.00 30.29 65 GLN B CA 1
ATOM 3024 C C . GLN B 1 69 ? 3.211 -26.179 -15.295 1.00 27.70 65 GLN B C 1
ATOM 3025 O O . GLN B 1 69 ? 2.392 -26.733 -16.038 1.00 28.40 65 GLN B O 1
ATOM 3031 N N . ALA B 1 70 ? 4.389 -25.725 -15.743 1.00 27.90 66 ALA B N 1
ATOM 3032 C CA . ALA B 1 70 ? 4.666 -25.610 -17.195 1.00 23.73 66 ALA B CA 1
ATOM 3033 C C . ALA B 1 70 ? 4.565 -26.968 -17.893 1.00 25.07 66 ALA B C 1
ATOM 3034 O O . ALA B 1 70 ? 3.987 -27.021 -18.959 1.00 23.84 66 ALA B O 1
ATOM 3036 N N . ASP B 1 71 ? 5.092 -28.046 -17.310 1.00 25.42 67 ASP B N 1
ATOM 3037 C CA . ASP B 1 71 ? 5.036 -29.378 -17.973 1.00 26.70 67 ASP B CA 1
ATOM 3038 C C . ASP B 1 71 ? 3.566 -29.730 -18.242 1.00 24.60 67 ASP B C 1
ATOM 3039 O O . ASP B 1 71 ? 3.233 -30.221 -19.330 1.00 27.49 67 ASP B O 1
ATOM 3044 N N . ALA B 1 72 ? 2.702 -29.546 -17.249 1.00 30.03 68 ALA B N 1
ATOM 3045 C CA . ALA B 1 72 ? 1.290 -29.958 -17.384 1.00 30.59 68 ALA B CA 1
ATOM 3046 C C . ALA B 1 72 ? 0.663 -29.116 -18.507 1.00 28.60 68 ALA B C 1
ATOM 3047 O O . ALA B 1 72 ? -0.049 -29.701 -19.371 1.00 28.80 68 ALA B O 1
ATOM 3049 N N . VAL B 1 73 ? 0.964 -27.819 -18.590 1.00 27.46 69 VAL B N 1
ATOM 3050 C CA . VAL B 1 73 ? 0.330 -26.987 -19.652 1.00 29.82 69 VAL B CA 1
ATOM 3051 C C . VAL B 1 73 ? 0.911 -27.371 -21.014 1.00 29.24 69 VAL B C 1
ATOM 3052 O O . VAL B 1 73 ? 0.102 -27.465 -21.930 1.00 25.41 69 VAL B O 1
ATOM 3056 N N . PHE B 1 74 ? 2.195 -27.747 -21.136 1.00 26.70 70 PHE B N 1
ATOM 3057 C CA . PHE B 1 74 ? 2.733 -28.203 -22.434 1.00 24.86 70 PHE B CA 1
ATOM 3058 C C . PHE B 1 74 ? 2.075 -29.534 -22.811 1.00 25.06 70 PHE B C 1
ATOM 3059 O O . PHE B 1 74 ? 1.772 -29.730 -23.966 1.00 27.38 70 PHE B O 1
ATOM 3067 N N . ARG B 1 75 ? 1.905 -30.455 -21.865 1.00 26.89 71 ARG B N 1
ATOM 3068 C CA . ARG B 1 75 ? 1.322 -31.791 -22.194 1.00 27.76 71 ARG B CA 1
ATOM 3069 C C . ARG B 1 75 ? -0.089 -31.573 -22.756 1.00 31.54 71 ARG B C 1
ATOM 3070 O O . ARG B 1 75 ? -0.439 -32.213 -23.763 1.00 34.00 71 ARG B O 1
ATOM 3078 N N . GLU B 1 76 ? -0.866 -30.686 -22.130 1.00 33.48 72 GLU B N 1
ATOM 3079 C CA . GLU B 1 76 ? -2.284 -30.420 -22.510 1.00 39.05 72 GLU B CA 1
ATOM 3080 C C . GLU B 1 76 ? -2.348 -29.678 -23.853 1.00 39.43 72 GLU B C 1
ATOM 3081 O O . GLU B 1 76 ? -3.237 -29.978 -24.667 1.00 41.87 72 GLU B O 1
ATOM 3087 N N . ALA B 1 77 ? -1.437 -28.729 -24.079 1.00 34.97 73 ALA B N 1
ATOM 3088 C CA . ALA B 1 77 ? -1.557 -27.680 -25.124 1.00 38.43 73 ALA B CA 1
ATOM 3089 C C . ALA B 1 77 ? -1.263 -28.215 -26.532 1.00 35.40 73 ALA B C 1
ATOM 3090 O O . ALA B 1 77 ? -1.805 -27.630 -27.459 1.00 34.95 73 ALA B O 1
ATOM 3092 N N . ARG B 1 78 ? -0.413 -29.237 -26.707 1.00 31.26 74 ARG B N 1
ATOM 3093 C CA . ARG B 1 78 ? -0.047 -29.763 -28.057 1.00 36.67 74 ARG B CA 1
ATOM 3094 C C . ARG B 1 78 ? 0.336 -28.569 -28.948 1.00 32.38 74 ARG B C 1
ATOM 3095 O O . ARG B 1 78 ? -0.266 -28.330 -30.020 1.00 32.85 74 ARG B O 1
ATOM 3103 N N . ALA B 1 79 ? 1.278 -27.780 -28.445 1.00 31.52 75 ALA B N 1
ATOM 3104 C CA . ALA B 1 79 ? 1.702 -26.525 -29.089 1.00 25.95 75 ALA B CA 1
ATOM 3105 C C . ALA B 1 79 ? 2.685 -26.805 -30.226 1.00 28.74 75 ALA B C 1
ATOM 3106 O O . ALA B 1 79 ? 3.411 -27.823 -30.205 1.00 28.46 75 ALA B O 1
ATOM 3108 N N . ASP B 1 80 ? 2.666 -25.916 -31.213 1.00 25.88 76 ASP B N 1
ATOM 3109 C CA . ASP B 1 80 ? 3.674 -25.838 -32.306 1.00 26.88 76 ASP B CA 1
ATOM 3110 C C . ASP B 1 80 ? 4.836 -24.969 -31.838 1.00 26.88 76 ASP B C 1
ATOM 3111 O O . ASP B 1 80 ? 5.960 -25.242 -32.194 1.00 24.08 76 ASP B O 1
ATOM 3116 N N . VAL B 1 81 ? 4.553 -23.918 -31.091 1.00 24.48 77 VAL B N 1
ATOM 3117 C CA . VAL B 1 81 ? 5.560 -22.884 -30.745 1.00 23.61 77 VAL B CA 1
ATOM 3118 C C . VAL B 1 81 ? 5.354 -22.422 -29.310 1.00 23.35 77 VAL B C 1
ATOM 3119 O O . VAL B 1 81 ? 4.177 -22.225 -28.879 1.00 23.75 77 VAL B O 1
ATOM 3123 N N . CYS B 1 82 ? 6.459 -22.191 -28.614 1.00 21.83 78 CYS B N 1
ATOM 3124 C CA . CYS B 1 82 ? 6.507 -21.428 -27.356 1.00 23.03 78 CYS B CA 1
ATOM 3125 C C . CYS B 1 82 ? 7.274 -20.141 -27.648 1.00 21.02 78 CYS B C 1
ATOM 3126 O O . CYS B 1 82 ? 8.389 -20.233 -28.175 1.00 20.72 78 CYS B O 1
ATOM 3129 N N . ILE B 1 83 ? 6.648 -19.006 -27.395 1.00 20.98 79 ILE B N 1
ATOM 3130 C CA . ILE B 1 83 ? 7.302 -17.678 -27.456 1.00 20.40 79 ILE B CA 1
ATOM 3131 C C . ILE B 1 83 ? 7.680 -17.338 -26.037 1.00 20.31 79 ILE B C 1
ATOM 3132 O O . ILE B 1 83 ? 6.786 -17.332 -25.154 1.00 22.91 79 ILE B O 1
ATOM 3137 N N . LEU B 1 84 ? 8.960 -17.085 -25.832 1.00 20.66 80 LEU B N 1
ATOM 3138 C CA . LEU B 1 84 ? 9.528 -16.881 -24.485 1.00 20.03 80 LEU B CA 1
ATOM 3139 C C . LEU B 1 84 ? 9.962 -15.423 -24.387 1.00 21.32 80 LEU B C 1
ATOM 3140 O O . LEU B 1 84 ? 10.889 -15.031 -25.092 1.00 20.97 80 LEU B O 1
ATOM 3145 N N . CYS B 1 85 ? 9.247 -14.671 -23.565 1.00 22.82 81 CYS B N 1
ATOM 3146 C CA . CYS B 1 85 ? 9.471 -13.237 -23.291 1.00 24.42 81 CYS B CA 1
ATOM 3147 C C . CYS B 1 85 ? 9.596 -13.069 -21.778 1.00 26.45 81 CYS B C 1
ATOM 3148 O O . CYS B 1 85 ? 8.586 -12.701 -21.134 1.00 26.18 81 CYS B O 1
ATOM 3151 N N . THR B 1 86 ? 10.782 -13.348 -21.241 1.00 27.63 82 THR B N 1
ATOM 3152 C CA . THR B 1 86 ? 11.000 -13.397 -19.777 1.00 27.56 82 THR B CA 1
ATOM 3153 C C . THR B 1 86 ? 12.258 -12.633 -19.417 1.00 30.86 82 THR B C 1
ATOM 3154 O O . THR B 1 86 ? 12.153 -11.468 -18.924 1.00 33.71 82 THR B O 1
ATOM 3158 N N . ARG B 1 87 ? 13.404 -13.238 -19.699 1.00 29.58 83 ARG B N 1
ATOM 3159 C CA . ARG B 1 87 ? 14.712 -12.745 -19.209 1.00 26.99 83 ARG B CA 1
ATOM 3160 C C . ARG B 1 87 ? 15.631 -12.541 -20.401 1.00 27.03 83 ARG B C 1
ATOM 3161 O O . ARG B 1 87 ? 15.224 -12.868 -21.534 1.00 29.21 83 ARG B O 1
ATOM 3169 N N . SER B 1 88 ? 16.842 -12.060 -20.141 1.00 27.16 84 SER B N 1
ATOM 3170 C CA . SER B 1 88 ? 17.771 -11.581 -21.193 1.00 27.32 84 SER B CA 1
ATOM 3171 C C . SER B 1 88 ? 18.913 -12.571 -21.429 1.00 31.31 84 SER B C 1
ATOM 3172 O O . SER B 1 88 ? 19.563 -12.464 -22.520 1.00 29.08 84 SER B O 1
ATOM 3175 N N . ILE B 1 89 ? 19.273 -13.358 -20.419 1.00 30.73 85 ILE B N 1
ATOM 3176 C CA . ILE B 1 89 ? 20.539 -14.140 -20.453 1.00 28.50 85 ILE B CA 1
ATOM 3177 C C . ILE B 1 89 ? 20.176 -15.620 -20.509 1.00 26.73 85 ILE B C 1
ATOM 3178 O O . ILE B 1 89 ? 19.221 -16.068 -19.818 1.00 25.80 85 ILE B O 1
ATOM 3183 N N . MET B 1 90 ? 20.975 -16.361 -21.260 1.00 23.78 86 MET B N 1
ATOM 3184 C CA . MET B 1 90 ? 20.716 -17.796 -21.520 1.00 25.14 86 MET B CA 1
ATOM 3185 C C . MET B 1 90 ? 20.542 -18.554 -20.183 1.00 25.50 86 MET B C 1
ATOM 3186 O O . MET B 1 90 ? 19.665 -19.425 -20.139 1.00 26.14 86 MET B O 1
ATOM 3191 N N . SER B 1 91 ? 21.374 -18.298 -19.158 1.00 26.92 87 SER B N 1
ATOM 3192 C CA . SER B 1 91 ? 21.295 -19.081 -17.890 1.00 28.15 87 SER B CA 1
ATOM 3193 C C . SER B 1 91 ? 19.874 -18.973 -17.316 1.00 31.86 87 SER B C 1
ATOM 3194 O O . SER B 1 91 ? 19.402 -19.953 -16.699 1.00 31.25 87 SER B O 1
ATOM 3197 N N . GLU B 1 92 ? 19.203 -17.838 -17.504 1.00 27.89 88 GLU B N 1
ATOM 3198 C CA . GLU B 1 92 ? 17.843 -17.593 -16.962 1.00 29.22 88 GLU B CA 1
ATOM 3199 C C . GLU B 1 92 ? 16.754 -18.059 -17.929 1.00 28.55 88 GLU B C 1
ATOM 3200 O O . GLU B 1 92 ? 15.623 -18.235 -17.473 1.00 35.66 88 GLU B O 1
ATOM 3206 N N . LEU B 1 93 ? 17.067 -18.270 -19.205 1.00 26.71 89 LEU B N 1
ATOM 3207 C CA . LEU B 1 93 ? 16.096 -18.779 -20.211 1.00 22.88 89 LEU B CA 1
ATOM 3208 C C . LEU B 1 93 ? 16.126 -20.308 -20.281 1.00 23.78 89 LEU B C 1
ATOM 3209 O O . LEU B 1 93 ? 15.201 -20.900 -20.803 1.00 21.83 89 LEU B O 1
ATOM 3214 N N . ALA B 1 94 ? 17.212 -20.930 -19.839 1.00 24.88 90 ALA B N 1
ATOM 3215 C CA . ALA B 1 94 ? 17.468 -22.362 -20.109 1.00 24.48 90 ALA B CA 1
ATOM 3216 C C . ALA B 1 94 ? 16.329 -23.211 -19.543 1.00 22.03 90 ALA B C 1
ATOM 3217 O O . ALA B 1 94 ? 15.980 -24.229 -20.188 1.00 23.22 90 ALA B O 1
ATOM 3219 N N . GLY B 1 95 ? 15.842 -22.868 -18.342 1.00 23.93 91 GLY B N 1
ATOM 3220 C CA . GLY B 1 95 ? 14.764 -23.622 -17.677 1.00 24.68 91 GLY B CA 1
ATOM 3221 C C . GLY B 1 95 ? 13.591 -23.794 -18.616 1.00 23.87 91 GLY B C 1
ATOM 3222 O O . GLY B 1 95 ? 13.135 -24.940 -18.855 1.00 24.09 91 GLY B O 1
ATOM 3223 N N . ALA B 1 96 ? 13.100 -22.676 -19.165 1.00 22.74 92 ALA B N 1
ATOM 3224 C CA . ALA B 1 96 ? 11.915 -22.663 -20.041 1.00 22.37 92 ALA B CA 1
ATOM 3225 C C . ALA B 1 96 ? 12.253 -23.331 -21.391 1.00 22.93 92 ALA B C 1
ATOM 3226 O O . ALA B 1 96 ? 11.396 -24.031 -21.939 1.00 21.44 92 ALA B O 1
ATOM 3228 N N . LEU B 1 97 ? 13.450 -23.099 -21.941 1.00 22.43 93 LEU B N 1
ATOM 3229 C CA . LEU B 1 97 ? 13.804 -23.669 -23.258 1.00 21.57 93 LEU B CA 1
ATOM 3230 C C . LEU B 1 97 ? 13.873 -25.190 -23.117 1.00 21.98 93 LEU B C 1
ATOM 3231 O O . LEU B 1 97 ? 13.495 -25.875 -24.069 1.00 21.58 93 LEU B O 1
ATOM 3236 N N . ARG B 1 98 ? 14.360 -25.672 -21.970 1.00 23.33 94 ARG B N 1
ATOM 3237 C CA . ARG B 1 98 ? 14.419 -27.144 -21.747 1.00 23.28 94 ARG B CA 1
ATOM 3238 C C . ARG B 1 98 ? 13.002 -27.735 -21.725 1.00 24.72 94 ARG B C 1
ATOM 3239 O O . ARG B 1 98 ? 12.782 -28.799 -22.336 1.00 24.80 94 ARG B O 1
ATOM 3247 N N . VAL B 1 99 ? 12.059 -27.071 -21.045 1.00 23.15 95 VAL B N 1
ATOM 3248 C CA . VAL B 1 99 ? 10.657 -27.553 -21.028 1.00 22.07 95 VAL B CA 1
ATOM 3249 C C . VAL B 1 99 ? 10.126 -27.613 -22.462 1.00 21.81 95 VAL B C 1
ATOM 3250 O O . VAL B 1 99 ? 9.537 -28.609 -22.863 1.00 22.13 95 VAL B O 1
ATOM 3254 N N . ALA B 1 100 ? 10.280 -26.548 -23.237 1.00 20.54 96 ALA B N 1
ATOM 3255 C CA . ALA B 1 100 ? 9.786 -26.495 -24.631 1.00 21.57 96 ALA B CA 1
ATOM 3256 C C . ALA B 1 100 ? 10.357 -27.680 -25.425 1.00 22.65 96 ALA B C 1
ATOM 3257 O O . ALA B 1 100 ? 9.574 -28.467 -26.053 1.00 22.86 96 ALA B O 1
ATOM 3259 N N . ALA B 1 101 ? 11.676 -27.813 -25.402 1.00 23.18 97 ALA B N 1
ATOM 3260 C CA . ALA B 1 101 ? 12.395 -28.843 -26.177 1.00 23.56 97 ALA B CA 1
ATOM 3261 C C . ALA B 1 101 ? 11.953 -30.237 -25.698 1.00 22.51 97 ALA B C 1
ATOM 3262 O O . ALA B 1 101 ? 11.679 -31.074 -26.570 1.00 23.51 97 ALA B O 1
ATOM 3264 N N . ARG B 1 102 ? 11.838 -30.446 -24.390 1.00 26.54 98 ARG B N 1
ATOM 3265 C CA . ARG B 1 102 ? 11.440 -31.800 -23.886 1.00 25.54 98 ARG B CA 1
ATOM 3266 C C . ARG B 1 102 ? 10.033 -32.172 -24.363 1.00 28.07 98 ARG B C 1
ATOM 3267 O O . ARG B 1 102 ? 9.700 -33.369 -24.388 1.00 27.36 98 ARG B O 1
ATOM 3275 N N . HIS B 1 103 ? 9.184 -31.214 -24.719 1.00 25.25 99 HIS B N 1
ATOM 3276 C CA . HIS B 1 103 ? 7.819 -31.468 -25.214 1.00 22.34 99 HIS B CA 1
ATOM 3277 C C . HIS B 1 103 ? 7.727 -31.417 -26.739 1.00 23.21 99 HIS B C 1
ATOM 3278 O O . HIS B 1 103 ? 6.625 -31.461 -27.281 1.00 25.37 99 HIS B O 1
ATOM 3285 N N . GLY B 1 104 ? 8.867 -31.299 -27.423 1.00 26.63 100 GLY B N 1
ATOM 3286 C CA . GLY B 1 104 ? 8.909 -31.294 -28.888 1.00 24.84 100 GLY B CA 1
ATOM 3287 C C . GLY B 1 104 ? 8.316 -30.016 -29.463 1.00 23.03 100 GLY B C 1
ATOM 3288 O O . GLY B 1 104 ? 7.832 -30.032 -30.573 1.00 23.99 100 GLY B O 1
ATOM 3289 N N . VAL B 1 105 ? 8.358 -28.921 -28.713 1.00 23.26 101 VAL B N 1
ATOM 3290 C CA . VAL B 1 105 ? 7.754 -27.628 -29.111 1.00 23.40 101 VAL B CA 1
ATOM 3291 C C . VAL B 1 105 ? 8.882 -26.672 -29.531 1.00 20.87 101 VAL B C 1
ATOM 3292 O O . VAL B 1 105 ? 9.826 -26.435 -28.761 1.00 22.11 101 VAL B O 1
ATOM 3296 N N . ASN B 1 106 ? 8.764 -26.153 -30.748 1.00 22.67 102 ASN B N 1
ATOM 3297 C CA . ASN B 1 106 ? 9.693 -25.125 -31.284 1.00 22.06 102 ASN B CA 1
ATOM 3298 C C . ASN B 1 106 ? 9.625 -23.929 -30.346 1.00 22.32 102 ASN B C 1
ATOM 3299 O O . ASN B 1 106 ? 8.544 -23.629 -29.851 1.00 22.42 102 ASN B O 1
ATOM 3304 N N . ALA B 1 107 ? 10.747 -23.252 -30.097 1.00 23.30 103 ALA B N 1
ATOM 3305 C CA . ALA B 1 107 ? 10.704 -22.086 -29.197 1.00 21.69 103 ALA B CA 1
ATOM 3306 C C . ALA B 1 107 ? 11.439 -20.926 -29.849 1.00 22.62 103 ALA B C 1
ATOM 3307 O O . ALA B 1 107 ? 12.468 -21.137 -30.509 1.00 22.59 103 ALA B O 1
ATOM 3309 N N . ILE B 1 108 ? 10.923 -19.739 -29.589 1.00 20.20 104 ILE B N 1
ATOM 3310 C CA . ILE B 1 108 ? 11.577 -18.501 -30.073 1.00 20.35 104 ILE B CA 1
ATOM 3311 C C . ILE B 1 108 ? 11.571 -17.550 -28.896 1.00 21.53 104 ILE B C 1
ATOM 3312 O O . ILE B 1 108 ? 10.519 -17.367 -28.229 1.00 21.97 104 ILE B O 1
ATOM 3317 N N . THR B 1 109 ? 12.727 -17.009 -28.559 1.00 23.06 105 THR B N 1
ATOM 3318 C CA . THR B 1 109 ? 12.770 -16.074 -27.431 1.00 22.75 105 THR B CA 1
ATOM 3319 C C . THR B 1 109 ? 13.237 -14.709 -27.918 1.00 21.55 105 THR B C 1
ATOM 3320 O O . THR B 1 109 ? 14.047 -14.645 -28.849 1.00 22.68 105 THR B O 1
ATOM 3324 N N . ILE B 1 110 ? 12.797 -13.674 -27.231 1.00 22.52 106 ILE B N 1
ATOM 3325 C CA . ILE B 1 110 ? 13.301 -12.301 -27.447 1.00 21.65 106 ILE B CA 1
ATOM 3326 C C . ILE B 1 110 ? 14.428 -12.017 -26.452 1.00 24.39 106 ILE B C 1
ATOM 3327 O O . ILE B 1 110 ? 14.998 -10.945 -26.551 1.00 23.25 106 ILE B O 1
ATOM 3332 N N . GLY B 1 111 ? 14.752 -12.943 -25.539 1.00 23.83 107 GLY B N 1
ATOM 3333 C CA . GLY B 1 111 ? 15.955 -12.829 -24.692 1.00 25.84 107 GLY B CA 1
ATOM 3334 C C . GLY B 1 111 ? 17.168 -12.498 -25.526 1.00 24.71 107 GLY B C 1
ATOM 3335 O O . GLY B 1 111 ? 17.480 -13.242 -26.484 1.00 24.64 107 GLY B O 1
ATOM 3336 N N . GLU B 1 112 ? 17.807 -11.372 -25.224 1.00 24.95 108 GLU B N 1
ATOM 3337 C CA . GLU B 1 112 ? 18.777 -10.783 -26.156 1.00 26.39 108 GLU B CA 1
ATOM 3338 C C . GLU B 1 112 ? 19.968 -11.729 -26.381 1.00 23.65 108 GLU B C 1
ATOM 3339 O O . GLU B 1 112 ? 20.452 -11.743 -27.492 1.00 23.46 108 GLU B O 1
ATOM 3345 N N . GLU B 1 113 ? 20.451 -12.441 -25.361 1.00 23.17 109 GLU B N 1
ATOM 3346 C CA . GLU B 1 113 ? 21.656 -13.279 -25.575 1.00 22.65 109 GLU B CA 1
ATOM 3347 C C . GLU B 1 113 ? 21.345 -14.393 -26.580 1.00 22.22 109 GLU B C 1
ATOM 3348 O O . GLU B 1 113 ? 22.235 -14.796 -27.374 1.00 20.67 109 GLU B O 1
ATOM 3354 N N . ALA B 1 114 ? 20.110 -14.879 -26.573 1.00 21.91 110 ALA B N 1
ATOM 3355 C CA . ALA B 1 114 ? 19.664 -16.027 -27.379 1.00 20.51 110 ALA B CA 1
ATOM 3356 C C . ALA B 1 114 ? 19.723 -15.716 -28.879 1.00 19.15 110 ALA B C 1
ATOM 3357 O O . ALA B 1 114 ? 19.699 -16.631 -29.686 1.00 19.65 110 ALA B O 1
ATOM 3359 N N . PHE B 1 115 ? 19.763 -14.427 -29.258 1.00 17.39 111 PHE B N 1
ATOM 3360 C CA . PHE B 1 115 ? 19.924 -14.045 -30.671 1.00 17.72 111 PHE B CA 1
ATOM 3361 C C . PHE B 1 115 ? 21.159 -14.740 -31.288 1.00 17.54 111 PHE B C 1
ATOM 3362 O O . PHE B 1 115 ? 21.147 -15.133 -32.469 1.00 18.64 111 PHE B O 1
ATOM 3370 N N . TYR B 1 116 ? 22.254 -14.823 -30.540 1.00 18.18 112 TYR B N 1
ATOM 3371 C CA . TYR B 1 116 ? 23.494 -15.469 -31.026 1.00 19.36 112 TYR B CA 1
ATOM 3372 C C . TYR B 1 116 ? 24.358 -15.791 -29.801 1.00 18.93 112 TYR B C 1
ATOM 3373 O O . TYR B 1 116 ? 25.258 -15.025 -29.462 1.00 19.87 112 TYR B O 1
ATOM 3382 N N . PRO B 1 117 ? 24.035 -16.904 -29.100 1.00 19.29 113 PRO B N 1
ATOM 3383 C CA . PRO B 1 117 ? 24.676 -17.237 -27.832 1.00 18.90 113 PRO B CA 1
ATOM 3384 C C . PRO B 1 117 ? 25.849 -18.210 -27.936 1.00 21.68 113 PRO B C 1
ATOM 3385 O O . PRO B 1 117 ? 26.338 -18.614 -26.907 1.00 22.54 113 PRO B O 1
ATOM 3389 N N . TRP B 1 118 ? 26.287 -18.503 -29.146 1.00 21.15 114 TRP B N 1
ATOM 3390 C CA . TRP B 1 118 ? 27.247 -19.604 -29.418 1.00 21.27 114 TRP B CA 1
ATOM 3391 C C . TRP B 1 118 ? 28.569 -19.397 -28.667 1.00 24.75 114 TRP B C 1
ATOM 3392 O O . TRP B 1 118 ? 29.203 -20.426 -28.367 1.00 24.83 114 TRP B O 1
ATOM 3403 N N . THR B 1 119 ? 29.039 -18.164 -28.487 1.00 21.56 115 THR B N 1
ATOM 3404 C CA . THR B 1 119 ? 30.312 -17.936 -27.735 1.00 21.68 115 THR B CA 1
ATOM 3405 C C . THR B 1 119 ? 30.087 -17.411 -26.317 1.00 25.33 115 THR B C 1
ATOM 3406 O O . THR B 1 119 ? 30.911 -17.742 -25.463 1.00 25.57 115 THR B O 1
ATOM 3410 N N . THR B 1 120 ? 29.046 -16.624 -26.057 1.00 21.72 116 THR B N 1
ATOM 3411 C CA . THR B 1 120 ? 28.807 -16.036 -24.728 1.00 23.87 116 THR B CA 1
ATOM 3412 C C . THR B 1 120 ? 28.241 -17.126 -23.789 1.00 21.98 116 THR B C 1
ATOM 3413 O O . THR B 1 120 ? 28.594 -17.044 -22.595 1.00 22.54 116 THR B O 1
ATOM 3417 N N . SER B 1 121 ? 27.462 -18.097 -24.284 1.00 21.66 117 SER B N 1
ATOM 3418 C CA . SER B 1 121 ? 26.912 -19.231 -23.493 1.00 23.32 117 SER B CA 1
ATOM 3419 C C . SER B 1 121 ? 27.014 -20.512 -24.315 1.00 24.16 117 SER B C 1
ATOM 3420 O O . SER B 1 121 ? 25.993 -21.154 -24.669 1.00 25.04 117 SER B O 1
ATOM 3423 N N . GLN B 1 122 ? 28.245 -20.890 -24.633 1.00 26.21 118 GLN B N 1
ATOM 3424 C CA . GLN B 1 122 ? 28.474 -21.981 -25.597 1.00 23.99 118 GLN B CA 1
ATOM 3425 C C . GLN B 1 122 ? 27.857 -23.277 -25.074 1.00 22.60 118 GLN B C 1
ATOM 3426 O O . GLN B 1 122 ? 27.218 -24.018 -25.840 1.00 23.55 118 GLN B O 1
ATOM 3432 N N . ALA B 1 123 ? 28.149 -23.622 -23.827 1.00 27.15 119 ALA B N 1
ATOM 3433 C CA . ALA B 1 123 ? 27.710 -24.923 -23.262 1.00 26.89 119 ALA B CA 1
ATOM 3434 C C . ALA B 1 123 ? 26.185 -25.023 -23.274 1.00 25.56 119 ALA B C 1
ATOM 3435 O O . ALA B 1 123 ? 25.635 -26.068 -23.687 1.00 25.63 119 ALA B O 1
ATOM 3437 N N . LEU B 1 124 ? 25.482 -23.993 -22.789 1.00 27.96 120 LEU B N 1
ATOM 3438 C CA . LEU B 1 124 ? 23.999 -24.018 -22.764 1.00 26.02 120 LEU B CA 1
ATOM 3439 C C . LEU B 1 124 ? 23.475 -24.154 -24.184 1.00 24.59 120 LEU B C 1
ATOM 3440 O O . LEU B 1 124 ? 22.527 -24.907 -24.402 1.00 23.35 120 LEU B O 1
ATOM 3445 N N . THR B 1 125 ? 24.084 -23.458 -25.146 1.00 22.99 121 THR B N 1
ATOM 3446 C CA . THR B 1 125 ? 23.589 -23.479 -26.523 1.00 21.15 121 THR B CA 1
ATOM 3447 C C . THR B 1 125 ? 23.742 -24.896 -27.091 1.00 20.66 121 THR B C 1
ATOM 3448 O O . THR B 1 125 ? 22.804 -25.405 -27.693 1.00 22.74 121 THR B O 1
ATOM 3452 N N . GLU B 1 126 ? 24.905 -25.506 -26.887 1.00 24.67 122 GLU B N 1
ATOM 3453 C CA . GLU B 1 126 ? 25.179 -26.873 -27.391 1.00 25.48 122 GLU B CA 1
ATOM 3454 C C . GLU B 1 126 ? 24.248 -27.896 -26.721 1.00 24.62 122 GLU B C 1
ATOM 3455 O O . GLU B 1 126 ? 23.732 -28.806 -27.431 1.00 24.92 122 GLU B O 1
ATOM 3461 N N . GLU B 1 127 ? 24.001 -27.723 -25.436 1.00 24.09 123 GLU B N 1
ATOM 3462 C CA . GLU B 1 127 ? 23.076 -28.617 -24.669 1.00 26.26 123 GLU B CA 1
ATOM 3463 C C . GLU B 1 127 ? 21.663 -28.502 -25.251 1.00 26.89 123 GLU B C 1
ATOM 3464 O O . GLU B 1 127 ? 21.011 -29.534 -25.553 1.00 24.27 123 GLU B O 1
ATOM 3470 N N . LEU B 1 128 ? 21.179 -27.275 -25.418 1.00 24.67 124 LEU B N 1
ATOM 3471 C CA . LEU B 1 128 ? 19.836 -27.044 -25.977 1.00 24.06 124 LEU B CA 1
ATOM 3472 C C . LEU B 1 128 ? 19.764 -27.552 -27.408 1.00 22.53 124 LEU B C 1
ATOM 3473 O O . LEU B 1 128 ? 18.709 -28.092 -27.804 1.00 23.67 124 LEU B O 1
ATOM 3478 N N . ASP B 1 129 ? 20.843 -27.416 -28.187 1.00 22.35 125 ASP B N 1
ATOM 3479 C CA . ASP B 1 129 ? 20.846 -27.865 -29.594 1.00 22.75 125 ASP B CA 1
ATOM 3480 C C . ASP B 1 129 ? 20.581 -29.385 -29.627 1.00 19.98 125 ASP B C 1
ATOM 3481 O O . ASP B 1 129 ? 19.716 -29.859 -30.379 1.00 23.20 125 ASP B O 1
ATOM 3486 N N . GLN B 1 130 ? 21.295 -30.112 -28.796 1.00 26.24 126 GLN B N 1
ATOM 3487 C CA . GLN B 1 130 ? 21.158 -31.602 -28.756 1.00 27.45 126 GLN B CA 1
ATOM 3488 C C . GLN B 1 130 ? 19.742 -31.993 -28.279 1.00 23.26 126 GLN B C 1
ATOM 3489 O O . GLN B 1 130 ? 19.111 -32.953 -28.870 1.00 24.87 126 GLN B O 1
ATOM 3495 N N . LEU B 1 131 ? 19.199 -31.253 -27.312 1.00 25.80 127 LEU B N 1
ATOM 3496 C CA . LEU B 1 131 ? 17.872 -31.545 -26.717 1.00 24.22 127 LEU B CA 1
ATOM 3497 C C . LEU B 1 131 ? 16.778 -31.275 -27.742 1.00 24.53 127 LEU B C 1
ATOM 3498 O O . LEU B 1 131 ? 15.870 -32.107 -27.894 1.00 23.04 127 LEU B O 1
ATOM 3503 N N . ALA B 1 132 ? 16.881 -30.148 -28.474 1.00 23.60 128 ALA B N 1
ATOM 3504 C CA . ALA B 1 132 ? 15.938 -29.821 -29.561 1.00 24.64 128 ALA B CA 1
ATOM 3505 C C . ALA B 1 132 ? 15.998 -30.891 -30.671 1.00 22.89 128 ALA B C 1
ATOM 3506 O O . ALA B 1 132 ? 14.956 -31.304 -31.177 1.00 25.58 128 ALA B O 1
ATOM 3508 N N . ARG B 1 133 ? 17.193 -31.323 -31.077 1.00 23.42 129 ARG B N 1
ATOM 3509 C CA . ARG B 1 133 ? 17.370 -32.322 -32.154 1.00 26.64 129 ARG B CA 1
ATOM 3510 C C . ARG B 1 133 ? 16.728 -33.641 -31.694 1.00 25.21 129 ARG B C 1
ATOM 3511 O O . ARG B 1 133 ? 15.997 -34.272 -32.482 1.00 26.65 129 ARG B O 1
ATOM 3519 N N . ALA B 1 134 ? 16.918 -33.982 -30.435 1.00 27.14 130 ALA B N 1
ATOM 3520 C CA . ALA B 1 134 ? 16.336 -35.231 -29.871 1.00 24.08 130 ALA B CA 1
ATOM 3521 C C . ALA B 1 134 ? 14.796 -35.173 -29.890 1.00 28.68 130 ALA B C 1
ATOM 3522 O O . ALA B 1 134 ? 14.152 -36.216 -29.930 1.00 27.31 130 ALA B O 1
ATOM 3524 N N . ASN B 1 135 ? 14.189 -33.982 -29.898 1.00 27.34 131 ASN B N 1
ATOM 3525 C CA . ASN B 1 135 ? 12.726 -33.785 -29.821 1.00 29.25 131 ASN B CA 1
ATOM 3526 C C . ASN B 1 135 ? 12.191 -33.222 -31.139 1.00 25.59 131 ASN B C 1
ATOM 3527 O O . ASN B 1 135 ? 11.018 -32.866 -31.193 1.00 24.46 131 ASN B O 1
ATOM 3532 N N . ASP B 1 136 ? 12.966 -33.255 -32.233 1.00 26.66 132 ASP B N 1
ATOM 3533 C CA . ASP B 1 136 ? 12.462 -32.881 -33.583 1.00 28.95 132 ASP B CA 1
ATOM 3534 C C . ASP B 1 136 ? 11.873 -31.471 -33.543 1.00 25.55 132 ASP B C 1
ATOM 3535 O O . ASP B 1 136 ? 10.761 -31.252 -34.099 1.00 26.73 132 ASP B O 1
ATOM 3540 N N . CYS B 1 137 ? 12.544 -30.535 -32.880 1.00 25.68 133 CYS B N 1
ATOM 3541 C CA . CYS B 1 137 ? 12.031 -29.143 -32.781 1.00 21.61 133 CYS B CA 1
ATOM 3542 C C . CYS B 1 137 ? 13.228 -28.185 -32.811 1.00 23.70 133 CYS B C 1
ATOM 3543 O O . CYS B 1 137 ? 14.366 -28.612 -32.747 1.00 24.12 133 CYS B O 1
ATOM 3546 N N . THR B 1 138 ? 12.946 -26.925 -33.018 1.00 22.73 134 THR B N 1
ATOM 3547 C CA . THR B 1 138 ? 13.921 -25.845 -33.260 1.00 21.23 134 THR B CA 1
ATOM 3548 C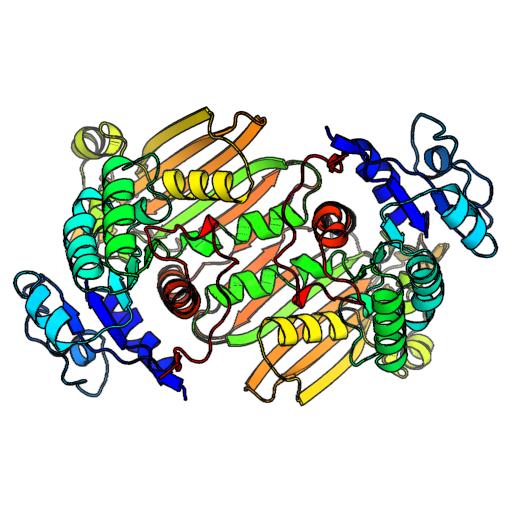 C . THR B 1 138 ? 13.771 -24.789 -32.172 1.00 23.87 134 THR B C 1
ATOM 3549 O O . THR B 1 138 ? 12.641 -24.402 -31.871 1.00 23.22 134 THR B O 1
ATOM 3553 N N . LEU B 1 139 ? 14.889 -24.345 -31.608 1.00 21.25 135 LEU B N 1
ATOM 3554 C CA . LEU B 1 139 ? 14.990 -23.190 -30.690 1.00 21.77 135 LEU B CA 1
ATOM 3555 C C . LEU B 1 139 ? 15.729 -22.079 -31.429 1.00 20.82 135 LEU B C 1
ATOM 3556 O O . LEU B 1 139 ? 16.697 -22.354 -32.129 1.00 22.40 135 LEU B O 1
ATOM 3561 N N . THR B 1 140 ? 15.312 -20.838 -31.214 1.00 20.23 136 THR B N 1
ATOM 3562 C CA . THR B 1 140 ? 16.022 -19.713 -31.845 1.00 20.41 136 THR B CA 1
ATOM 3563 C C . THR B 1 140 ? 15.767 -18.465 -31.002 1.00 19.73 136 THR B C 1
ATOM 3564 O O . THR B 1 140 ? 14.883 -18.461 -30.138 1.00 20.63 136 THR B O 1
ATOM 3568 N N . GLY B 1 141 ? 16.594 -17.447 -31.236 1.00 19.95 137 GLY B N 1
ATOM 3569 C CA . GLY B 1 141 ? 16.400 -16.104 -30.688 1.00 19.31 137 GLY B CA 1
ATOM 3570 C C . GLY B 1 141 ? 16.025 -15.139 -31.793 1.00 17.57 137 GLY B C 1
ATOM 3571 O O . GLY B 1 141 ? 16.636 -15.139 -32.884 1.00 17.91 137 GLY B O 1
ATOM 3572 N N . SER B 1 142 ? 15.090 -14.239 -31.503 1.00 20.83 138 SER B N 1
ATOM 3573 C CA . SER B 1 142 ? 14.776 -13.184 -32.475 1.00 19.00 138 SER B CA 1
ATOM 3574 C C . SER B 1 142 ? 14.394 -11.916 -31.703 1.00 19.32 138 SER B C 1
ATOM 3575 O O .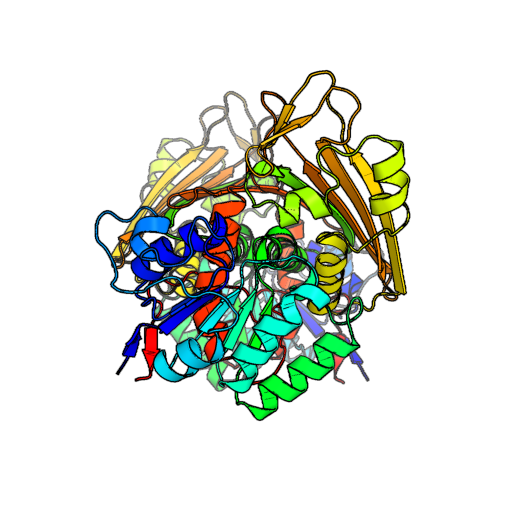 SER B 1 142 ? 14.678 -11.790 -30.486 1.00 19.31 138 SER B O 1
ATOM 3578 N N . GLY B 1 143 ? 13.697 -11.042 -32.374 1.00 18.59 139 GLY B N 1
ATOM 3579 C CA . GLY B 1 143 ? 13.324 -9.738 -31.811 1.00 18.53 139 GLY B CA 1
ATOM 3580 C C . GLY B 1 143 ? 13.799 -8.615 -32.685 1.00 18.39 139 GLY B C 1
ATOM 3581 O O . GLY B 1 143 ? 13.922 -8.790 -33.907 1.00 19.01 139 GLY B O 1
ATOM 3582 N N . PHE B 1 144 ? 13.995 -7.454 -32.085 1.00 20.63 140 PHE B N 1
ATOM 3583 C CA . PHE B 1 144 ? 14.302 -6.210 -32.828 1.00 20.22 140 PHE B CA 1
ATOM 3584 C C . PHE B 1 144 ? 15.633 -6.354 -33.578 1.00 17.67 140 PHE B C 1
ATOM 3585 O O . PHE B 1 144 ? 15.755 -5.811 -34.680 1.00 18.50 140 PHE B O 1
ATOM 3593 N N . GLN B 1 145 ? 16.610 -7.077 -32.987 1.00 19.02 141 GLN B N 1
ATOM 3594 C CA . GLN B 1 145 ? 17.949 -7.192 -33.574 1.00 19.68 141 GLN B CA 1
ATOM 3595 C C . GLN B 1 145 ? 17.894 -7.888 -34.946 1.00 19.80 141 GLN B C 1
ATOM 3596 O O . GLN B 1 145 ? 18.733 -7.633 -35.806 1.00 18.14 141 GLN B O 1
ATOM 3602 N N . ASP B 1 146 ? 16.959 -8.815 -35.136 1.00 18.91 142 ASP B N 1
ATOM 3603 C CA . ASP B 1 146 ? 16.882 -9.714 -36.322 1.00 19.55 142 ASP B CA 1
ATOM 3604 C C . ASP B 1 146 ? 16.940 -8.904 -37.622 1.00 17.86 142 ASP B C 1
ATOM 3605 O O . ASP B 1 146 ? 17.781 -9.131 -38.495 1.00 18.88 142 ASP B O 1
ATOM 3610 N N . VAL B 1 147 ? 16.165 -7.810 -37.685 1.00 17.98 143 VAL B N 1
ATOM 3611 C CA . VAL B 1 147 ? 16.314 -6.841 -38.793 1.00 19.08 143 VAL B CA 1
ATOM 3612 C C . VAL B 1 147 ? 17.234 -5.700 -38.362 1.00 16.62 143 VAL B C 1
ATOM 3613 O O . VAL B 1 147 ? 18.183 -5.416 -39.147 1.00 17.41 143 VAL B O 1
ATOM 3617 N N . PHE B 1 148 ? 16.969 -5.044 -37.224 1.00 17.05 144 PHE B N 1
ATOM 3618 C CA . PHE B 1 148 ? 17.486 -3.662 -36.978 1.00 15.86 144 PHE B CA 1
ATOM 3619 C C . PHE B 1 148 ? 18.906 -3.657 -36.409 1.00 18.14 144 PHE B C 1
ATOM 3620 O O . PHE B 1 148 ? 19.484 -2.559 -36.260 1.00 17.85 144 PHE B O 1
ATOM 3628 N N . ALA B 1 149 ? 19.509 -4.815 -36.188 1.00 17.44 145 ALA B N 1
ATOM 3629 C CA . ALA B 1 149 ? 20.959 -4.937 -35.945 1.00 16.70 145 ALA B CA 1
ATOM 3630 C C . ALA B 1 149 ? 21.473 -6.176 -36.673 1.00 18.20 145 ALA B C 1
ATOM 3631 O O . ALA B 1 149 ? 22.505 -6.727 -36.279 1.00 18.05 145 ALA B O 1
ATOM 3633 N N . GLY B 1 150 ? 20.842 -6.483 -37.806 1.00 16.83 146 GLY B N 1
ATOM 3634 C CA . GLY B 1 150 ? 20.968 -7.793 -38.465 1.00 16.59 146 GLY B CA 1
ATOM 3635 C C . GLY B 1 150 ? 20.777 -7.636 -39.958 1.00 16.48 146 GLY B C 1
ATOM 3636 O O . GLY B 1 150 ? 21.628 -7.058 -40.653 1.00 17.57 146 GLY B O 1
ATOM 3637 N N . ASN B 1 151 ? 19.671 -8.164 -40.456 1.00 17.79 147 ASN B N 1
ATOM 3638 C CA . ASN B 1 151 ? 19.424 -8.184 -41.911 1.00 18.24 147 ASN B CA 1
ATOM 3639 C C . ASN B 1 151 ? 19.262 -6.791 -42.557 1.00 17.04 147 ASN B C 1
ATOM 3640 O O . ASN B 1 151 ? 19.502 -6.717 -43.759 1.00 18.35 147 ASN B O 1
ATOM 3645 N N . LEU B 1 152 ? 18.896 -5.746 -41.848 1.00 18.39 148 LEU B N 1
ATOM 3646 C CA . LEU B 1 152 ? 18.981 -4.391 -42.454 1.00 17.22 148 LEU B CA 1
ATOM 3647 C C . LEU B 1 152 ? 20.416 -4.105 -42.888 1.00 18.87 148 LEU B C 1
ATOM 3648 O O . LEU B 1 152 ? 20.626 -3.604 -43.993 1.00 19.37 148 LEU B O 1
ATOM 3653 N N . ILE B 1 153 ? 21.372 -4.482 -42.050 1.00 16.95 149 ILE B N 1
ATOM 3654 C CA . ILE B 1 153 ? 22.801 -4.216 -42.348 1.00 17.13 149 ILE B CA 1
ATOM 3655 C C . ILE B 1 153 ? 23.275 -5.154 -43.482 1.00 17.39 149 ILE B C 1
ATOM 3656 O O . ILE B 1 153 ? 23.973 -4.691 -44.435 1.00 17.19 149 ILE B O 1
ATOM 3661 N N . THR B 1 154 ? 22.935 -6.439 -43.435 1.00 18.44 150 THR B N 1
ATOM 3662 C CA . THR B 1 154 ? 23.458 -7.405 -44.423 1.00 18.64 150 THR B CA 1
ATOM 3663 C C . THR B 1 154 ? 22.800 -7.207 -45.800 1.00 16.15 150 THR B C 1
ATOM 3664 O O . THR B 1 154 ? 23.474 -7.415 -46.806 1.00 17.86 150 THR B O 1
ATOM 3668 N N . VAL B 1 155 ? 21.561 -6.711 -45.831 1.00 19.01 151 VAL B N 1
ATOM 3669 C CA . VAL B 1 155 ? 20.930 -6.369 -47.123 1.00 16.83 151 VAL B CA 1
ATOM 3670 C C . VAL B 1 155 ? 21.702 -5.202 -47.760 1.00 16.83 151 VAL B C 1
ATOM 3671 O O . VAL B 1 155 ? 22.003 -5.273 -48.958 1.00 17.48 151 VAL B O 1
ATOM 3675 N N . LEU B 1 156 ? 22.086 -4.190 -46.965 1.00 17.07 152 LEU B N 1
ATOM 3676 C CA . LEU B 1 156 ? 22.866 -3.059 -47.489 1.00 18.37 152 LEU B CA 1
ATOM 3677 C C . LEU B 1 156 ? 24.297 -3.484 -47.843 1.00 16.01 152 LEU B C 1
ATOM 3678 O O . LEU B 1 156 ? 24.808 -2.983 -48.852 1.00 16.17 152 LEU B O 1
ATOM 3683 N N . ALA B 1 157 ? 24.880 -4.416 -47.096 1.00 16.03 153 ALA B N 1
ATOM 3684 C CA . ALA B 1 157 ? 26.213 -4.981 -47.388 1.00 18.02 153 ALA B CA 1
ATOM 3685 C C . ALA B 1 157 ? 26.196 -5.626 -48.778 1.00 17.04 153 ALA B C 1
ATOM 3686 O O . ALA B 1 157 ? 27.190 -5.523 -49.504 1.00 16.30 153 ALA B O 1
ATOM 3688 N N . GLY B 1 158 ? 25.055 -6.189 -49.216 1.00 17.12 154 GLY B N 1
ATOM 3689 C CA . GLY B 1 158 ? 24.940 -6.781 -50.548 1.00 19.22 154 GLY B CA 1
ATOM 3690 C C . GLY B 1 158 ? 25.001 -5.770 -51.677 1.00 18.51 154 GLY B C 1
ATOM 3691 O O . GLY B 1 158 ? 25.222 -6.204 -52.829 1.00 17.92 154 GLY B O 1
ATOM 3692 N N . ALA B 1 159 ? 24.896 -4.443 -51.392 1.00 16.63 155 ALA B N 1
ATOM 3693 C CA . ALA B 1 159 ? 25.021 -3.366 -52.386 1.00 17.97 155 ALA B CA 1
ATOM 3694 C C . ALA B 1 159 ? 26.352 -2.614 -52.241 1.00 17.94 155 ALA B C 1
ATOM 3695 O O . ALA B 1 159 ? 26.521 -1.557 -52.855 1.00 18.73 155 ALA B O 1
ATOM 3697 N N . THR B 1 160 ? 27.299 -3.176 -51.485 1.00 16.46 156 THR B N 1
ATOM 3698 C CA . THR B 1 160 ? 28.530 -2.478 -51.113 1.00 17.54 156 THR B CA 1
ATOM 3699 C C . THR B 1 160 ? 29.719 -3.117 -51.833 1.00 17.35 156 THR B C 1
ATOM 3700 O O . THR B 1 160 ? 29.812 -4.361 -51.826 1.00 18.12 156 THR B O 1
ATOM 3704 N N . HIS B 1 161 ? 30.605 -2.300 -52.388 1.00 18.72 157 HIS B N 1
ATOM 3705 C CA . HIS B 1 161 ? 31.789 -2.810 -53.127 1.00 19.05 157 HIS B CA 1
ATOM 3706 C C . HIS B 1 161 ? 32.876 -3.263 -52.142 1.00 19.29 157 HIS B C 1
ATOM 3707 O O . HIS B 1 161 ? 33.406 -4.396 -52.301 1.00 19.98 157 HIS B O 1
ATOM 3714 N N . ARG B 1 162 ? 33.186 -2.429 -51.152 1.00 17.96 158 ARG B N 1
ATOM 3715 C CA . ARG B 1 162 ? 34.222 -2.727 -50.152 1.00 18.80 158 ARG B CA 1
ATOM 3716 C C . ARG B 1 162 ? 33.719 -2.259 -48.792 1.00 17.79 158 ARG B C 1
ATOM 3717 O O . ARG B 1 162 ? 33.326 -1.088 -48.696 1.00 17.75 158 ARG B O 1
ATOM 3725 N N . ILE B 1 163 ? 33.741 -3.123 -47.797 1.00 16.65 159 ILE B N 1
ATOM 3726 C CA . ILE B 1 163 ? 33.417 -2.751 -46.393 1.00 17.63 159 ILE B CA 1
ATOM 3727 C C . ILE B 1 163 ? 34.686 -2.664 -45.549 1.00 18.67 159 ILE B C 1
ATOM 3728 O O . ILE B 1 163 ? 35.388 -3.666 -45.398 1.00 19.77 159 ILE B O 1
ATOM 3733 N N . ASP B 1 164 ? 34.966 -1.485 -45.040 1.00 18.04 160 ASP B N 1
ATOM 3734 C CA . ASP B 1 164 ? 36.085 -1.260 -44.091 1.00 17.99 160 ASP B CA 1
ATOM 3735 C C . ASP B 1 164 ? 35.569 -1.363 -42.656 1.00 18.72 160 ASP B C 1
ATOM 3736 O O . ASP B 1 164 ? 36.281 -1.910 -41.820 1.00 18.57 160 ASP B O 1
ATOM 3741 N N . ARG B 1 165 ? 34.414 -0.781 -42.360 1.00 18.47 161 ARG B N 1
ATOM 3742 C CA . ARG B 1 165 ? 33.879 -0.703 -40.986 1.00 18.62 161 ARG B CA 1
ATOM 3743 C C . ARG B 1 165 ? 32.375 -0.571 -41.076 1.00 19.37 161 ARG B C 1
ATOM 3744 O O . ARG B 1 165 ? 31.908 0.144 -41.960 1.00 21.35 161 ARG B O 1
ATOM 3752 N N . ILE B 1 166 ? 31.667 -1.254 -40.184 1.00 16.47 162 ILE B N 1
ATOM 3753 C CA . ILE B 1 166 ? 30.229 -0.991 -39.980 1.00 17.08 162 ILE B CA 1
ATOM 3754 C C . ILE B 1 166 ? 30.066 -0.318 -38.638 1.00 18.52 162 ILE B C 1
ATOM 3755 O O . ILE B 1 166 ? 30.618 -0.811 -37.674 1.00 17.91 162 ILE B O 1
ATOM 3760 N N . VAL B 1 167 ? 29.418 0.858 -38.627 1.00 18.11 163 VAL B N 1
ATOM 3761 C CA . VAL B 1 167 ? 29.209 1.625 -37.380 1.00 18.94 163 VAL B CA 1
ATOM 3762 C C . VAL B 1 167 ? 27.718 1.781 -37.150 1.00 18.65 163 VAL B C 1
ATOM 3763 O O . VAL B 1 167 ? 27.019 2.291 -38.033 1.00 18.84 163 VAL B O 1
ATOM 3767 N N . GLY B 1 168 ? 27.266 1.359 -35.985 1.00 17.80 164 GLY B N 1
ATOM 3768 C CA . GLY B 1 168 ? 25.848 1.385 -35.598 1.00 19.59 164 GLY B CA 1
ATOM 3769 C C . GLY B 1 168 ? 25.559 2.172 -34.350 1.00 19.37 164 GLY B C 1
ATOM 3770 O O . GLY B 1 168 ? 26.416 2.254 -33.436 1.00 19.43 164 GLY B O 1
ATOM 3771 N N . LEU B 1 169 ? 24.366 2.761 -34.301 1.00 18.71 165 LEU B N 1
ATOM 3772 C CA . LEU B 1 169 ? 23.782 3.354 -33.089 1.00 20.23 165 LEU B CA 1
ATOM 3773 C C . LEU B 1 169 ? 22.369 2.810 -32.946 1.00 19.53 165 LEU B C 1
ATOM 3774 O O . LEU B 1 169 ? 21.540 2.936 -33.870 1.00 19.85 165 LEU B O 1
ATOM 3779 N N . THR B 1 170 ? 22.091 2.208 -31.798 1.00 19.93 166 THR B N 1
ATOM 3780 C CA . THR B 1 170 ? 20.772 1.707 -31.426 1.00 18.56 166 THR B CA 1
ATOM 3781 C C . THR B 1 170 ? 20.444 2.255 -30.030 1.00 21.46 166 THR B C 1
ATOM 3782 O O . THR B 1 170 ? 21.216 2.069 -29.099 1.00 21.82 166 THR B O 1
ATOM 3786 N N . GLN B 1 171 ? 19.349 2.983 -29.920 1.00 20.12 167 GLN B N 1
ATOM 3787 C CA . GLN B 1 171 ? 18.863 3.497 -28.638 1.00 18.95 167 GLN B CA 1
ATOM 3788 C C . GLN B 1 171 ? 17.405 3.096 -28.493 1.00 20.56 167 GLN B C 1
ATOM 3789 O O . GLN B 1 171 ? 16.586 3.350 -29.413 1.00 19.24 167 GLN B O 1
ATOM 3795 N N . TYR B 1 172 ? 17.082 2.567 -27.312 1.00 19.51 168 TYR B N 1
ATOM 3796 C CA . TYR B 1 172 ? 15.727 2.132 -26.962 1.00 18.53 168 TYR B CA 1
ATOM 3797 C C . TYR B 1 172 ? 15.411 2.621 -25.544 1.00 18.36 168 TYR B C 1
ATOM 3798 O O . TYR B 1 172 ? 16.332 2.955 -24.758 1.00 19.51 168 TYR B O 1
ATOM 3807 N N . ASN B 1 173 ? 14.116 2.631 -25.263 1.00 20.66 169 ASN B N 1
ATOM 3808 C CA . ASN B 1 173 ? 13.512 3.178 -24.021 1.00 23.60 169 ASN B CA 1
ATOM 3809 C C . ASN B 1 173 ? 13.455 2.039 -22.997 1.00 28.55 169 ASN B C 1
ATOM 3810 O O . ASN B 1 173 ? 12.674 1.079 -23.177 1.00 25.91 169 ASN B O 1
ATOM 3815 N N . ALA B 1 174 ? 14.297 2.097 -21.969 1.00 27.50 170 ALA B N 1
ATOM 3816 C CA . ALA B 1 174 ? 14.348 1.027 -20.948 1.00 33.80 170 ALA B CA 1
ATOM 3817 C C . ALA B 1 174 ? 12.961 0.839 -20.315 1.00 39.43 170 ALA B C 1
ATOM 3818 O O . ALA B 1 174 ? 12.698 -0.245 -19.791 1.00 54.98 170 ALA B O 1
ATOM 3820 N N . ASP B 1 175 ? 12.053 1.791 -20.442 1.00 40.30 171 ASP B N 1
ATOM 3821 C CA . ASP B 1 175 ? 10.710 1.679 -19.826 1.00 41.15 171 ASP B CA 1
ATOM 3822 C C . ASP B 1 175 ? 9.679 0.982 -20.718 1.00 45.16 171 ASP B C 1
ATOM 3823 O O . ASP B 1 175 ? 8.531 0.827 -20.256 1.00 46.55 171 ASP B O 1
ATOM 3828 N N . ASP B 1 176 ? 10.019 0.641 -21.963 1.00 37.15 172 ASP B N 1
ATOM 3829 C CA . ASP B 1 176 ? 9.045 0.004 -22.886 1.00 34.44 172 ASP B CA 1
ATOM 3830 C C . ASP B 1 176 ? 9.010 -1.498 -22.612 1.00 31.40 172 ASP B C 1
ATOM 3831 O O . ASP B 1 176 ? 8.239 -2.184 -23.270 1.00 26.80 172 ASP B O 1
ATOM 3836 N N . TYR B 1 177 ? 9.895 -1.992 -21.750 1.00 29.58 173 TYR B N 1
ATOM 3837 C CA . TYR B 1 177 ? 10.098 -3.443 -21.548 1.00 31.19 173 TYR B CA 1
ATOM 3838 C C . TYR B 1 177 ? 9.886 -3.668 -20.051 1.00 34.11 173 TYR B C 1
ATOM 3839 O O . TYR B 1 177 ? 9.703 -2.693 -19.314 1.00 41.60 173 TYR B O 1
ATOM 3848 N N . GLY B 1 178 ? 9.970 -4.886 -19.593 1.00 36.95 174 GLY B N 1
ATOM 3849 C CA . GLY B 1 178 ? 9.705 -5.118 -18.164 1.00 34.73 174 GLY B CA 1
ATOM 3850 C C . GLY B 1 178 ? 10.918 -4.854 -17.303 1.00 35.13 174 GLY B C 1
ATOM 3851 O O . GLY B 1 178 ? 11.948 -4.285 -17.785 1.00 31.80 174 GLY B O 1
ATOM 3852 N N . SER B 1 179 ? 10.798 -5.288 -16.054 1.00 31.35 175 SER B N 1
ATOM 3853 C CA . SER B 1 179 ? 11.802 -5.110 -14.983 1.00 32.55 175 SER B CA 1
ATOM 3854 C C . SER B 1 179 ? 13.128 -5.786 -15.342 1.00 34.08 175 SER B C 1
ATOM 3855 O O . SER B 1 179 ? 14.202 -5.186 -15.036 1.00 34.00 175 SER B O 1
ATOM 3858 N N . ALA B 1 180 ? 13.123 -6.938 -16.010 1.00 32.61 176 ALA B N 1
ATOM 3859 C CA . ALA B 1 180 ? 14.376 -7.673 -16.305 1.00 36.07 176 ALA B CA 1
ATOM 3860 C C . ALA B 1 180 ? 15.308 -6.795 -17.153 1.00 34.49 176 ALA B C 1
ATOM 3861 O O . ALA B 1 180 ? 16.554 -6.736 -16.873 1.00 33.77 176 ALA B O 1
ATOM 3863 N N . LEU B 1 181 ? 14.767 -6.131 -18.164 1.00 29.75 177 LEU B N 1
ATOM 3864 C CA . LEU B 1 181 ? 15.605 -5.294 -19.057 1.00 29.33 177 LEU B CA 1
ATOM 3865 C C . LEU B 1 181 ? 16.115 -4.082 -18.256 1.00 25.15 177 LEU B C 1
ATOM 3866 O O . LEU B 1 181 ? 17.314 -3.796 -18.323 1.00 28.05 177 LEU B O 1
ATOM 3871 N N . ALA B 1 182 ? 15.243 -3.425 -17.504 1.00 27.08 178 ALA B N 1
ATOM 3872 C CA . ALA B 1 182 ? 15.654 -2.271 -16.660 1.00 27.26 178 ALA B CA 1
ATOM 3873 C C . ALA B 1 182 ? 16.792 -2.688 -15.707 1.00 25.86 178 ALA B C 1
ATOM 3874 O O . ALA B 1 182 ? 17.811 -1.954 -15.578 1.00 28.38 178 ALA B O 1
ATOM 3876 N N . GLN B 1 183 ? 16.689 -3.865 -15.086 1.00 26.87 179 GLN B N 1
ATOM 3877 C CA . GLN B 1 183 ? 17.735 -4.379 -14.159 1.00 28.08 179 GLN B CA 1
ATOM 3878 C C . GLN B 1 183 ? 19.054 -4.651 -14.878 1.00 29.63 179 GLN B C 1
ATOM 3879 O O . GLN B 1 183 ? 20.114 -4.298 -14.302 1.00 32.06 179 GLN B O 1
ATOM 3885 N N . LYS B 1 184 ? 19.012 -5.321 -16.036 1.00 28.39 180 LYS B N 1
ATOM 3886 C CA . LYS B 1 184 ? 20.195 -5.580 -16.901 1.00 31.34 180 LYS B CA 1
ATOM 3887 C C . LYS B 1 184 ? 20.899 -4.259 -17.226 1.00 27.34 180 LYS B C 1
ATOM 3888 O O . LYS B 1 184 ? 22.149 -4.264 -17.408 1.00 30.37 180 LYS B O 1
ATOM 3894 N N . HIS B 1 185 ? 20.151 -3.148 -17.297 1.00 24.87 181 HIS B N 1
ATOM 3895 C CA . HIS B 1 185 ? 20.689 -1.817 -17.697 1.00 26.70 181 HIS B CA 1
ATOM 3896 C C . HIS B 1 185 ? 21.076 -0.963 -16.475 1.00 24.27 181 HIS B C 1
ATOM 3897 O O . HIS B 1 185 ? 21.484 0.220 -16.681 1.00 24.81 181 HIS B O 1
ATOM 3904 N N . GLY B 1 186 ? 20.917 -1.475 -15.252 1.00 23.51 182 GLY B N 1
ATOM 3905 C CA . GLY B 1 186 ? 21.310 -0.781 -14.011 1.00 23.88 182 GLY B CA 1
ATOM 3906 C C . GLY B 1 186 ? 20.418 0.398 -13.688 1.00 22.08 182 GLY B C 1
ATOM 3907 O O . GLY B 1 186 ? 20.881 1.363 -13.071 1.00 24.80 182 GLY B O 1
ATOM 3908 N N . VAL B 1 187 ? 19.194 0.414 -14.187 1.00 20.75 183 VAL B N 1
ATOM 3909 C CA . VAL B 1 187 ? 18.265 1.578 -13.998 1.00 21.89 183 VAL B CA 1
ATOM 3910 C C . VAL B 1 187 ? 18.010 1.787 -12.496 1.00 23.65 183 VAL B C 1
ATOM 3911 O O . VAL B 1 187 ? 17.571 0.836 -11.843 1.00 25.21 183 VAL B O 1
ATOM 3915 N N . GLY B 1 188 ? 18.293 2.997 -11.994 1.00 22.00 184 GLY B N 1
ATOM 3916 C CA . GLY B 1 188 ? 18.064 3.379 -10.593 1.00 24.51 184 GLY B CA 1
ATOM 3917 C C . GLY B 1 188 ? 19.267 3.101 -9.716 1.00 26.85 184 GLY B C 1
ATOM 3918 O O . GLY B 1 188 ? 19.175 3.398 -8.494 1.00 29.61 184 GLY B O 1
ATOM 3919 N N . LEU B 1 189 ? 20.345 2.514 -10.245 1.00 25.89 185 LEU B N 1
ATOM 3920 C CA . LEU B 1 189 ? 21.559 2.253 -9.434 1.00 25.91 185 LEU B CA 1
ATOM 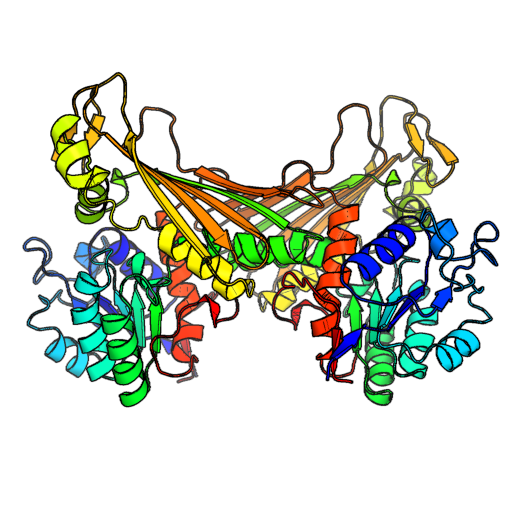3921 C C . LEU B 1 189 ? 22.304 3.560 -9.210 1.00 28.48 185 LEU B C 1
ATOM 3922 O O . LEU B 1 189 ? 22.433 4.379 -10.115 1.00 28.21 185 LEU B O 1
ATOM 3927 N N . ASP B 1 190 ? 22.843 3.731 -8.009 1.00 33.12 186 ASP B N 1
ATOM 3928 C CA . ASP B 1 190 ? 23.794 4.841 -7.751 1.00 33.75 186 ASP B CA 1
ATOM 3929 C C . ASP B 1 190 ? 25.081 4.540 -8.525 1.00 33.82 186 ASP B C 1
ATOM 3930 O O . ASP B 1 190 ? 25.375 3.391 -8.898 1.00 30.50 186 ASP B O 1
ATOM 3935 N N . PRO B 1 191 ? 25.894 5.570 -8.827 1.00 36.38 187 PRO B N 1
ATOM 3936 C CA . PRO B 1 191 ? 27.120 5.354 -9.601 1.00 37.21 187 PRO B CA 1
ATOM 3937 C C . PRO B 1 191 ? 28.042 4.231 -9.094 1.00 37.04 187 PRO B C 1
ATOM 3938 O O . PRO B 1 191 ? 28.550 3.517 -9.939 1.00 36.42 187 PRO B O 1
ATOM 3942 N N . GLU B 1 192 ? 28.215 4.057 -7.775 1.00 35.72 188 GLU B N 1
ATOM 3943 C CA . GLU B 1 192 ? 29.093 2.997 -7.212 1.00 35.18 188 GLU B CA 1
ATOM 3944 C C . GLU B 1 192 ? 28.527 1.612 -7.490 1.00 32.71 188 GLU B C 1
ATOM 3945 O O . GLU B 1 192 ? 29.304 0.735 -7.885 1.00 32.00 188 GLU B O 1
ATOM 3951 N N . THR B 1 193 ? 27.238 1.406 -7.217 1.00 31.80 189 THR B N 1
ATOM 3952 C CA . THR B 1 193 ? 26.567 0.089 -7.371 1.00 31.98 189 THR B CA 1
ATOM 3953 C C . THR B 1 193 ? 26.559 -0.273 -8.855 1.00 30.21 189 THR B C 1
ATOM 3954 O O . THR B 1 193 ? 26.750 -1.477 -9.168 1.00 30.77 189 THR B O 1
ATOM 3958 N N . PHE B 1 194 ? 26.339 0.729 -9.710 1.00 32.62 190 PHE B N 1
ATOM 3959 C CA . PHE B 1 194 ? 26.401 0.553 -11.186 1.00 27.37 190 PHE B CA 1
ATOM 3960 C C . PHE B 1 194 ? 27.788 0.044 -11.558 1.00 29.32 190 PHE B C 1
ATOM 3961 O O . PHE B 1 194 ? 27.894 -1.010 -12.205 1.00 27.04 190 PHE B O 1
ATOM 3969 N N . ALA B 1 195 ? 28.839 0.760 -11.153 1.00 32.57 191 ALA B N 1
ATOM 3970 C CA . ALA B 1 195 ? 30.242 0.361 -11.419 1.00 33.20 191 ALA B CA 1
ATOM 3971 C C . ALA B 1 195 ? 30.448 -1.078 -10.937 1.00 33.58 191 ALA B C 1
ATOM 3972 O O . ALA B 1 195 ? 30.992 -1.882 -11.688 1.00 33.00 191 ALA B O 1
ATOM 3974 N N . ALA B 1 196 ? 29.990 -1.402 -9.729 1.00 34.80 192 ALA B N 1
ATOM 3975 C CA . ALA B 1 196 ? 30.309 -2.675 -9.048 1.00 36.63 192 ALA B CA 1
ATOM 3976 C C . ALA B 1 196 ? 29.547 -3.832 -9.688 1.00 39.04 192 ALA B C 1
ATOM 3977 O O . ALA B 1 196 ? 30.158 -4.901 -9.850 1.00 41.90 192 ALA B O 1
ATOM 3979 N N . ARG B 1 197 ? 28.266 -3.626 -10.023 1.00 38.81 193 ARG B N 1
ATOM 3980 C CA . ARG B 1 197 ? 27.368 -4.707 -10.511 1.00 35.01 193 ARG B CA 1
ATOM 3981 C C . ARG B 1 197 ? 27.396 -4.757 -12.049 1.00 34.36 193 ARG B C 1
ATOM 3982 O O . ARG B 1 197 ? 27.472 -5.860 -12.612 1.00 40.79 193 ARG B O 1
ATOM 3990 N N . ILE B 1 198 ? 27.232 -3.611 -12.702 1.00 29.55 194 ILE B N 1
ATOM 3991 C CA . ILE B 1 198 ? 27.034 -3.584 -14.191 1.00 29.03 194 ILE B CA 1
ATOM 3992 C C . ILE B 1 198 ? 28.378 -3.399 -14.892 1.00 28.20 194 ILE B C 1
ATOM 3993 O O . ILE B 1 198 ? 28.732 -4.224 -15.725 1.00 29.92 194 ILE B O 1
ATOM 3998 N N . GLY B 1 199 ? 29.066 -2.300 -14.604 1.00 32.60 195 GLY B N 1
ATOM 3999 C CA . GLY B 1 199 ? 30.364 -1.935 -15.222 1.00 33.88 195 GLY B CA 1
ATOM 4000 C C . GLY B 1 199 ? 31.403 -3.026 -15.088 1.00 33.83 195 GLY B C 1
ATOM 4001 O O . GLY B 1 199 ? 31.966 -3.423 -16.115 1.00 36.30 195 GLY B O 1
ATOM 4002 N N . ALA B 1 200 ? 31.607 -3.535 -13.870 1.00 34.02 196 ALA B N 1
ATOM 4003 C CA . ALA B 1 200 ? 32.687 -4.486 -13.513 1.00 35.14 196 ALA B CA 1
ATOM 4004 C C . ALA B 1 200 ? 32.430 -5.846 -14.154 1.00 35.54 196 ALA B C 1
ATOM 4005 O O . ALA B 1 200 ? 33.390 -6.431 -14.698 1.00 39.04 196 ALA B O 1
ATOM 4007 N N . SER B 1 201 ? 31.192 -6.344 -14.115 1.00 35.36 197 SER B N 1
ATOM 4008 C CA . SER B 1 201 ? 30.863 -7.671 -14.687 1.00 32.66 197 SER B CA 1
ATOM 4009 C C . SER B 1 201 ? 30.915 -7.579 -16.223 1.00 31.13 197 SER B C 1
ATOM 4010 O O . SER B 1 201 ? 31.239 -8.597 -16.848 1.00 34.29 197 SER B O 1
ATOM 4013 N N . ASN B 1 202 ? 30.571 -6.422 -16.795 1.00 29.73 198 ASN B N 1
ATOM 4014 C CA . ASN B 1 202 ? 30.669 -6.213 -18.270 1.00 30.47 198 ASN B CA 1
ATOM 4015 C C . ASN B 1 202 ? 29.927 -7.335 -19.023 1.00 31.16 198 ASN B C 1
ATOM 4016 O O . ASN B 1 202 ? 30.439 -7.848 -20.023 1.00 31.86 198 ASN B O 1
ATOM 4021 N N . SER B 1 203 ? 28.733 -7.713 -18.584 1.00 31.47 199 SER B N 1
ATOM 4022 C CA . SER B 1 203 ? 27.885 -8.741 -19.242 1.00 32.46 199 SER B CA 1
ATOM 4023 C C . SER B 1 203 ? 27.635 -8.299 -20.678 1.00 32.71 199 SER B C 1
ATOM 4024 O O . SER B 1 203 ? 27.462 -7.104 -20.911 1.00 26.64 199 SER B O 1
ATOM 4027 N N . PRO B 1 204 ? 27.551 -9.232 -21.649 1.00 32.60 200 PRO B N 1
ATOM 4028 C CA . PRO B 1 204 ? 27.358 -8.841 -23.045 1.00 29.69 200 PRO B CA 1
ATOM 4029 C C . PRO B 1 204 ? 26.072 -8.032 -23.243 1.00 29.24 200 PRO B C 1
ATOM 4030 O O . PRO B 1 204 ? 25.003 -8.516 -22.893 1.00 27.23 200 PRO B O 1
ATOM 4034 N N . SER B 1 205 ? 26.184 -6.806 -23.774 1.00 26.39 201 SER B N 1
ATOM 4035 C CA . SER B 1 205 ? 25.009 -6.032 -24.245 1.00 26.00 201 SER B CA 1
ATOM 4036 C C . SER B 1 205 ? 24.412 -6.746 -25.461 1.00 24.01 201 SER B C 1
ATOM 4037 O O . SER B 1 205 ? 25.078 -7.587 -26.075 1.00 23.02 201 SER B O 1
ATOM 4040 N N . TYR B 1 206 ? 23.241 -6.319 -25.904 1.00 22.16 202 TYR B N 1
ATOM 4041 C CA . TYR B 1 206 ? 22.539 -6.997 -27.018 1.00 22.02 202 TYR B CA 1
ATOM 4042 C C . TYR B 1 206 ? 23.409 -6.939 -28.274 1.00 21.06 202 TYR B C 1
ATOM 4043 O O . TYR B 1 206 ? 23.436 -7.897 -29.011 1.00 20.05 202 TYR B O 1
ATOM 4052 N N . VAL B 1 207 ? 24.197 -5.892 -28.439 1.00 19.96 203 VAL B N 1
ATOM 4053 C CA . VAL B 1 207 ? 24.979 -5.716 -29.703 1.00 18.84 203 VAL B CA 1
ATOM 4054 C C . VAL B 1 207 ? 26.285 -6.522 -29.688 1.00 21.31 203 VAL B C 1
ATOM 4055 O O . VAL B 1 207 ? 26.901 -6.662 -30.743 1.00 20.34 203 VAL B O 1
ATOM 4059 N N . TRP B 1 208 ? 26.713 -7.051 -28.546 1.00 21.03 204 TRP B N 1
ATOM 4060 C CA . TRP B 1 208 ? 27.802 -8.063 -28.542 1.00 21.21 204 TRP B CA 1
ATOM 4061 C C . TRP B 1 208 ? 27.339 -9.260 -29.373 1.00 19.57 204 TRP B C 1
ATOM 4062 O O . TRP B 1 208 ? 27.947 -9.598 -30.375 1.00 19.39 204 TRP B O 1
ATOM 4073 N N . ASN B 1 209 ? 26.172 -9.767 -29.023 1.00 18.75 205 ASN B N 1
ATOM 4074 C CA . ASN B 1 209 ? 25.621 -10.977 -29.677 1.00 18.01 205 ASN B CA 1
ATOM 4075 C C . ASN B 1 209 ? 25.185 -10.622 -31.102 1.00 19.34 205 ASN B C 1
ATOM 4076 O O . ASN B 1 209 ? 25.475 -11.348 -32.042 1.00 18.51 205 ASN B O 1
ATOM 4081 N N . SER B 1 210 ? 24.531 -9.469 -31.316 1.00 18.07 206 SER B N 1
ATOM 4082 C CA . SER B 1 210 ? 24.077 -9.154 -32.687 1.00 17.77 206 SER B CA 1
ATOM 4083 C C . SER B 1 210 ? 25.303 -8.849 -33.581 1.00 16.27 206 SER B C 1
ATOM 4084 O O . SER B 1 210 ? 25.259 -9.158 -34.758 1.00 18.13 206 SER B O 1
ATOM 4087 N N . ASN B 1 211 ? 26.419 -8.320 -33.066 1.00 17.07 207 ASN B N 1
ATOM 4088 C CA . ASN B 1 211 ? 27.610 -8.122 -33.924 1.00 17.97 207 ASN B CA 1
ATOM 4089 C C . ASN B 1 211 ? 28.206 -9.486 -34.304 1.00 16.96 207 ASN B C 1
ATOM 4090 O O . ASN B 1 211 ? 28.646 -9.632 -35.444 1.00 16.91 207 ASN B O 1
ATOM 4095 N N . GLU B 1 212 ? 28.159 -10.458 -33.387 1.00 18.84 208 GLU B N 1
ATOM 4096 C CA . GLU B 1 212 ? 28.576 -11.842 -33.710 1.00 18.56 208 GLU B CA 1
ATOM 4097 C C . GLU B 1 212 ? 27.659 -12.410 -34.799 1.00 19.95 208 GLU B C 1
ATOM 4098 O O . GLU B 1 212 ? 28.146 -13.065 -35.721 1.00 19.70 208 GLU B O 1
ATOM 4104 N N . TRP B 1 213 ? 26.363 -12.182 -34.685 1.00 18.19 209 TRP B N 1
ATOM 4105 C CA . TRP B 1 213 ? 25.353 -12.625 -35.670 1.00 17.79 209 TRP B CA 1
ATOM 4106 C C . TRP B 1 213 ? 25.711 -12.043 -37.044 1.00 19.99 209 TRP B C 1
ATOM 4107 O O . TRP B 1 213 ? 25.760 -12.793 -38.015 1.00 20.85 209 TRP B O 1
ATOM 4118 N N . LEU B 1 214 ? 26.009 -10.731 -37.124 1.00 18.38 210 LEU B N 1
ATOM 4119 C CA . LEU B 1 214 ? 26.427 -10.101 -38.388 1.00 17.71 210 LEU B CA 1
ATOM 4120 C C . LEU B 1 214 ? 27.668 -10.799 -38.964 1.00 20.69 210 LEU B C 1
ATOM 4121 O O . LEU B 1 214 ? 27.662 -11.080 -40.161 1.00 19.91 210 LEU B O 1
ATOM 4126 N N . CYS B 1 215 ? 28.681 -11.059 -38.143 1.00 20.35 211 CYS B N 1
ATOM 4127 C CA . CYS B 1 215 ? 29.924 -11.684 -38.619 1.00 21.39 211 CYS B CA 1
ATOM 4128 C C . CYS B 1 215 ? 29.560 -13.064 -39.171 1.00 19.87 211 CYS B C 1
ATOM 4129 O O . CYS B 1 215 ? 30.049 -13.423 -40.277 1.00 20.84 211 CYS B O 1
ATOM 4132 N N . ALA B 1 216 ? 28.705 -13.807 -38.492 1.00 21.54 212 ALA B N 1
ATOM 4133 C CA . ALA B 1 216 ? 28.311 -15.171 -38.938 1.00 21.44 212 ALA B CA 1
ATOM 4134 C C . ALA B 1 216 ? 27.624 -15.055 -40.311 1.00 23.78 212 ALA B C 1
ATOM 4135 O O . ALA B 1 216 ? 28.011 -15.767 -41.275 1.00 24.15 212 ALA B O 1
ATOM 4137 N N . GLN B 1 217 ? 26.664 -14.141 -40.441 1.00 22.84 213 GLN B N 1
ATOM 4138 C CA . GLN B 1 217 ? 25.948 -14.045 -41.729 1.00 26.39 213 GLN B CA 1
ATOM 4139 C C . GLN B 1 217 ? 26.864 -13.527 -42.841 1.00 25.48 213 GLN B C 1
ATOM 4140 O O . GLN B 1 217 ? 26.664 -14.000 -43.976 1.00 29.91 213 GLN B O 1
ATOM 4146 N N . LEU B 1 218 ? 27.822 -12.636 -42.570 1.00 23.09 214 LEU B N 1
ATOM 4147 C CA . LEU B 1 218 ? 28.724 -12.053 -43.600 1.00 25.35 214 LEU B CA 1
ATOM 4148 C C . LEU B 1 218 ? 29.874 -13.012 -43.933 1.00 29.72 214 LEU B C 1
ATOM 4149 O O . LEU B 1 218 ? 30.617 -12.698 -44.869 1.00 31.49 214 LEU B O 1
ATOM 4154 N N . GLY B 1 219 ? 30.032 -14.089 -43.168 1.00 26.46 215 GLY B N 1
ATOM 4155 C CA . GLY B 1 219 ? 31.114 -15.073 -43.378 1.00 27.64 215 GLY B CA 1
ATOM 4156 C C . GLY B 1 219 ? 32.448 -14.580 -42.842 1.00 26.25 215 GLY B C 1
ATOM 4157 O O . GLY B 1 219 ? 33.513 -14.973 -43.383 1.00 30.28 215 GLY B O 1
ATOM 4158 N N . TRP B 1 220 ? 32.437 -13.736 -41.814 1.00 24.66 216 TRP B N 1
ATOM 4159 C CA . TRP B 1 220 ? 33.640 -13.251 -41.109 1.00 24.65 216 TRP B CA 1
ATOM 4160 C C . TRP B 1 220 ? 33.893 -14.068 -39.847 1.00 24.76 216 TRP B C 1
ATOM 4161 O O . TRP B 1 220 ? 32.935 -14.557 -39.227 1.00 27.45 216 TRP B O 1
ATOM 4172 N N . ARG B 1 221 ? 35.157 -14.146 -39.452 1.00 26.21 217 ARG B N 1
ATOM 4173 C CA . ARG B 1 221 ? 35.577 -14.822 -38.206 1.00 29.06 217 ARG B CA 1
ATOM 4174 C C . ARG B 1 221 ? 35.953 -13.748 -37.187 1.00 27.52 217 ARG B C 1
ATOM 4175 O O . ARG B 1 221 ? 36.826 -12.914 -37.462 1.00 23.93 217 ARG B O 1
ATOM 4183 N N . VAL B 1 222 ? 35.401 -13.842 -35.999 1.00 25.31 218 VAL B N 1
ATOM 4184 C CA . VAL B 1 222 ? 35.670 -12.858 -34.924 1.00 26.47 218 VAL B CA 1
ATOM 4185 C C . VAL B 1 222 ? 37.069 -13.108 -34.379 1.00 28.81 218 VAL B C 1
ATOM 4186 O O . VAL B 1 222 ? 37.381 -14.272 -34.075 1.00 28.43 218 VAL B O 1
ATOM 4190 N N . ARG B 1 223 ? 37.854 -12.052 -34.240 1.00 27.35 219 ARG B N 1
ATOM 4191 C CA . ARG B 1 223 ? 39.195 -12.168 -33.613 1.00 27.57 219 ARG B CA 1
ATOM 4192 C C . ARG B 1 223 ? 39.191 -11.577 -32.200 1.00 28.77 219 ARG B C 1
ATOM 4193 O O . ARG B 1 223 ? 39.899 -12.101 -31.328 1.00 29.16 219 ARG B O 1
ATOM 4201 N N . ASP B 1 224 ? 38.455 -10.492 -31.939 1.00 25.39 220 ASP B N 1
ATOM 4202 C CA . ASP B 1 224 ? 38.347 -9.986 -30.553 1.00 26.50 220 ASP B CA 1
ATOM 4203 C C . ASP B 1 224 ? 37.036 -9.238 -30.462 1.00 21.87 220 ASP B C 1
ATOM 4204 O O . ASP B 1 224 ? 36.562 -8.751 -31.532 1.00 23.89 220 ASP B O 1
ATOM 4209 N N . ILE B 1 225 ? 36.515 -9.196 -29.252 1.00 24.93 221 ILE B N 1
ATOM 4210 C CA . ILE B 1 225 ? 35.374 -8.324 -28.886 1.00 25.84 221 ILE B CA 1
ATOM 4211 C C . ILE B 1 225 ? 35.717 -7.526 -27.640 1.00 27.17 221 ILE B C 1
ATOM 4212 O O . ILE B 1 225 ? 36.114 -8.100 -26.625 1.00 25.78 221 ILE B O 1
ATOM 4217 N N . ARG B 1 226 ? 35.509 -6.222 -27.701 1.00 25.54 222 ARG B N 1
ATOM 4218 C CA . ARG B 1 226 ? 35.774 -5.324 -26.564 1.00 26.45 222 ARG B CA 1
ATOM 4219 C C . ARG B 1 226 ? 34.510 -4.522 -26.314 1.00 24.63 222 ARG B C 1
ATOM 4220 O O . ARG B 1 226 ? 33.996 -3.917 -27.268 1.00 26.70 222 ARG B O 1
ATOM 4228 N N . GLN B 1 227 ? 34.041 -4.536 -25.087 1.00 23.79 223 GLN B N 1
ATOM 4229 C CA . GLN B 1 227 ? 32.840 -3.771 -24.691 1.00 24.75 223 GLN B CA 1
ATOM 4230 C C . GLN B 1 227 ? 33.187 -2.874 -23.518 1.00 28.51 223 GLN B C 1
ATOM 4231 O O . GLN B 1 227 ? 33.897 -3.335 -22.586 1.00 27.76 223 GLN B O 1
ATOM 4237 N N . GLN B 1 228 ? 32.648 -1.662 -23.526 1.00 29.57 224 GLN B N 1
ATOM 4238 C CA . GLN B 1 228 ? 32.607 -0.833 -22.296 1.00 33.67 224 GLN B CA 1
ATOM 4239 C C . GLN B 1 228 ? 31.159 -0.448 -22.011 1.00 31.25 224 GLN B C 1
ATOM 4240 O O . GLN B 1 228 ? 30.467 -0.082 -22.977 1.00 30.81 224 GLN B O 1
ATOM 4246 N N . LEU B 1 229 ? 30.725 -0.633 -20.764 1.00 28.64 225 LEU B N 1
ATOM 4247 C CA . LEU B 1 229 ? 29.390 -0.260 -20.253 1.00 30.13 225 LEU B CA 1
ATOM 4248 C C . LEU B 1 229 ? 29.576 0.976 -19.377 1.00 34.78 225 LEU B C 1
ATOM 4249 O O . LEU B 1 229 ? 30.401 0.923 -18.418 1.00 36.16 225 LEU B O 1
ATOM 4254 N N . LEU B 1 230 ? 28.855 2.040 -19.683 1.00 28.14 226 LEU B N 1
ATOM 4255 C CA . LEU B 1 230 ? 28.828 3.263 -18.855 1.00 27.75 226 LEU B CA 1
ATOM 4256 C C . LEU B 1 230 ? 27.381 3.548 -18.497 1.00 26.65 226 LEU B C 1
ATOM 4257 O O . LEU B 1 230 ? 26.464 3.287 -19.301 1.00 23.52 226 LEU B O 1
ATOM 4262 N N . PRO B 1 231 ? 27.100 4.128 -17.303 1.00 23.30 227 PRO B N 1
ATOM 4263 C CA . PRO B 1 231 ? 25.742 4.5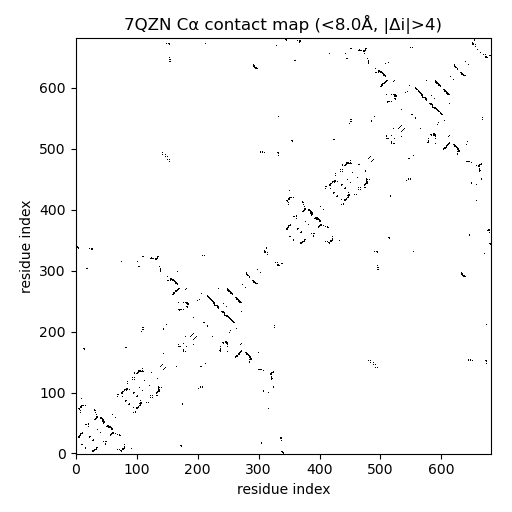21 -16.974 1.00 24.30 227 PRO B CA 1
ATOM 4264 C C . PRO B 1 231 ? 25.348 5.699 -17.839 1.00 23.63 227 PRO B C 1
ATOM 4265 O O . PRO B 1 231 ? 26.168 6.532 -18.143 1.00 26.12 227 PRO B O 1
ATOM 4269 N N . THR B 1 232 ? 24.090 5.737 -18.211 1.00 21.56 228 THR B N 1
ATOM 4270 C CA . THR B 1 232 ? 23.422 6.968 -18.622 1.00 23.41 228 THR B CA 1
ATOM 4271 C C . THR B 1 232 ? 22.888 7.732 -17.405 1.00 24.30 228 THR B C 1
ATOM 4272 O O . THR B 1 232 ? 22.603 7.158 -16.357 1.00 23.06 228 THR B O 1
ATOM 4276 N N . THR B 1 233 ? 22.719 9.021 -17.612 1.00 23.39 229 THR B N 1
ATOM 4277 C CA . THR B 1 233 ? 22.354 9.979 -16.563 1.00 27.55 229 THR B CA 1
ATOM 4278 C C . THR B 1 233 ? 21.388 11.013 -17.153 1.00 26.98 229 THR B C 1
ATOM 4279 O O . THR B 1 233 ? 21.356 11.215 -18.383 1.00 27.04 229 THR B O 1
ATOM 4283 N N . HIS B 1 234 ? 20.573 11.642 -16.309 1.00 25.54 230 HIS B N 1
ATOM 4284 C CA . HIS B 1 234 ? 19.827 12.868 -16.665 1.00 27.34 230 HIS B CA 1
ATOM 4285 C C . HIS B 1 234 ? 20.063 13.934 -15.590 1.00 25.89 230 HIS B C 1
ATOM 4286 O O . HIS B 1 234 ? 20.538 13.599 -14.482 1.00 25.41 230 HIS B O 1
ATOM 4293 N N . THR B 1 235 ? 19.770 15.179 -15.951 1.00 29.47 231 THR B N 1
ATOM 4294 C CA . THR B 1 235 ? 19.976 16.375 -15.102 1.00 33.05 231 THR B CA 1
ATOM 4295 C C . THR B 1 235 ? 18.768 16.586 -14.183 1.00 35.36 231 THR B C 1
ATOM 4296 O O . THR B 1 235 ? 18.798 17.537 -13.376 1.00 35.97 231 THR B O 1
ATOM 4300 N N . GLY B 1 236 ? 17.735 15.751 -14.337 1.00 34.99 232 GLY B N 1
ATOM 4301 C CA . GLY B 1 236 ? 16.461 15.812 -13.598 1.00 34.32 232 GLY B CA 1
ATOM 4302 C C . GLY B 1 236 ? 16.033 14.419 -13.168 1.00 35.22 232 GLY B C 1
ATOM 4303 O O . GLY B 1 236 ? 16.604 13.415 -13.664 1.00 28.78 232 GLY B O 1
ATOM 4304 N N . THR B 1 237 ? 15.086 14.329 -12.244 1.00 32.90 233 THR B N 1
ATOM 4305 C CA . THR B 1 237 ? 14.530 13.018 -11.821 1.00 31.71 233 THR B CA 1
ATOM 4306 C C . THR B 1 237 ? 13.769 12.450 -13.019 1.00 28.65 233 THR B C 1
ATOM 4307 O O . THR B 1 237 ? 13.032 13.218 -13.709 1.00 32.65 233 THR B O 1
ATOM 4311 N N . LEU B 1 238 ? 13.904 11.142 -13.257 1.00 28.38 234 LEU B N 1
ATOM 4312 C CA . LEU B 1 238 ? 13.087 10.408 -14.243 1.00 28.42 234 LEU B CA 1
ATOM 4313 C C . LEU B 1 238 ? 12.396 9.266 -13.515 1.00 26.61 234 LEU B C 1
ATOM 4314 O O . LEU B 1 238 ? 12.911 8.871 -12.491 1.00 27.65 234 LEU B O 1
ATOM 4319 N N . ARG B 1 239 ? 11.300 8.770 -14.080 1.00 28.11 235 ARG B N 1
ATOM 4320 C CA . ARG B 1 239 ? 10.469 7.677 -13.510 1.00 29.21 235 ARG B CA 1
ATOM 4321 C C . ARG B 1 239 ? 10.593 6.432 -14.402 1.00 27.01 235 ARG B C 1
ATOM 4322 O O . ARG B 1 239 ? 10.489 6.558 -15.624 1.00 28.29 235 ARG B O 1
ATOM 4324 N N . SER B 1 240 ? 10.881 5.272 -13.817 1.00 27.60 236 SER B N 1
ATOM 4325 C CA . SER B 1 240 ? 10.738 3.935 -14.454 1.00 26.03 236 SER B CA 1
ATOM 4326 C C . SER B 1 240 ? 9.355 3.360 -14.116 1.00 31.88 236 SER B C 1
ATOM 4327 O O . SER B 1 240 ? 9.161 3.004 -12.952 1.00 27.09 236 SER B O 1
ATOM 4330 N N . ALA B 1 241 ? 8.437 3.254 -15.097 1.00 31.81 237 ALA B N 1
ATOM 4331 C CA . ALA B 1 241 ? 7.130 2.577 -14.910 1.00 34.77 237 ALA B CA 1
ATOM 4332 C C . ALA B 1 241 ? 7.336 1.069 -14.697 1.00 35.29 237 ALA B C 1
ATOM 4333 O O . ALA B 1 241 ? 6.572 0.452 -13.919 1.00 36.26 237 ALA B O 1
ATOM 4335 N N . SER B 1 242 ? 8.349 0.487 -15.319 1.00 33.32 238 SER B N 1
ATOM 4336 C CA . SER B 1 242 ? 8.599 -0.971 -15.270 1.00 38.02 238 SER B CA 1
ATOM 4337 C C . SER B 1 242 ? 9.066 -1.349 -13.860 1.00 35.23 238 SER B C 1
ATOM 4338 O O . SER B 1 242 ? 8.705 -2.433 -13.411 1.00 37.21 238 SER B O 1
ATOM 4341 N N . LEU B 1 243 ? 9.853 -0.491 -13.198 1.00 30.54 239 LEU B N 1
ATOM 4342 C CA . LEU B 1 243 ? 10.352 -0.773 -11.823 1.00 30.11 239 LEU B CA 1
ATOM 4343 C C . LEU B 1 243 ? 9.481 -0.035 -10.807 1.00 28.23 239 LEU B C 1
ATOM 4344 O O . LEU B 1 243 ? 9.623 -0.317 -9.609 1.00 29.69 239 LEU B O 1
ATOM 4349 N N . GLY B 1 244 ? 8.644 0.884 -11.244 1.00 28.29 240 GLY B N 1
ATOM 4350 C CA . GLY B 1 244 ? 7.839 1.748 -10.357 1.00 28.07 240 GLY B CA 1
ATOM 4351 C C . GLY B 1 244 ? 8.762 2.542 -9.452 1.00 29.76 240 GLY B C 1
ATOM 4352 O O . GLY B 1 244 ? 8.522 2.588 -8.261 1.00 26.77 240 GLY B O 1
ATOM 4353 N N . ARG B 1 245 ? 9.811 3.141 -10.016 1.00 30.50 241 ARG B N 1
ATOM 4354 C CA . ARG B 1 245 ? 10.837 3.855 -9.227 1.00 28.90 241 ARG B CA 1
ATOM 4355 C C . ARG B 1 245 ? 11.091 5.225 -9.814 1.00 28.32 241 ARG B C 1
ATOM 4356 O O . ARG B 1 245 ? 11.088 5.343 -11.036 1.00 32.62 241 ARG B O 1
ATOM 4364 N N . GLU B 1 246 ? 11.314 6.213 -8.951 1.00 27.32 242 GLU B N 1
ATOM 4365 C CA . GLU B 1 246 ? 11.915 7.507 -9.338 1.00 27.45 242 GLU B CA 1
ATOM 4366 C C . GLU B 1 246 ? 13.431 7.334 -9.289 1.00 25.04 242 GLU B C 1
ATOM 4367 O O . GLU B 1 246 ? 13.953 6.639 -8.366 1.00 24.97 242 GLU B O 1
ATOM 4373 N N . VAL B 1 247 ? 14.120 7.926 -10.265 1.00 22.63 243 VAL B N 1
ATOM 4374 C CA . VAL B 1 247 ? 15.586 7.831 -10.413 1.00 23.18 243 VAL B CA 1
ATOM 4375 C C . VAL B 1 247 ? 16.134 9.250 -10.303 1.00 24.27 243 VAL B C 1
ATOM 4376 O O . VAL B 1 247 ? 15.886 10.062 -11.186 1.00 26.50 243 VAL B O 1
ATOM 4380 N N . PRO B 1 248 ? 16.807 9.617 -9.188 1.00 23.77 244 PRO B N 1
ATOM 4381 C CA . PRO B 1 248 ? 17.263 10.996 -9.045 1.00 24.80 244 PRO B CA 1
ATOM 4382 C C . PRO B 1 248 ? 18.419 11.316 -10.022 1.00 24.58 244 PRO B C 1
ATOM 4383 O O . PRO B 1 248 ? 19.219 10.441 -10.371 1.00 23.38 244 PRO B O 1
ATOM 4387 N N . ALA B 1 249 ? 18.516 12.590 -10.363 1.00 27.98 245 ALA B N 1
ATOM 4388 C CA . ALA B 1 249 ? 19.623 13.132 -11.178 1.00 29.83 245 ALA B CA 1
ATOM 4389 C C . ALA B 1 249 ? 20.951 12.586 -10.658 1.00 29.66 245 ALA B C 1
ATOM 4390 O O . ALA B 1 249 ? 21.247 12.679 -9.451 1.00 31.90 245 ALA B O 1
ATOM 4392 N N . GLY B 1 250 ? 21.750 11.984 -11.545 1.00 29.25 246 GLY B N 1
ATOM 4393 C CA . GLY B 1 250 ? 23.093 11.460 -11.250 1.00 28.43 246 GLY B CA 1
ATOM 4394 C C . GLY B 1 250 ? 23.110 9.973 -11.049 1.00 28.50 246 GLY B C 1
ATOM 4395 O O . GLY B 1 250 ? 24.185 9.360 -11.201 1.00 29.47 246 GLY B O 1
ATOM 4396 N N . HIS B 1 251 ? 21.962 9.387 -10.689 1.00 24.45 247 HIS B N 1
ATOM 4397 C CA . HIS B 1 251 ? 21.802 7.925 -10.655 1.00 24.92 247 HIS B CA 1
ATOM 4398 C C . HIS B 1 251 ? 21.743 7.428 -12.117 1.00 22.84 247 HIS B C 1
ATOM 4399 O O . HIS B 1 251 ? 21.301 8.207 -12.978 1.00 24.48 247 HIS B O 1
ATOM 4406 N N . ALA B 1 252 ? 22.047 6.146 -12.304 1.00 24.72 248 ALA B N 1
ATOM 4407 C CA . ALA B 1 252 ? 21.985 5.478 -13.627 1.00 23.89 248 ALA B CA 1
ATOM 4408 C C . ALA B 1 252 ? 20.518 5.457 -14.079 1.00 23.98 248 ALA B C 1
ATOM 4409 O O . ALA B 1 252 ? 19.630 4.957 -13.344 1.00 24.20 248 ALA B O 1
ATOM 4411 N N . THR B 1 253 ? 20.254 6.022 -15.250 1.00 20.62 249 THR B N 1
ATOM 4412 C CA . THR B 1 253 ? 18.944 5.967 -15.928 1.00 21.70 249 THR B CA 1
ATOM 4413 C C . THR B 1 253 ? 18.953 4.800 -16.930 1.00 19.83 249 THR B C 1
ATOM 4414 O O . THR B 1 253 ? 17.959 4.627 -17.585 1.00 20.70 249 THR B O 1
ATOM 4418 N N . GLY B 1 254 ? 20.033 4.020 -16.928 1.00 19.93 250 GLY B N 1
ATOM 4419 C CA . GLY B 1 254 ? 20.290 2.928 -17.882 1.00 21.94 250 GLY B CA 1
ATOM 4420 C C . GLY B 1 254 ? 21.749 2.862 -18.260 1.00 21.65 250 GLY B C 1
ATOM 4421 O O . GLY B 1 254 ? 22.615 3.299 -17.470 1.00 23.13 250 GLY B O 1
ATOM 4422 N N . MET B 1 255 ? 22.060 2.348 -19.438 1.00 23.01 251 MET B N 1
ATOM 4423 C CA . MET B 1 255 ? 23.478 2.162 -19.788 1.00 22.61 251 MET B CA 1
ATOM 4424 C C . MET B 1 255 ? 23.698 2.336 -21.287 1.00 24.16 251 MET B C 1
ATOM 4425 O O . MET B 1 255 ? 22.771 2.140 -22.080 1.00 23.23 251 MET B O 1
ATOM 4430 N N . LYS B 1 256 ? 24.910 2.774 -21.598 1.00 24.50 252 LYS B N 1
ATOM 4431 C CA . LYS B 1 256 ? 25.417 2.880 -22.970 1.00 21.69 252 LYS B CA 1
ATOM 4432 C C . LYS B 1 256 ? 26.530 1.862 -23.111 1.00 23.82 252 LYS B C 1
ATOM 4433 O O . LYS B 1 256 ? 27.485 1.910 -22.303 1.00 23.21 252 LYS B O 1
ATOM 4439 N N . ALA B 1 257 ? 26.411 0.980 -24.082 1.00 23.58 253 ALA B N 1
ATOM 4440 C CA . ALA B 1 257 ? 27.435 -0.020 -24.415 1.00 22.88 253 ALA B CA 1
ATOM 4441 C C . ALA B 1 257 ? 28.117 0.394 -25.723 1.00 24.21 253 ALA B C 1
ATOM 4442 O O . ALA B 1 257 ? 27.416 0.868 -26.650 1.00 24.89 253 ALA B O 1
ATOM 4444 N N . VAL B 1 258 ? 29.442 0.337 -25.756 1.00 23.44 254 VAL B N 1
ATOM 4445 C CA . VAL B 1 258 ? 30.174 0.405 -27.037 1.00 22.78 254 VAL B CA 1
ATOM 4446 C C . VAL B 1 258 ? 30.863 -0.931 -27.234 1.00 23.71 254 VAL B C 1
ATOM 4447 O O . VAL B 1 258 ? 31.639 -1.314 -26.342 1.00 26.61 254 VAL B O 1
ATOM 4451 N N . VAL B 1 259 ? 30.504 -1.638 -28.306 1.00 21.80 255 VAL B N 1
ATOM 4452 C CA . VAL B 1 259 ? 31.104 -2.946 -28.663 1.00 20.75 255 VAL B CA 1
ATOM 4453 C C . VAL B 1 259 ? 31.889 -2.775 -29.952 1.00 22.17 255 VAL B C 1
ATOM 4454 O O . VAL B 1 259 ? 31.320 -2.324 -30.953 1.00 20.15 255 VAL B O 1
ATOM 4458 N N . VAL B 1 260 ? 33.165 -3.152 -29.931 1.00 20.67 256 VAL B N 1
ATOM 4459 C CA . VAL B 1 260 ? 34.027 -3.194 -31.137 1.00 19.60 256 VAL B CA 1
ATOM 4460 C C . VAL B 1 260 ? 34.351 -4.661 -31.389 1.00 21.74 256 VAL B C 1
ATOM 4461 O O . VAL B 1 260 ? 34.969 -5.315 -30.533 1.00 23.48 256 VAL B O 1
ATOM 4465 N N . THR B 1 261 ? 33.897 -5.134 -32.544 1.00 20.73 257 THR B N 1
ATOM 4466 C CA . THR B 1 261 ? 34.001 -6.543 -32.982 1.00 21.40 257 THR B CA 1
ATOM 4467 C C . THR B 1 261 ? 35.004 -6.546 -34.130 1.00 22.49 257 THR B C 1
ATOM 4468 O O . THR B 1 261 ? 34.696 -5.982 -35.188 1.00 20.47 257 THR B O 1
ATOM 4472 N N . GLU B 1 262 ? 36.181 -7.126 -33.888 1.00 23.33 258 GLU B N 1
ATOM 4473 C CA . GLU B 1 262 ? 37.320 -7.142 -34.839 1.00 21.74 258 GLU B CA 1
ATOM 4474 C C . GLU B 1 262 ? 37.273 -8.511 -35.507 1.00 25.17 258 GLU B C 1
ATOM 4475 O O . GLU B 1 262 ? 36.958 -9.466 -34.784 1.00 25.05 258 GLU B O 1
ATOM 4481 N N . THR B 1 263 ? 37.487 -8.571 -36.816 1.00 24.51 259 THR B N 1
ATOM 4482 C CA . THR B 1 263 ? 37.500 -9.842 -37.562 1.00 27.24 259 THR B CA 1
ATOM 4483 C C . THR B 1 263 ? 38.930 -10.199 -37.964 1.00 30.19 259 THR B C 1
ATOM 4484 O O . THR B 1 263 ? 39.774 -9.282 -38.107 1.00 28.40 259 THR B O 1
ATOM 4488 N N . HIS B 1 264 ? 39.166 -11.487 -38.202 1.00 30.45 260 HIS B N 1
ATOM 4489 C CA . HIS B 1 264 ? 40.400 -11.972 -38.861 1.00 30.72 260 HIS B CA 1
ATOM 4490 C C . HIS B 1 264 ? 40.502 -11.383 -40.267 1.00 30.32 260 HIS B C 1
ATOM 4491 O O . HIS B 1 264 ? 41.617 -11.045 -40.680 1.00 35.06 260 HIS B O 1
ATOM 4498 N N . GLU B 1 265 ? 39.382 -11.251 -40.979 1.00 28.92 261 GLU B N 1
ATOM 4499 C CA . GLU B 1 265 ? 39.341 -10.788 -42.381 1.00 30.72 261 GLU B CA 1
ATOM 4500 C C . GLU B 1 265 ? 39.748 -9.304 -42.442 1.00 32.13 261 GLU B C 1
ATOM 4501 O O . GLU B 1 265 ? 40.334 -8.906 -43.477 1.00 34.06 261 GLU B O 1
ATOM 4507 N N . GLY B 1 266 ? 39.469 -8.516 -41.397 1.00 27.95 262 GLY B N 1
ATOM 4508 C CA . GLY B 1 266 ? 39.890 -7.110 -41.337 1.00 28.18 262 GLY B CA 1
ATOM 4509 C C . GLY B 1 266 ? 38.762 -6.132 -41.006 1.00 24.07 262 GLY B C 1
ATOM 4510 O O . GLY B 1 266 ? 38.982 -5.261 -40.181 1.00 29.40 262 GLY B O 1
ATOM 4511 N N . PRO B 1 267 ? 37.566 -6.229 -41.623 1.00 26.78 263 PRO B N 1
ATOM 4512 C CA . PRO B 1 267 ? 36.469 -5.324 -41.283 1.00 26.93 263 PRO B CA 1
ATOM 4513 C C . PRO B 1 267 ? 36.163 -5.374 -39.784 1.00 24.84 263 PRO B C 1
ATOM 4514 O O . PRO B 1 267 ? 36.311 -6.410 -39.134 1.00 27.43 263 PRO B O 1
ATOM 4518 N N . VAL B 1 268 ? 35.687 -4.247 -39.270 1.00 20.99 264 VAL B N 1
ATOM 4519 C CA . VAL B 1 268 ? 35.347 -4.065 -37.852 1.00 20.61 264 VAL B CA 1
ATOM 4520 C C . VAL B 1 268 ? 33.898 -3.636 -37.793 1.00 21.77 264 VAL B C 1
ATOM 4521 O O . VAL B 1 268 ? 33.461 -2.852 -38.648 1.00 20.50 264 VAL B O 1
ATOM 4525 N N . ILE B 1 269 ? 33.187 -4.128 -36.800 1.00 19.27 265 ILE B N 1
ATOM 4526 C CA . ILE B 1 269 ? 31.815 -3.659 -36.491 1.00 21.83 265 ILE B CA 1
ATOM 4527 C C . ILE B 1 269 ? 31.872 -2.963 -35.154 1.00 19.87 265 ILE B C 1
ATOM 4528 O O . ILE B 1 269 ? 32.225 -3.597 -34.132 1.00 20.80 265 ILE B O 1
ATOM 4533 N N . GLU B 1 270 ? 31.519 -1.680 -35.160 1.00 19.91 266 GLU B N 1
ATOM 4534 C CA . GLU B 1 270 ? 31.539 -0.811 -33.973 1.00 21.74 266 GLU B CA 1
ATOM 4535 C C . GLU B 1 270 ? 30.097 -0.381 -33.713 1.00 20.98 266 GLU B C 1
ATOM 4536 O O . GLU B 1 270 ? 29.499 0.274 -34.557 1.00 20.82 266 GLU B O 1
ATOM 4542 N N . THR B 1 271 ? 29.544 -0.819 -32.589 1.00 19.34 267 THR B N 1
ATOM 4543 C CA . THR B 1 271 ? 28.110 -0.637 -32.294 1.00 20.21 267 THR B CA 1
ATOM 4544 C C . THR B 1 271 ? 27.953 0.036 -30.947 1.00 20.00 267 THR B C 1
ATOM 4545 O O . THR B 1 271 ? 28.449 -0.483 -29.929 1.00 19.86 267 THR B O 1
ATOM 4549 N N . HIS B 1 272 ? 27.173 1.107 -30.957 1.00 18.98 268 HIS B N 1
ATOM 4550 C CA . HIS B 1 272 ? 26.807 1.909 -29.779 1.00 20.30 268 HIS B CA 1
ATOM 4551 C C . HIS B 1 272 ? 25.370 1.565 -29.431 1.00 22.40 268 HIS B C 1
ATOM 4552 O O . HIS B 1 272 ? 24.511 1.645 -30.307 1.00 21.86 268 HIS B O 1
ATOM 4559 N N . CYS B 1 273 ? 25.144 1.143 -28.201 1.00 20.91 269 CYS B N 1
ATOM 4560 C CA . CYS B 1 273 ? 23.862 0.572 -27.760 1.00 22.21 269 CYS B CA 1
ATOM 4561 C C . CYS B 1 273 ? 23.430 1.244 -26.454 1.00 23.39 269 CYS B C 1
ATOM 4562 O O . CYS B 1 273 ? 24.145 1.102 -25.447 1.00 24.07 269 CYS B O 1
ATOM 4565 N N . VAL B 1 274 ? 22.357 2.024 -26.503 1.00 22.40 270 VAL B N 1
ATOM 4566 C CA . VAL B 1 274 ? 21.851 2.801 -25.336 1.00 21.99 270 VAL B CA 1
ATOM 4567 C C . VAL B 1 274 ? 20.451 2.306 -24.981 1.00 21.16 270 VAL B C 1
ATOM 4568 O O . VAL B 1 274 ? 19.533 2.420 -25.799 1.00 20.86 270 VAL B O 1
ATOM 4572 N N . GLY B 1 275 ? 20.268 1.824 -23.758 1.00 21.37 271 GLY B N 1
ATOM 4573 C CA . GLY B 1 275 ? 18.969 1.467 -23.190 1.00 21.09 271 GLY B CA 1
ATOM 4574 C C . GLY B 1 275 ? 18.784 2.294 -21.935 1.00 20.31 271 GLY B C 1
ATOM 4575 O O . GLY B 1 275 ? 19.567 2.111 -21.020 1.00 21.09 271 GLY B O 1
ATOM 4576 N N . LYS B 1 276 ? 17.838 3.216 -21.917 1.00 20.34 272 LYS B N 1
ATOM 4577 C CA . LYS B 1 276 ? 17.710 4.132 -20.763 1.00 23.00 272 LYS B CA 1
ATOM 4578 C C . LYS B 1 276 ? 16.299 4.701 -20.657 1.00 21.23 272 LYS B C 1
ATOM 4579 O O . LYS B 1 276 ? 15.506 4.634 -21.608 1.00 19.23 272 LYS B O 1
ATOM 4585 N N . LEU B 1 277 ? 16.021 5.318 -19.514 1.00 21.58 273 LEU B N 1
ATOM 4586 C CA . LEU B 1 277 ? 14.832 6.186 -19.343 1.00 21.96 273 LEU B CA 1
ATOM 4587 C C . LEU B 1 277 ? 15.043 7.466 -20.163 1.00 21.35 273 LEU B C 1
ATOM 4588 O O . LEU B 1 277 ? 16.171 7.954 -20.248 1.00 23.53 273 LEU B O 1
ATOM 4593 N N . TYR B 1 278 ? 13.970 7.975 -20.739 1.00 23.01 274 TYR B N 1
ATOM 4594 C CA . TYR B 1 278 ? 13.995 9.103 -21.689 1.00 22.60 274 TYR B CA 1
ATOM 4595 C C . TYR B 1 278 ? 13.612 10.405 -20.983 1.00 26.50 274 TYR B C 1
ATOM 4596 O O . TYR B 1 278 ? 12.606 10.411 -20.274 1.00 27.93 274 TYR B O 1
ATOM 4605 N N . ALA B 1 279 ? 14.423 11.419 -21.218 1.00 28.36 275 ALA B N 1
ATOM 4606 C CA . ALA B 1 279 ? 14.160 12.821 -20.857 1.00 32.37 275 ALA B CA 1
ATOM 4607 C C . ALA B 1 279 ? 13.178 13.342 -21.889 1.00 35.66 275 ALA B C 1
ATOM 4608 O O . ALA B 1 279 ? 13.044 12.759 -22.974 1.00 30.79 275 ALA B O 1
ATOM 4610 N N . PRO B 1 280 ? 12.459 14.450 -21.610 1.00 38.30 276 PRO B N 1
ATOM 4611 C CA . PRO B 1 280 ? 11.528 15.013 -22.586 1.00 39.96 276 PRO B CA 1
ATOM 4612 C C . PRO B 1 280 ? 12.150 15.171 -23.979 1.00 31.69 276 PRO B C 1
ATOM 4613 O O . PRO B 1 280 ? 13.285 15.632 -24.072 1.00 37.35 276 PRO B O 1
ATOM 4617 N N . GLY B 1 281 ? 11.427 14.684 -24.990 1.00 34.51 277 GLY B N 1
ATOM 4618 C CA . GLY B 1 281 ? 11.772 14.842 -26.415 1.00 34.90 277 GLY B CA 1
ATOM 4619 C C . GLY B 1 281 ? 12.723 13.772 -26.939 1.00 37.12 277 GLY B C 1
ATOM 4620 O O . GLY B 1 281 ? 13.003 13.800 -28.142 1.00 33.60 277 GLY B O 1
ATOM 4621 N N . GLU B 1 282 ? 13.230 12.879 -26.082 1.00 30.48 278 GLU B N 1
ATOM 4622 C CA . GLU B 1 282 ? 14.109 11.775 -26.524 1.00 26.65 278 GLU B CA 1
ATOM 4623 C C . GLU B 1 282 ? 13.260 10.717 -27.217 1.00 25.76 278 GLU B C 1
ATOM 4624 O O . GLU B 1 282 ? 12.081 10.534 -26.874 1.00 24.69 278 GLU B O 1
ATOM 4630 N N . VAL B 1 283 ? 13.859 10.059 -28.202 1.00 24.76 279 VAL B N 1
ATOM 4631 C CA . VAL B 1 283 ? 13.164 9.066 -29.045 1.00 21.35 279 VAL B CA 1
ATOM 4632 C C . VAL B 1 283 ? 14.130 7.913 -29.291 1.00 20.32 279 VAL B C 1
ATOM 4633 O O . VAL B 1 283 ? 15.342 8.068 -29.106 1.00 22.28 279 VAL B O 1
ATOM 4637 N N . ASP B 1 284 ? 13.575 6.786 -29.675 1.00 20.80 280 ASP B N 1
ATOM 4638 C CA . ASP B 1 284 ? 14.405 5.651 -30.117 1.00 17.96 280 ASP B CA 1
ATOM 4639 C C . ASP B 1 284 ? 15.203 6.089 -31.357 1.00 19.89 280 ASP B C 1
ATOM 4640 O O . ASP B 1 284 ? 14.689 6.850 -32.191 1.00 20.51 280 ASP B O 1
ATOM 4645 N N . LEU B 1 285 ? 16.391 5.533 -31.536 1.00 18.03 281 LEU B N 1
ATOM 4646 C CA . LEU B 1 285 ? 17.320 5.840 -32.630 1.00 18.19 281 LEU B CA 1
ATOM 4647 C C . LEU B 1 285 ? 17.809 4.535 -33.240 1.00 18.82 281 LEU B C 1
ATOM 4648 O O . LEU B 1 285 ? 18.120 3.597 -32.503 1.00 18.03 281 LEU B O 1
ATOM 4653 N N . ASN B 1 286 ? 17.927 4.538 -34.561 1.00 20.58 282 ASN B N 1
ATOM 4654 C CA . ASN B 1 286 ? 18.575 3.413 -35.276 1.00 20.74 282 ASN B CA 1
ATOM 4655 C C . ASN B 1 286 ? 19.255 4.008 -36.492 1.00 20.26 282 ASN B C 1
ATOM 4656 O O . ASN B 1 286 ? 18.576 4.549 -37.382 1.00 20.96 282 ASN B O 1
ATOM 4661 N N . GLU B 1 287 ? 20.571 3.946 -36.509 1.00 19.09 283 GLU B N 1
ATOM 4662 C CA . GLU B 1 287 ? 21.346 4.520 -37.608 1.00 19.66 283 GLU B CA 1
ATOM 4663 C C . GLU B 1 287 ? 22.617 3.689 -37.796 1.00 17.59 283 GLU B C 1
ATOM 4664 O O . GLU B 1 287 ? 23.325 3.396 -36.820 1.00 20.61 283 GLU B O 1
ATOM 4670 N N . TRP B 1 288 ? 22.896 3.362 -39.035 1.00 18.91 284 TRP B N 1
ATOM 4671 C CA . TRP B 1 288 ? 24.040 2.525 -39.430 1.00 17.54 284 TRP B CA 1
ATOM 4672 C C . TRP B 1 288 ? 24.775 3.146 -40.586 1.00 19.30 284 TRP B C 1
ATOM 4673 O O . TRP B 1 288 ? 24.122 3.650 -41.505 1.00 18.52 284 TRP B O 1
ATOM 4684 N N . THR B 1 289 ? 26.088 3.025 -40.574 1.00 18.34 285 THR B N 1
ATOM 4685 C CA . THR B 1 289 ? 26.909 3.431 -41.714 1.00 17.62 285 THR B CA 1
ATOM 4686 C C . THR B 1 289 ? 27.806 2.272 -42.076 1.00 18.35 285 THR B C 1
ATOM 4687 O O . THR B 1 289 ? 28.528 1.780 -41.216 1.00 18.54 285 THR B O 1
ATOM 4691 N N . LEU B 1 290 ? 27.739 1.851 -43.327 1.00 18.98 286 LEU B N 1
ATOM 4692 C CA . LEU B 1 290 ? 28.736 0.963 -43.943 1.00 19.05 286 LEU B CA 1
ATOM 4693 C C . LEU B 1 290 ? 29.790 1.886 -44.561 1.00 19.70 286 LEU B C 1
ATOM 4694 O O . LEU B 1 290 ? 29.484 2.612 -45.522 1.00 18.83 286 LEU B O 1
ATOM 4699 N N . ARG B 1 291 ? 30.972 1.916 -43.954 1.00 17.55 287 ARG B N 1
ATOM 4700 C CA . ARG B 1 291 ? 32.105 2.744 -44.423 1.00 17.66 287 ARG B CA 1
ATOM 4701 C C . ARG B 1 291 ? 32.982 1.895 -45.323 1.00 18.88 287 ARG B C 1
ATOM 4702 O O . ARG B 1 291 ? 33.420 0.786 -44.894 1.00 19.67 287 ARG B O 1
ATOM 4710 N N . GLY B 1 292 ? 33.306 2.449 -46.479 1.00 19.66 288 GLY B N 1
ATOM 4711 C CA . GLY B 1 292 ? 34.139 1.779 -47.476 1.00 21.83 288 GLY B CA 1
ATOM 4712 C C . GLY B 1 292 ? 33.797 2.342 -48.821 1.00 21.30 288 GLY B C 1
ATOM 4713 O O . GLY B 1 292 ? 33.770 3.564 -48.952 1.00 21.56 288 GLY B O 1
ATOM 4714 N N . GLU B 1 293 ? 33.493 1.494 -49.794 1.00 19.65 289 GLU B N 1
ATOM 4715 C CA . GLU B 1 293 ? 33.115 2.007 -51.122 1.00 19.77 289 GLU B CA 1
ATOM 4716 C C . GLU B 1 293 ? 31.800 1.363 -51.511 1.00 18.76 289 GLU B C 1
ATOM 4717 O O . GLU B 1 293 ? 31.721 0.139 -51.612 1.00 18.59 289 GLU B O 1
ATOM 4723 N N . PRO B 1 294 ? 30.700 2.106 -51.700 1.00 17.24 290 PRO B N 1
ATOM 4724 C CA . PRO B 1 294 ? 30.582 3.498 -51.286 1.00 16.79 290 PRO B CA 1
ATOM 4725 C C . PRO B 1 294 ? 30.335 3.511 -49.769 1.00 19.65 290 PRO B C 1
ATOM 4726 O O . PRO B 1 294 ? 30.151 2.449 -49.153 1.00 20.75 290 PRO B O 1
ATOM 4730 N N . ASP B 1 295 ? 30.301 4.706 -49.188 1.00 19.18 291 ASP B N 1
ATOM 4731 C CA . ASP B 1 295 ? 29.809 4.904 -47.804 1.00 19.61 291 ASP B CA 1
ATOM 4732 C C . ASP B 1 295 ? 28.288 4.965 -47.910 1.00 19.60 291 ASP B C 1
ATOM 4733 O O . ASP B 1 295 ? 27.765 5.736 -48.742 1.00 21.40 291 ASP B O 1
ATOM 4738 N N . THR B 1 296 ? 27.601 4.165 -47.127 1.00 18.47 292 THR B N 1
ATOM 4739 C CA . THR B 1 296 ? 26.124 4.195 -47.054 1.00 16.60 292 THR B CA 1
ATOM 4740 C C . THR B 1 296 ? 25.678 4.397 -45.610 1.00 16.33 292 THR B C 1
ATOM 4741 O O . THR B 1 296 ? 26.085 3.664 -44.744 1.00 17.99 292 THR B O 1
ATOM 4745 N N . THR B 1 297 ? 24.836 5.404 -45.404 1.00 16.58 293 THR B N 1
ATOM 4746 C CA . THR B 1 297 ? 24.179 5.643 -44.105 1.00 16.66 293 THR B CA 1
ATOM 4747 C C . THR B 1 297 ? 22.686 5.397 -44.247 1.00 17.41 293 THR B C 1
ATOM 4748 O O . THR B 1 297 ? 22.046 5.963 -45.125 1.00 18.57 293 THR B O 1
ATOM 4752 N N . VAL B 1 298 ? 22.149 4.584 -43.343 1.00 17.53 294 VAL B N 1
ATOM 4753 C CA . VAL B 1 298 ? 20.699 4.289 -43.223 1.00 16.55 294 VAL B CA 1
ATOM 4754 C C . VAL B 1 298 ? 20.203 4.769 -41.868 1.00 18.03 294 VAL B C 1
ATOM 4755 O O . VAL B 1 298 ? 20.867 4.550 -40.830 1.00 16.96 294 VAL B O 1
ATOM 4759 N N . THR B 1 299 ? 19.030 5.391 -41.878 1.00 17.72 295 THR B N 1
ATOM 4760 C CA . THR B 1 299 ? 18.384 5.902 -40.646 1.00 18.82 295 THR B CA 1
ATOM 4761 C C . THR B 1 299 ? 16.964 5.374 -40.609 1.00 20.46 295 THR B C 1
ATOM 4762 O O . THR B 1 299 ? 16.279 5.475 -41.642 1.00 21.62 295 THR B O 1
ATOM 4766 N N . ILE B 1 300 ? 16.583 4.752 -39.496 1.00 19.45 296 ILE B N 1
ATOM 4767 C CA . ILE B 1 300 ? 15.154 4.470 -39.217 1.00 19.19 296 ILE B CA 1
ATOM 4768 C C . ILE B 1 300 ? 14.629 5.642 -38.371 1.00 18.87 296 ILE B C 1
ATOM 4769 O O . ILE B 1 300 ? 15.191 5.920 -37.307 1.00 19.44 296 ILE B O 1
ATOM 4774 N N . ARG B 1 301 ? 13.552 6.292 -38.820 1.00 20.34 297 ARG B N 1
ATOM 4775 C CA . ARG B 1 301 ? 12.990 7.449 -38.080 1.00 22.54 297 ARG B CA 1
ATOM 4776 C C . ARG B 1 301 ? 12.128 6.949 -36.916 1.00 20.22 297 ARG B C 1
ATOM 4777 O O . ARG B 1 301 ? 11.114 6.379 -37.155 1.00 23.52 297 ARG B O 1
ATOM 4785 N N . GLN B 1 302 ? 12.581 7.121 -35.679 1.00 22.67 298 GLN B N 1
ATOM 4786 C CA . GLN B 1 302 ? 11.806 6.803 -34.473 1.00 20.30 298 GLN B CA 1
ATOM 4787 C C . GLN B 1 302 ? 11.239 5.399 -34.592 1.00 19.55 298 GLN B C 1
ATOM 4788 O O . GLN B 1 302 ? 10.028 5.191 -34.542 1.00 23.12 298 GLN B O 1
ATOM 4794 N N . PRO B 1 303 ? 12.108 4.367 -34.679 1.00 17.82 299 PRO B N 1
ATOM 4795 C CA . PRO B 1 303 ? 11.576 3.016 -34.777 1.00 19.61 299 PRO B CA 1
ATOM 4796 C C . PRO B 1 303 ? 10.613 2.686 -33.634 1.00 20.05 299 PRO B C 1
ATOM 4797 O O . PRO B 1 303 ? 10.925 3.005 -32.465 1.00 20.56 299 PRO B O 1
ATOM 4801 N N . ALA B 1 304 ? 9.526 1.982 -33.942 1.00 19.15 300 ALA B N 1
ATOM 4802 C CA . ALA B 1 304 ? 8.520 1.506 -32.971 1.00 18.65 300 ALA B CA 1
ATOM 4803 C C . ALA B 1 304 ? 9.027 0.199 -32.375 1.00 17.23 300 ALA B C 1
ATOM 4804 O O . ALA B 1 304 ? 8.517 -0.905 -32.721 1.00 18.69 300 ALA B O 1
ATOM 4806 N N . THR B 1 305 ? 10.115 0.320 -31.605 1.00 18.94 301 THR B N 1
ATOM 4807 C CA . THR B 1 305 ? 10.962 -0.836 -31.241 1.00 18.96 301 THR B CA 1
ATOM 4808 C C . THR B 1 305 ? 10.135 -1.980 -30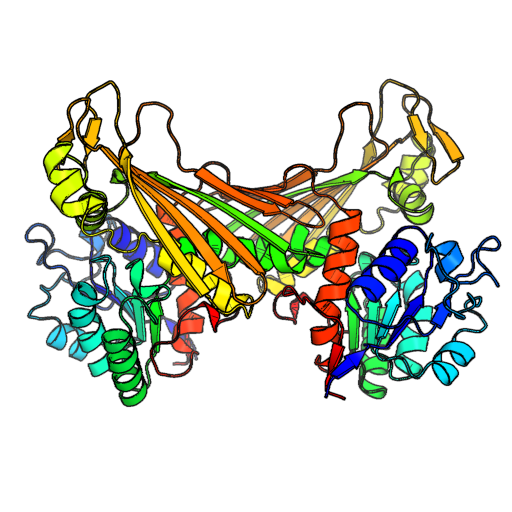.655 1.00 18.07 301 THR B C 1
ATOM 4809 O O . THR B 1 305 ? 10.289 -3.120 -31.070 1.00 19.82 301 THR B O 1
ATOM 4813 N N . PRO B 1 306 ? 9.197 -1.764 -29.716 1.00 20.52 302 PRO B N 1
ATOM 4814 C CA . PRO B 1 306 ? 8.447 -2.893 -29.159 1.00 20.66 302 PRO B CA 1
ATOM 4815 C C . PRO B 1 306 ? 7.572 -3.603 -30.191 1.00 19.52 302 PRO B C 1
ATOM 4816 O O . PRO B 1 306 ? 7.535 -4.832 -30.250 1.00 20.01 302 PRO B O 1
ATOM 4820 N N . ALA B 1 307 ? 6.888 -2.842 -31.036 1.00 20.12 303 ALA B N 1
ATOM 4821 C CA . ALA B 1 307 ? 6.017 -3.398 -32.093 1.00 20.30 303 ALA B CA 1
ATOM 4822 C C . ALA B 1 307 ? 6.857 -4.165 -33.126 1.00 19.48 303 ALA B C 1
ATOM 4823 O O . ALA B 1 307 ? 6.441 -5.279 -33.532 1.00 20.86 303 ALA B O 1
ATOM 4825 N N . LEU B 1 308 ? 8.030 -3.634 -33.458 1.00 19.20 304 LEU B N 1
ATOM 4826 C CA . LEU B 1 308 ? 8.970 -4.278 -34.415 1.00 19.13 304 LEU B CA 1
ATOM 4827 C C . LEU B 1 308 ? 9.475 -5.572 -33.795 1.00 18.38 304 LEU B C 1
ATOM 4828 O O . LEU B 1 308 ? 9.581 -6.602 -34.519 1.00 18.70 304 LEU B O 1
ATOM 4833 N N . THR B 1 309 ? 9.798 -5.557 -32.508 1.00 19.22 305 THR B N 1
ATOM 4834 C CA . THR B 1 309 ? 10.268 -6.790 -31.819 1.00 18.69 305 THR B CA 1
ATOM 4835 C C . THR B 1 309 ? 9.225 -7.900 -31.986 1.00 18.96 305 THR B C 1
ATOM 4836 O O . THR B 1 309 ? 9.557 -9.028 -32.394 1.00 21.10 305 THR B O 1
ATOM 4840 N N . CYS B 1 310 ? 7.992 -7.627 -31.611 1.00 19.42 306 CYS B N 1
ATOM 4841 C CA . CYS B 1 310 ? 6.922 -8.652 -31.588 1.00 19.92 306 CYS B CA 1
ATOM 4842 C C . CYS B 1 310 ? 6.549 -9.078 -33.014 1.00 20.49 306 CYS B C 1
ATOM 4843 O O . CYS B 1 310 ? 6.358 -10.297 -33.246 1.00 19.74 306 CYS B O 1
ATOM 4846 N N . ALA B 1 311 ? 6.461 -8.149 -33.967 1.00 20.51 307 ALA B N 1
ATOM 4847 C CA . ALA B 1 311 ? 6.059 -8.493 -35.346 1.00 21.37 307 ALA B CA 1
ATOM 4848 C C . ALA B 1 311 ? 7.111 -9.408 -36.005 1.00 20.42 307 ALA B C 1
ATOM 4849 O O . ALA B 1 311 ? 6.754 -10.338 -36.722 1.00 21.77 307 ALA B O 1
ATOM 4851 N N . THR B 1 312 ? 8.400 -9.174 -35.722 1.00 18.18 308 THR B N 1
ATOM 4852 C CA . THR B 1 312 ? 9.463 -9.995 -36.307 1.00 19.04 308 THR B CA 1
ATOM 4853 C C . THR B 1 312 ? 9.315 -11.414 -35.774 1.00 19.21 308 THR B C 1
ATOM 4854 O O . THR B 1 312 ? 9.443 -12.372 -36.562 1.00 20.63 308 THR B O 1
ATOM 4858 N N . VAL B 1 313 ? 9.047 -11.533 -34.466 1.00 19.56 309 VAL B N 1
ATOM 4859 C CA . VAL B 1 313 ? 8.892 -12.878 -33.853 1.00 19.66 309 VAL B CA 1
ATOM 4860 C C . VAL B 1 313 ? 7.791 -13.647 -34.598 1.00 21.08 309 VAL B C 1
ATOM 4861 O O . VAL B 1 313 ? 7.999 -14.843 -34.964 1.00 21.65 309 VAL B O 1
ATOM 4865 N N . LEU B 1 314 ? 6.641 -13.022 -34.794 1.00 22.33 310 LEU B N 1
ATOM 4866 C CA . LEU B 1 314 ? 5.502 -13.757 -35.409 1.00 22.92 310 LEU B CA 1
ATOM 4867 C C . LEU B 1 314 ? 5.819 -14.055 -36.867 1.00 22.21 310 LEU B C 1
ATOM 4868 O O . LEU B 1 314 ? 5.548 -15.164 -37.314 1.00 23.30 310 LEU B O 1
ATOM 4873 N N . ASN B 1 315 ? 6.441 -13.123 -37.591 1.00 20.25 311 ASN B N 1
ATOM 4874 C CA . ASN B 1 315 ? 6.798 -13.373 -39.009 1.00 21.36 311 ASN B CA 1
ATOM 4875 C C . ASN B 1 315 ? 7.786 -14.548 -39.134 1.00 20.05 311 ASN B C 1
ATOM 4876 O O . ASN B 1 315 ? 7.767 -15.209 -40.175 1.00 25.54 311 ASN B O 1
ATOM 4881 N N . ARG B 1 316 ? 8.604 -14.787 -38.112 1.00 20.26 312 ARG B N 1
ATOM 4882 C CA . ARG B 1 316 ? 9.589 -15.896 -38.116 1.00 17.95 312 ARG B CA 1
ATOM 4883 C C . ARG B 1 316 ? 8.936 -17.265 -37.941 1.00 20.85 312 ARG B C 1
ATOM 4884 O O . ARG B 1 316 ? 9.627 -18.262 -38.179 1.00 22.88 312 ARG B O 1
ATOM 4892 N N . LEU B 1 317 ? 7.711 -17.338 -37.448 1.00 20.43 313 LEU B N 1
ATOM 4893 C CA . LEU B 1 317 ? 7.206 -18.659 -36.989 1.00 23.65 313 LEU B CA 1
ATOM 4894 C C . LEU B 1 317 ? 7.166 -19.677 -38.113 1.00 25.16 313 LEU B C 1
ATOM 4895 O O . LEU B 1 317 ? 7.547 -20.822 -37.881 1.00 25.78 313 LEU B O 1
ATOM 4900 N N . PRO B 1 318 ? 6.650 -19.388 -39.325 1.00 29.19 314 PRO B N 1
ATOM 4901 C CA . PRO B 1 318 ? 6.633 -20.429 -40.351 1.00 28.95 314 PRO B CA 1
ATOM 4902 C C . PRO B 1 318 ? 8.038 -20.972 -40.622 1.00 26.30 314 PRO B C 1
ATOM 4903 O O . PRO B 1 318 ? 8.174 -22.175 -40.793 1.00 27.53 314 PRO B O 1
ATOM 4907 N N . GLN B 1 319 ? 9.055 -20.112 -40.638 1.00 24.12 315 GLN B N 1
ATOM 4908 C CA . GLN B 1 319 ? 10.455 -20.525 -40.813 1.00 25.42 315 GLN B CA 1
ATOM 4909 C C . GLN B 1 319 ? 10.904 -21.406 -39.643 1.00 25.36 315 GLN B C 1
ATOM 4910 O O . GLN B 1 319 ? 11.573 -22.414 -39.874 1.00 29.54 315 GLN B O 1
ATOM 4916 N N . LEU B 1 320 ? 10.531 -21.045 -38.430 1.00 23.35 316 LEU B N 1
ATOM 4917 C CA . LEU B 1 320 ? 10.899 -21.813 -37.218 1.00 22.53 316 LEU B CA 1
ATOM 4918 C C . LEU B 1 320 ? 10.328 -23.242 -37.342 1.00 21.43 316 LEU B C 1
ATOM 4919 O O . LEU B 1 320 ? 11.065 -24.209 -37.041 1.00 23.33 316 LEU B O 1
ATOM 4924 N N . LEU B 1 321 ? 9.072 -23.358 -37.761 1.00 24.34 317 LEU B N 1
ATOM 4925 C CA . LEU B 1 321 ? 8.404 -24.691 -37.899 1.00 24.97 317 LEU B CA 1
ATOM 4926 C C . LEU B 1 321 ? 9.144 -25.494 -38.961 1.00 29.43 317 LEU B C 1
ATOM 4927 O O . LEU B 1 321 ? 9.335 -26.717 -38.751 1.00 27.68 317 LEU B O 1
ATOM 4932 N N . ALA B 1 322 ? 9.487 -24.854 -40.080 1.00 28.99 318 ALA B N 1
ATOM 4933 C CA . ALA B 1 322 ? 10.109 -25.508 -41.253 1.00 30.35 318 ALA B CA 1
ATOM 4934 C C . ALA B 1 322 ? 11.586 -25.790 -40.986 1.00 28.04 318 ALA B C 1
ATOM 4935 O O . ALA B 1 322 ? 12.176 -26.643 -41.694 1.00 28.47 318 ALA B O 1
ATOM 4937 N N . ALA B 1 323 ? 12.196 -25.109 -40.003 1.00 27.18 319 ALA B N 1
ATOM 4938 C CA . ALA B 1 323 ? 13.647 -25.174 -39.766 1.00 26.20 319 ALA B CA 1
ATOM 4939 C C . ALA B 1 323 ? 14.038 -26.588 -39.367 1.00 27.24 319 ALA B C 1
ATOM 4940 O O . ALA B 1 323 ? 13.266 -27.324 -38.740 1.00 26.86 319 ALA B O 1
ATOM 4942 N N . PRO B 1 324 ? 15.273 -26.992 -39.673 1.00 28.78 320 PRO B N 1
ATOM 4943 C CA . PRO B 1 324 ? 15.799 -28.238 -39.139 1.00 28.70 320 PRO B CA 1
ATOM 4944 C C . PRO B 1 324 ? 15.855 -28.200 -37.613 1.00 26.26 320 PRO B C 1
ATOM 4945 O O . PRO B 1 324 ? 15.981 -27.135 -36.992 1.00 26.24 320 PRO B O 1
ATOM 4949 N N . PRO B 1 325 ? 15.710 -29.368 -36.956 1.00 25.25 321 PRO B N 1
ATOM 4950 C CA . PRO B 1 325 ? 15.802 -29.477 -35.501 1.00 24.45 321 PRO B CA 1
ATOM 4951 C C . PRO B 1 325 ? 17.155 -29.013 -34.955 1.00 23.96 321 PRO B C 1
ATOM 4952 O O . PRO B 1 325 ? 18.204 -29.129 -35.653 1.00 25.41 321 PRO B O 1
ATOM 4956 N N . GLY B 1 326 ? 17.131 -28.499 -33.720 1.00 25.33 322 GLY B N 1
ATOM 4957 C CA . GLY B 1 326 ? 18.304 -27.990 -33.005 1.00 22.99 322 GLY B CA 1
ATOM 4958 C C . GLY B 1 326 ? 18.146 -26.545 -32.584 1.00 24.01 322 GLY B C 1
ATOM 4959 O O . GLY B 1 326 ? 17.035 -26.029 -32.689 1.00 23.29 322 GLY B O 1
ATOM 4960 N N . PHE B 1 327 ? 19.208 -25.988 -32.011 1.00 23.23 323 PHE B N 1
ATOM 4961 C CA . PHE B 1 327 ? 19.339 -24.545 -31.707 1.00 22.07 323 PHE B CA 1
ATOM 4962 C C . PHE B 1 327 ? 19.900 -23.909 -32.968 1.00 21.79 323 PHE B C 1
ATOM 4963 O O . PHE B 1 327 ? 21.082 -24.142 -33.313 1.00 21.76 323 PHE B O 1
ATOM 4971 N N . VAL B 1 328 ? 19.025 -23.221 -33.700 1.00 20.69 324 VAL B N 1
ATOM 4972 C CA . VAL B 1 328 ? 19.359 -22.705 -35.051 1.00 20.28 324 VAL B CA 1
ATOM 4973 C C . VAL B 1 328 ? 19.121 -21.210 -34.992 1.00 19.86 324 VAL B C 1
ATOM 4974 O O . VAL B 1 328 ? 17.946 -20.789 -35.071 1.00 21.08 324 VAL B O 1
ATOM 4978 N N . THR B 1 329 ? 20.219 -20.464 -34.939 1.00 19.32 325 THR B N 1
ATOM 4979 C CA . THR B 1 329 ? 20.135 -18.982 -34.876 1.00 18.21 325 THR B CA 1
ATOM 4980 C C . THR B 1 329 ? 19.724 -18.451 -36.254 1.00 19.34 325 THR B C 1
ATOM 4981 O O . THR B 1 329 ? 19.968 -19.125 -37.284 1.00 20.69 325 THR B O 1
ATOM 4985 N N . THR B 1 330 ? 19.144 -17.251 -36.294 1.00 18.90 326 THR B N 1
ATOM 4986 C CA . THR B 1 330 ? 18.459 -16.751 -37.511 1.00 19.19 326 THR B CA 1
ATOM 4987 C C . THR B 1 330 ? 19.466 -16.343 -38.603 1.00 20.06 326 THR B C 1
ATOM 4988 O O . THR B 1 330 ? 19.019 -16.157 -39.741 1.00 21.14 326 THR B O 1
ATOM 4992 N N . ASP B 1 331 ? 20.758 -16.231 -38.280 1.00 20.33 327 ASP B N 1
ATOM 4993 C CA . ASP B 1 331 ? 21.790 -15.996 -39.318 1.00 22.94 327 ASP B CA 1
ATOM 4994 C C . ASP B 1 331 ? 21.740 -17.138 -40.333 1.00 25.50 327 ASP B C 1
ATOM 4995 O O . ASP B 1 331 ? 22.218 -16.924 -41.452 1.00 29.92 327 ASP B O 1
ATOM 5000 N N . ARG B 1 332 ? 21.234 -18.320 -39.957 1.00 24.52 328 ARG B N 1
ATOM 5001 C CA . ARG B 1 332 ? 21.164 -19.505 -40.845 1.00 27.98 328 ARG B CA 1
ATOM 5002 C C . ARG B 1 332 ? 19.855 -19.525 -41.657 1.00 28.95 328 ARG B C 1
ATOM 5003 O O . ARG B 1 332 ? 19.688 -20.427 -42.459 1.00 33.75 328 ARG B O 1
ATOM 5011 N N . PHE B 1 333 ? 18.937 -18.572 -41.440 1.00 27.67 329 PHE B N 1
ATOM 5012 C CA . PHE B 1 333 ? 17.642 -18.492 -42.156 1.00 28.86 329 PHE B CA 1
ATOM 5013 C C . PHE B 1 333 ? 17.785 -17.429 -43.230 1.00 27.74 329 PHE B C 1
ATOM 5014 O O . PHE B 1 333 ? 18.604 -16.514 -43.090 1.00 28.20 329 PHE B O 1
ATOM 5022 N N . THR B 1 334 ? 16.967 -17.496 -44.275 1.00 28.25 330 THR B N 1
ATOM 5023 C CA . THR B 1 334 ? 16.714 -16.315 -45.134 1.00 28.15 330 THR B CA 1
ATOM 5024 C C . THR B 1 334 ? 15.998 -15.275 -44.271 1.00 25.35 330 THR B C 1
ATOM 5025 O O . THR B 1 334 ? 15.445 -15.618 -43.222 1.00 25.54 330 THR B O 1
ATOM 5029 N N . PRO B 1 335 ? 16.001 -13.972 -44.637 1.00 25.42 331 PRO B N 1
ATOM 5030 C CA . PRO B 1 335 ? 15.358 -12.956 -43.816 1.00 24.14 331 PRO B CA 1
ATOM 5031 C C . PRO B 1 335 ? 13.896 -13.236 -43.514 1.00 24.55 331 PRO B C 1
ATOM 5032 O O . PRO B 1 335 ? 13.229 -13.902 -44.329 1.00 25.51 331 PRO B O 1
ATOM 5036 N N . ALA B 1 336 ? 13.417 -12.734 -42.377 1.00 22.25 332 ALA B N 1
ATOM 5037 C CA . ALA B 1 336 ? 11.997 -12.841 -42.025 1.00 24.11 332 ALA B CA 1
ATOM 5038 C C . ALA B 1 336 ? 11.205 -12.196 -43.167 1.00 25.26 332 ALA B C 1
ATOM 5039 O O . ALA B 1 336 ? 11.668 -11.179 -43.724 1.00 23.71 332 ALA B O 1
ATOM 5041 N N . THR B 1 337 ? 10.103 -12.815 -43.573 1.00 23.29 333 THR B N 1
ATOM 5042 C CA . THR B 1 337 ? 9.206 -12.250 -44.605 1.00 26.28 333 THR B CA 1
ATOM 5043 C C . THR B 1 337 ? 7.898 -11.898 -43.922 1.00 24.82 333 THR B C 1
ATOM 5044 O O . THR B 1 337 ? 7.530 -12.516 -42.930 1.00 27.30 333 THR B O 1
ATOM 5048 N N . TYR B 1 338 ? 7.193 -10.941 -44.486 1.00 25.25 334 TYR B N 1
ATOM 5049 C CA . TYR B 1 338 ? 5.853 -10.572 -44.013 1.00 23.52 334 TYR B CA 1
ATOM 5050 C C . TYR B 1 338 ? 4.885 -11.747 -44.209 1.00 23.79 334 TYR B C 1
ATOM 5051 O O . TYR B 1 338 ? 4.737 -12.252 -45.353 1.00 25.25 334 TYR B O 1
ATOM 5060 N N . VAL B 1 339 ? 4.218 -12.146 -43.136 1.00 24.71 335 VAL B N 1
ATOM 5061 C CA . VAL B 1 339 ? 3.282 -13.306 -43.121 1.00 26.98 335 VAL B CA 1
ATOM 5062 C C . VAL B 1 339 ? 1.907 -12.735 -42.771 1.00 27.63 335 VAL B C 1
ATOM 5063 O O . VAL B 1 339 ? 1.800 -12.035 -41.755 1.00 27.32 335 VAL B O 1
ATOM 5067 N N . SER B 1 340 ? 0.918 -12.953 -43.645 1.00 30.84 336 SER B N 1
ATOM 5068 C CA . SER B 1 340 ? -0.482 -12.527 -43.400 1.00 33.51 336 SER B CA 1
ATOM 5069 C C . SER B 1 340 ? -1.147 -13.544 -42.481 1.00 31.53 336 SER B C 1
ATOM 5070 O O . SER B 1 340 ? -1.996 -13.133 -41.695 1.00 35.35 336 SER B O 1
ATOM 5073 N N . ARG B 1 341 ? -0.778 -14.818 -42.617 1.00 32.25 337 ARG B N 1
ATOM 5074 C CA . ARG B 1 341 ? -1.525 -15.959 -42.032 1.00 37.12 337 ARG B CA 1
ATOM 5075 C C . ARG B 1 341 ? -0.544 -16.925 -41.353 1.00 30.68 337 ARG B C 1
ATOM 5076 O O . ARG B 1 341 ? 0.291 -17.520 -42.048 1.00 38.76 337 ARG B O 1
ATOM 5078 N N . LEU B 1 342 ? -0.637 -17.051 -40.043 1.00 29.44 338 LEU B N 1
ATOM 5079 C CA . LEU B 1 342 ? 0.161 -18.007 -39.233 1.00 30.40 338 LEU B CA 1
ATOM 5080 C C . LEU B 1 342 ? -0.569 -19.345 -39.238 1.00 32.18 338 LEU B C 1
ATOM 5081 O O . LEU B 1 342 ? -1.234 -19.644 -38.233 1.00 33.76 338 LEU B O 1
ATOM 5086 N N . GLU B 1 343 ? -0.448 -20.082 -40.340 1.00 39.18 339 GLU B N 1
ATOM 5087 C CA . GLU B 1 343 ? -1.092 -21.412 -40.535 1.00 42.85 339 GLU B CA 1
ATOM 5088 C C . GLU B 1 343 ? 0.006 -22.421 -40.852 1.00 40.12 339 GLU B C 1
ATOM 5089 O O . GLU B 1 343 ? 1.099 -21.997 -41.176 1.00 46.06 339 GLU B O 1
ATOM 5095 N N . THR B 1 344 ? -0.306 -23.699 -40.664 1.00 36.23 340 THR B N 1
ATOM 5096 C CA . THR B 1 344 ? 0.646 -24.789 -40.966 1.00 41.37 340 THR B CA 1
ATOM 5097 C C . THR B 1 344 ? -0.171 -25.986 -41.468 1.00 41.79 340 THR B C 1
ATOM 5098 O O . THR B 1 344 ? -1.393 -25.976 -41.298 1.00 39.92 340 THR B O 1
ATOM 5102 N N . GLU B 1 345 ? 0.505 -26.965 -42.064 1.00 53.83 341 GLU B N 1
ATOM 5103 C CA . GLU B 1 345 ? -0.162 -28.183 -42.587 1.00 58.87 341 GLU B CA 1
ATOM 5104 C C . GLU B 1 345 ? -0.869 -28.931 -41.458 1.00 61.09 341 GLU B C 1
ATOM 5105 O O . GLU B 1 345 ? -0.269 -29.070 -40.386 1.00 61.81 341 GLU B O 1
ATOM 5107 N N . ALA B 1 346 ? -2.092 -29.407 -41.714 1.00 70.03 342 ALA B N 1
ATOM 5108 C CA . ALA B 1 346 ? -2.841 -30.196 -40.712 1.00 72.82 342 ALA B CA 1
ATOM 5109 C C . ALA B 1 346 ? -2.197 -30.036 -39.337 1.00 74.20 342 ALA B C 1
ATOM 5110 O O . ALA B 1 346 ? -2.078 -31.071 -38.640 1.00 78.29 342 ALA B O 1
#

Nearest PDB structures (foldseek):
  6iau-assembly1_B  TM=1.002E+00  e=2.213E-76  Cystobacter fuscus DSM 2262
  7qzl-assembly1_A  TM=9.975E-01  e=1.616E-76  Cystobacter fuscus
  6iaq-assembly1_A  TM=9.727E-01  e=3.824E-43  Mycolicibacterium smegmatis
  7zbo-assembly2_C  TM=9.346E-01  e=4.530E-36  metagenome
  6g1m-assembly2_D  TM=8.567E-01  e=1.664E-28  Petrotoga mobilis SJ95

Radius of gyration: 27.03 Å; Cα contacts (8 Å, |Δi|>4): 1788; chains: 2; bounding box: 60×64×78 Å

Organism: Cystobacter fuscus (strain ATCC 25194 / DSM 2262 / NBRC 100088 / M29) (NCBI:txid1242864)

Secondary structure (DSSP, 8-state):
-EEEPEEEEE--SHHHHHHHHHHHHTT-EEEEEE---TTTTTSBHHHHTT-SS--S-BEEPGGGHHHHHHHH--SEEEE-S-SSHHHHHHHHHHHHHTT-EEEE--GGGGS-TTTSHHHHHHHHHHHHHTT-EEEE-SHHHIIIIIHHHHHHTT-SEEEEEEEEEEEEGGGS-HHHHHHTTTT--HHHHIIIIITT-PPPHHHHHHHHHHHHHT--EEEEEEEEEEE--SS-EEETTTTEEE-BTB-SEEEEEEEEEESSS-EEEEEEEEEPPPTT---EEEEEEEEES-EEEEEES--HHHHHHHHHHHHHHHHHHSPSEE--GGGSPPP---S--EEE-/-EEEPEEEEE--SHHHHHHHHHHHHTT-EEEEEE---TTTTTSBHHHHTT-SS--S-BEEPGGGHHHHHHHH--SEEEE-S-SSHHHHHHHHHHHHHTT-EEEE--GGGGS-TTTTHHHHHHHHHHHHHTT-EEEE-SHHHIIIIIHHHHHHTT-SEEEEEEEEEEEEGGGS-HHHHHHTTTT--HHHHIIIIITT-PPPHHHHHHHHHHHHHT--EEEEEEEEEEE--SS-EEETTTTEEE-TTS-SEEEEEEEEEESSS-EEEEEEEEEPPPTT---EEEEEEEEES-EEEEESS--HHHHHHHHHHHTHHHHHHSPSEE--GGGSPPP---S--EEE-

Foldseek 3Di:
DWAAQEEEEEALPLLSLVLCVVSVVQRHADQEYEDQDPVQAQDASCVSSVHPDGRPHGYHYVVCVLVSLVRRVGQEYEYEDAADCVVCLSVLLSCLQSLHAYEYQRLCQLAVCPVPVVSQQVSQVSQQVSFAEYEYAFLLLCQLAVVVVVVVVVFDDFQEKEKEWEDELQSDAPNQCVQFQAQAAQVCCCVPNFVVVRDDSNVRSVVLRCLLVVWAWDDKDKGKDFDFDQAWDARPNVGGIRGGRRGQGIWMWMWTATPVRYIYTYIYHYGHDDPPDAIWIWMWRVDVVIDIDTDDRPPRSVRRSQQRLLCSVVSSVDTTGHDNCSNPDRRDDDSHSIRDD/DKAAAEEEEEALPLLVLVLQVVSVQLAHHYQEAEDQDPVQAQPASCVSSPHPDGRPHGYHYVVCVLVSLVRRVGQEYEHEDAQDLVVCLSVLLSCLQSLHAYEYQNLCQLAVCPVPVPSQQVSQVSQQVSFAEYEYAFLCLCQVHVVVVVVVVVFDDFQEKEKEWEDECQSGAPNSCVQFQAQAAQVCCCVPNQVVVRDDSNQRSVVLRCVLVVWAWDDKDKGKDFDFDQAWFARPRVRDIRGGRHGQGIWMWMWTATPVRYIYTYIYHYGHDDPPDAIWIWMWRVDVVIDIDTDDRDPRSSRGSQQRSLCSVVSSVDGTGHDNCSPPDRRDHRSHNMRDD